Protein AF-A0A372QMM0-F1 (afdb_monomer)

Foldseek 3Di:
DDDDDDDDDDDDDDDDPDDDDDDDDPPVVVVVVVVVVVVVVVPPPPDDDDDDDDDDDDDDDDDDDDDDDDDDDDDDDDDDDDDDDDDDDDDDDDDDDDDDDDDDDDDDDDDDDDDPPDPDDPVRVVVVVVVVVVVVVVVVVVVVVVVVVLVVQDPVRNVVVVVVVVVVVVVVVVVVVVVVVVVVVVVVVVVVVVVVVVVVVPCPDDDDDPVVVVVVVVVVVVVVVVVVVVVVVVVVVVVVVVVVVVVVVVVVVVVVVVVVVVVVVVVVVVVVVVVVVVVVVVVVVVVVVVVVVVVVVVVVVVVVVVVVVVVVVVVVVVVVVVVVVVVVVVVVVVVVVVVVVVPDDDDDDDDDDDDDDDDCVVVVVVVVVVVVVVVVVVVVVVVVVVVVVVVVVVVVVVVVVVVVVVVVVVVVVVVVVVVVVVVVVVVVVVVVVVVVVVVVVVVVVVVVVVVVVVVVVVVVVVVVVVVVVVVVVVVVVVVVVVVVVVVVVVVVVVVVVVVVVVVVVVVVVVVVVVVVVVVVVVVVVVVVVVVVVVVVVVVVVVVVVVVVVVVVVVVVVVVVVVVVVVVVVVVVVVVVVVVVVVVVVVVVVVVVVVVVVVVVVVVVVVVVVVVVVVVVVVVVVVVVVVVVVVVVVVVVVVVPPVVVVVVPPDDDDDDDDDD

Secondary structure (DSSP, 8-state):
-----PPPP----------------TTSHHHHHHHHHHHHTTGGG----------------------------------------------------------------PPPPPPTT----HHHHHHHHHHHHHHHHHHHHHHHHHHHHHHHS-HHHHHHHHHHHHHHHHHHHHHHHHHHHHHHHHHHHHHHHHHHHHHHHH--S----HHHHHHHHHHHHHHHHHHHHHHHHHHHHHHHHHHHHHHHHHHHHHHHHHHHHHHHHHHHHHHHHHHHHHHHHHHHHHHHHHHHHHHHHHHHHHHHHHHHHHHHHHHHHHHHHHHHHHHHHHHHHHHHHHHHHTT--------------SSHHHHHHHHHHHHHHHHHHHHHHHHHHHHHHHHHHHHHHHHHHHHHHHHHHHHHHHHHHHHHHHHHHHHHHHHHHHHHHHHHHHHHHHHHHHHHHHHHHHHHHHHHHHHHHHHHHHHHHHHHHHHHHHHHHHHHHHHHHHHHHHHHHHHHHHHHHHHHHHHHHHHHHHHHHHHHHHHHHHHHHHHHHHHHHHHHHHHHHHHHHHHHHHHHHHHHHHHHHHHHHHHHHHHHHHHHHHHHHHHHHHHHHHHHHHHHHHHHHHHHHHHHHHHHHHHHHSSTTSTTTHHHHSSS-----------

Radius of gyration: 104.15 Å; Cα contacts (8 Å, |Δi|>4): 4; chains: 1; bounding box: 250×92×366 Å

pLDDT: mean 73.53, std 23.24, range [25.52, 97.69]

Sequence (659 aa):
MTEPSSPTANDGSFDFDDLSFGSIDANFAKGLDHLEKNVSSFMDMSKQPTSSFHNSIQENGNSTRELNPDDKVAYNVSRLLNNEDTANGRRISDASDTRSIRNRRNNNPRPNAPSRNAQMTLKEQEKVIDEIKKENLNLKMQIYFLEERINKMSPDGMERALKENVDLKMQNQELITTLKKRDKLLGEAENAIQALQQSVLQDGGISPSVDTFDSKLNSELQNYKDLLQKERDEKQIILDEANGLKRQLLDAKSKMQATNTELEKLRESAIKNFEGLQNDEIDNREMIKRIEEAAEKARQEEAEKQSILIQQLKGQISNLKTQLASHKSENEDLIAELDLIRSHPMSSASSRIMNGEFSDQYEESLGLLRDKVAELTLQHRNKSAEVDQLIIKLETANNTIQDLEDEMDRMEAELREEFIRCQDNEQLIVELNAMNHEYQEDLAFSQETIAELRLQIDNQKRELTDLTEDLDKARSDWELKTKNIEHDEKIHEELVSDLKEKLNMSDAKIVELTAVKESTDKQLDLLHKEVENYTTQIDEMKKNLRYEVEQRNASESHEKELIAERNKDRELYEKELEKALKDKKDNEKQTDQRLNELIEKLSAAQQQISDLNMTIQERDADLQYVRQQLSNQTGRNKDTTERYSKEQERLRVVPYLSN

Mean predicted aligned error: 24.88 Å

Structure (mmCIF, N/CA/C/O backbone):
data_AF-A0A372QMM0-F1
#
_entry.id   AF-A0A372QMM0-F1
#
loop_
_atom_site.group_PDB
_atom_site.id
_atom_site.type_symbol
_atom_site.label_atom_id
_atom_site.label_alt_id
_atom_site.label_comp_id
_atom_site.label_asym_id
_atom_site.label_entity_id
_atom_site.label_seq_id
_atom_site.pdbx_PDB_ins_code
_atom_site.Cartn_x
_atom_site.Cartn_y
_atom_site.Cartn_z
_atom_site.occupancy
_atom_site.B_iso_or_equiv
_atom_site.auth_seq_id
_atom_site.auth_comp_id
_atom_site.auth_asym_id
_atom_site.auth_atom_id
_atom_site.pdbx_PDB_model_num
ATOM 1 N N . MET A 1 1 ? 52.692 -27.598 -49.979 1.00 38.31 1 MET A N 1
ATOM 2 C CA . MET A 1 1 ? 52.919 -28.056 -48.594 1.00 38.31 1 MET A CA 1
ATOM 3 C C . MET A 1 1 ? 51.614 -27.860 -47.854 1.00 38.31 1 MET A C 1
ATOM 5 O O . MET A 1 1 ? 50.995 -26.824 -48.022 1.00 38.31 1 MET A O 1
ATOM 9 N N . THR A 1 2 ? 51.143 -28.914 -47.205 1.00 42.75 2 THR A N 1
ATOM 10 C CA . THR A 1 2 ? 49.828 -29.043 -46.568 1.00 42.75 2 THR A CA 1
ATOM 11 C C . THR A 1 2 ? 49.748 -28.258 -45.261 1.00 42.75 2 THR A C 1
ATOM 13 O O . THR A 1 2 ? 50.550 -28.527 -44.369 1.00 42.75 2 THR A O 1
ATOM 16 N N . GLU A 1 3 ? 48.743 -27.393 -45.123 1.00 38.53 3 GLU A N 1
ATOM 17 C CA . GLU A 1 3 ? 48.227 -26.929 -43.827 1.00 38.53 3 GLU A CA 1
ATOM 18 C C . GLU A 1 3 ? 46.739 -27.307 -43.679 1.00 38.53 3 GLU A C 1
ATOM 20 O O . GLU A 1 3 ? 46.041 -27.375 -44.697 1.00 38.53 3 GLU A O 1
ATOM 25 N N . PRO A 1 4 ? 46.252 -27.609 -42.455 1.00 50.06 4 PRO A N 1
ATOM 26 C CA . PRO A 1 4 ? 44.938 -28.200 -42.233 1.00 50.06 4 PRO A CA 1
ATOM 27 C C . PRO A 1 4 ? 43.878 -27.217 -41.692 1.00 50.06 4 PRO A C 1
ATOM 29 O O . PRO A 1 4 ? 44.111 -26.466 -40.754 1.00 50.06 4 PRO A O 1
ATOM 32 N N . SER A 1 5 ? 42.689 -27.327 -42.285 1.00 37.28 5 SER A N 1
ATOM 33 C CA . SER A 1 5 ? 41.345 -27.457 -41.691 1.00 37.28 5 SER A CA 1
ATOM 34 C C . SER A 1 5 ? 40.959 -26.709 -40.399 1.00 37.28 5 SER A C 1
ATOM 36 O O . SER A 1 5 ? 41.297 -27.126 -39.292 1.00 37.28 5 SER A O 1
ATOM 38 N N . SER A 1 6 ? 40.041 -25.750 -40.554 1.00 38.19 6 SER A N 1
ATOM 39 C CA . SER A 1 6 ? 39.049 -25.323 -39.549 1.00 38.19 6 SER A CA 1
ATOM 40 C C . SER A 1 6 ? 37.831 -26.273 -39.544 1.00 38.19 6 SER A C 1
ATOM 42 O O . SER A 1 6 ? 37.469 -26.760 -40.619 1.00 38.19 6 SER A O 1
ATOM 44 N N . PRO A 1 7 ? 37.149 -26.534 -38.407 1.00 45.81 7 PRO A N 1
ATOM 45 C CA . PRO A 1 7 ? 35.905 -27.300 -38.392 1.00 45.81 7 PRO A CA 1
ATOM 46 C C . PRO A 1 7 ? 34.678 -26.395 -38.588 1.00 45.81 7 PRO A C 1
ATOM 48 O O . PRO A 1 7 ? 34.534 -25.357 -37.944 1.00 45.81 7 PRO A O 1
ATOM 51 N N . THR A 1 8 ? 33.789 -26.826 -39.478 1.00 37.50 8 THR A N 1
ATOM 52 C CA . THR A 1 8 ? 32.471 -26.252 -39.762 1.00 37.50 8 THR A CA 1
ATOM 53 C C . THR A 1 8 ? 31.446 -26.612 -38.685 1.00 37.50 8 THR A C 1
ATOM 55 O O . THR A 1 8 ? 31.463 -27.707 -38.121 1.00 37.50 8 THR A O 1
ATOM 58 N N . ALA A 1 9 ? 30.547 -25.663 -38.419 1.00 36.34 9 ALA A N 1
ATOM 59 C CA . ALA A 1 9 ? 29.405 -25.802 -37.530 1.00 36.34 9 ALA A CA 1
ATOM 60 C C . ALA A 1 9 ? 28.374 -26.800 -38.082 1.00 36.34 9 ALA A C 1
ATOM 62 O O . ALA A 1 9 ? 28.181 -26.931 -39.289 1.00 36.34 9 ALA A O 1
ATOM 63 N N . ASN A 1 10 ? 27.747 -27.512 -37.152 1.00 35.03 10 ASN A N 1
ATOM 64 C CA . ASN A 1 10 ? 26.786 -28.581 -37.367 1.00 35.03 10 ASN A CA 1
ATOM 65 C C . ASN A 1 10 ? 25.384 -27.963 -37.511 1.00 35.03 10 ASN A C 1
ATOM 67 O O . ASN A 1 10 ? 24.870 -27.405 -36.542 1.00 35.03 10 ASN A O 1
ATOM 71 N N . ASP A 1 11 ? 24.786 -28.059 -38.698 1.00 34.78 11 ASP A N 1
ATOM 72 C CA . ASP A 1 11 ? 23.391 -27.689 -38.957 1.00 34.78 11 ASP A CA 1
ATOM 73 C C . ASP A 1 11 ? 22.485 -28.857 -38.541 1.00 34.78 11 ASP A C 1
ATOM 75 O O . ASP A 1 11 ? 22.499 -29.933 -39.143 1.00 34.78 11 ASP A O 1
ATOM 79 N N . GLY A 1 12 ? 21.735 -28.670 -37.456 1.00 32.59 12 GLY A N 1
ATOM 80 C CA . GLY A 1 12 ? 20.765 -29.633 -36.944 1.00 32.59 12 GLY A CA 1
ATOM 81 C C . GLY A 1 12 ? 19.357 -29.298 -37.421 1.00 32.59 12 GLY A C 1
ATOM 82 O O . GLY A 1 12 ? 18.621 -28.611 -36.719 1.00 32.59 12 GLY A O 1
ATOM 83 N N . SER A 1 13 ? 18.980 -29.816 -38.590 1.00 35.03 13 SER A N 1
ATOM 84 C CA . SER A 1 13 ? 17.584 -29.922 -39.031 1.00 35.03 13 SER A CA 1
ATOM 85 C C . SER A 1 13 ? 16.840 -30.901 -38.117 1.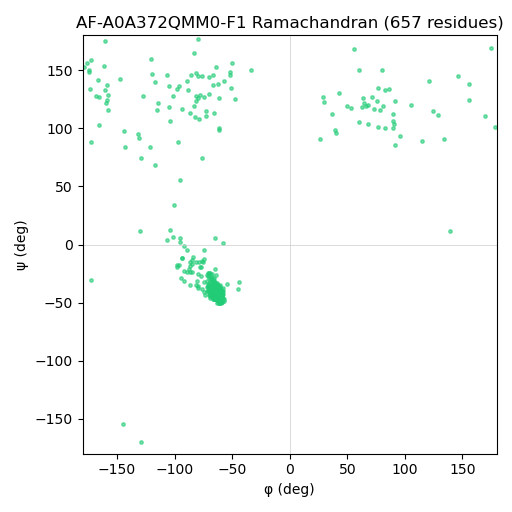00 35.03 13 SER A C 1
ATOM 87 O O . SER A 1 13 ? 17.156 -32.091 -38.107 1.00 35.03 13 SER A O 1
ATOM 89 N N . PHE A 1 14 ? 15.879 -30.408 -37.334 1.00 32.38 14 PHE A N 1
ATOM 90 C CA . PHE A 1 14 ? 14.976 -31.222 -36.516 1.00 32.38 14 PHE A CA 1
ATOM 91 C C . PHE A 1 14 ? 13.597 -31.275 -37.186 1.00 32.38 14 PHE A C 1
ATOM 93 O O . PHE A 1 14 ? 12.851 -30.297 -37.157 1.00 32.38 14 PHE A O 1
ATOM 100 N N . ASP A 1 15 ? 13.280 -32.428 -37.776 1.00 34.84 15 ASP A N 1
ATOM 101 C CA . ASP A 1 15 ? 11.948 -32.782 -38.267 1.00 34.84 15 ASP A CA 1
ATOM 102 C C . ASP A 1 15 ? 10.989 -33.004 -37.085 1.00 34.84 15 ASP A C 1
ATOM 104 O O . ASP A 1 15 ? 11.291 -33.753 -36.152 1.00 34.84 15 ASP A O 1
ATOM 108 N N . PHE A 1 16 ? 9.820 -32.362 -37.133 1.00 33.59 16 PHE A N 1
ATOM 109 C CA . PHE A 1 16 ? 8.737 -32.490 -36.154 1.00 33.59 16 PHE A CA 1
ATOM 110 C C . PHE A 1 16 ? 7.486 -33.065 -36.833 1.00 33.59 16 PHE A C 1
ATOM 112 O O . PHE A 1 16 ? 6.477 -32.388 -36.972 1.00 33.59 16 PHE A O 1
ATOM 119 N N . ASP A 1 17 ? 7.551 -34.334 -37.231 1.00 36.12 17 ASP A N 1
ATOM 120 C CA . ASP A 1 17 ? 6.387 -35.112 -37.669 1.00 36.12 17 ASP A CA 1
ATOM 121 C C . ASP A 1 17 ? 6.351 -36.444 -36.910 1.00 36.12 17 ASP A C 1
ATOM 123 O O . ASP A 1 17 ? 6.697 -37.484 -37.457 1.00 36.12 17 ASP A O 1
ATOM 127 N N . ASP A 1 18 ? 5.974 -36.410 -35.625 1.00 36.88 18 ASP A N 1
ATOM 128 C CA . ASP A 1 18 ? 5.232 -37.516 -34.996 1.00 36.88 18 ASP A CA 1
ATOM 129 C C . ASP A 1 18 ? 4.758 -37.151 -33.577 1.00 36.88 18 ASP A C 1
ATOM 131 O O . ASP A 1 18 ? 5.430 -37.418 -32.584 1.00 36.88 18 ASP A O 1
ATOM 135 N N . LEU A 1 19 ? 3.570 -36.548 -33.454 1.00 33.16 19 LEU A N 1
ATOM 136 C CA . LEU A 1 19 ? 2.779 -36.596 -32.217 1.00 33.16 19 LEU A CA 1
ATOM 137 C C . LEU A 1 19 ? 1.287 -36.693 -32.559 1.00 33.16 19 LEU A C 1
ATOM 139 O O . LEU A 1 19 ? 0.542 -35.715 -32.580 1.00 33.16 19 LEU A O 1
ATOM 143 N N . SER A 1 20 ? 0.852 -37.928 -32.805 1.00 35.28 20 SER A N 1
ATOM 144 C CA . SER A 1 20 ? -0.551 -38.342 -32.833 1.00 35.28 20 SER A CA 1
ATOM 145 C C . SER A 1 20 ? -1.211 -38.114 -31.462 1.00 35.28 20 SER A C 1
ATOM 147 O O . SER A 1 20 ? -1.092 -38.946 -30.559 1.00 35.28 20 SER A O 1
ATOM 149 N N . PHE A 1 21 ? -1.966 -37.022 -31.317 1.00 32.97 21 PHE A N 1
ATOM 150 C CA . PHE A 1 21 ? -2.932 -36.853 -30.228 1.00 32.97 21 PHE A CA 1
ATOM 151 C C . PHE A 1 21 ? -4.246 -37.570 -30.565 1.00 32.97 21 PHE A C 1
ATOM 153 O O . PHE A 1 21 ? -4.872 -37.328 -31.596 1.00 32.97 21 PHE A O 1
ATOM 160 N N . GLY A 1 22 ? -4.654 -38.479 -29.680 1.00 32.16 22 GLY A N 1
ATOM 161 C CA . GLY A 1 22 ? -5.867 -39.274 -29.818 1.00 32.16 22 GLY A CA 1
ATOM 162 C C . GLY A 1 22 ? -7.158 -38.454 -29.724 1.00 32.16 22 GLY A C 1
ATOM 163 O O . GLY A 1 22 ? -7.304 -37.599 -28.859 1.00 32.16 22 GLY A O 1
ATOM 164 N N . SER A 1 23 ? -8.094 -38.784 -30.619 1.00 41.06 23 SER A N 1
ATOM 165 C CA . SER A 1 23 ? -9.555 -38.824 -30.433 1.00 41.06 23 SER A CA 1
ATOM 166 C C . SER A 1 23 ? -10.144 -37.904 -29.347 1.00 41.06 23 SER A C 1
ATOM 168 O O . SER A 1 23 ? -10.355 -38.337 -28.214 1.00 41.06 23 SER A O 1
ATOM 170 N N . ILE A 1 24 ? -10.524 -36.681 -29.732 1.00 36.91 24 ILE A N 1
ATOM 171 C CA . ILE A 1 24 ? -11.420 -35.813 -28.951 1.00 36.91 24 ILE A CA 1
ATOM 172 C C . ILE A 1 24 ? -12.861 -35.960 -29.467 1.00 36.91 24 ILE A C 1
ATOM 174 O O . ILE A 1 24 ? -13.117 -36.004 -30.670 1.00 36.91 24 ILE A O 1
ATOM 178 N N . ASP A 1 25 ? -13.784 -36.059 -28.511 1.00 38.81 25 ASP A N 1
ATOM 179 C CA . ASP A 1 25 ? -15.197 -36.414 -28.625 1.00 38.81 25 ASP A CA 1
ATOM 180 C C . ASP A 1 25 ? -16.032 -35.640 -29.664 1.00 38.81 25 ASP A C 1
ATOM 182 O O . ASP A 1 25 ? -16.112 -34.409 -29.680 1.00 38.81 25 ASP A O 1
ATOM 186 N N . ALA A 1 26 ? -16.829 -36.398 -30.423 1.00 44.44 26 ALA A N 1
ATOM 187 C CA . ALA A 1 26 ? -17.807 -35.942 -31.419 1.00 44.44 26 ALA A CA 1
ATOM 188 C C . ALA A 1 26 ? -19.003 -35.128 -30.859 1.00 44.44 26 ALA A C 1
ATOM 190 O O . ALA A 1 26 ? -19.925 -34.783 -31.602 1.00 44.44 26 ALA A O 1
ATOM 191 N N . ASN A 1 27 ? -19.006 -34.796 -29.565 1.00 41.31 27 ASN A N 1
ATOM 192 C CA . ASN A 1 27 ? -20.051 -33.988 -28.929 1.00 41.31 27 ASN A CA 1
ATOM 193 C C . ASN A 1 27 ? -19.724 -32.487 -28.873 1.00 41.31 27 ASN A C 1
ATOM 195 O O . ASN A 1 27 ? -20.629 -31.691 -28.632 1.00 41.31 27 ASN A O 1
ATOM 199 N N . PHE A 1 28 ? -18.482 -32.077 -29.158 1.00 39.38 28 PHE A N 1
ATOM 200 C CA . PHE A 1 28 ? -18.101 -30.657 -29.182 1.00 39.38 28 PHE A CA 1
ATOM 201 C C . PHE A 1 28 ? -18.507 -29.958 -30.496 1.00 39.38 28 PHE A C 1
ATOM 203 O O . PHE A 1 28 ? -18.911 -28.798 -30.496 1.00 39.38 28 PHE A O 1
ATOM 210 N N . ALA A 1 29 ? -18.519 -30.694 -31.614 1.00 42.06 29 ALA A N 1
ATOM 211 C CA . ALA A 1 29 ? -18.854 -30.157 -32.938 1.00 42.06 29 ALA A CA 1
ATOM 212 C C . ALA A 1 29 ? -20.334 -29.742 -33.091 1.00 42.06 29 ALA A C 1
ATOM 214 O O . ALA A 1 29 ? -20.644 -28.828 -33.845 1.00 42.06 29 ALA A O 1
ATOM 215 N N . LYS A 1 30 ? -21.262 -30.346 -32.334 1.00 46.06 30 LYS A N 1
ATOM 216 C CA . LYS A 1 30 ? -22.699 -30.001 -32.404 1.00 46.06 30 LYS A CA 1
ATOM 217 C C . LYS A 1 30 ? -23.072 -28.719 -31.649 1.00 46.06 30 LYS A C 1
ATOM 219 O O . LYS A 1 30 ? -24.162 -28.195 -31.858 1.00 46.06 30 LYS A O 1
ATOM 224 N N . GLY A 1 31 ? -22.192 -28.212 -30.781 1.00 40.56 31 GLY A N 1
ATOM 225 C CA . GLY A 1 31 ? -22.407 -26.953 -30.061 1.00 40.56 31 GLY A CA 1
ATOM 226 C C . GLY A 1 31 ? -22.099 -25.704 -30.895 1.00 40.56 31 GLY A C 1
ATOM 227 O O . GLY A 1 31 ? -22.683 -24.651 -30.650 1.00 40.56 31 GLY A O 1
ATOM 228 N N . LEU A 1 32 ? -21.227 -25.826 -31.901 1.00 41.22 32 LEU A N 1
ATOM 229 C CA . LEU A 1 32 ? -20.764 -24.707 -32.732 1.00 41.22 32 LEU A CA 1
ATOM 230 C C . LEU A 1 32 ? -21.754 -24.328 -33.848 1.00 41.22 32 LEU A C 1
ATOM 232 O O . LEU A 1 32 ? -21.985 -23.140 -34.070 1.00 41.22 32 LEU A O 1
ATOM 236 N N . ASP A 1 33 ? -22.459 -25.300 -34.435 1.00 43.59 33 ASP A N 1
ATOM 237 C CA . ASP A 1 33 ? -23.482 -25.059 -35.472 1.00 43.59 33 ASP A CA 1
ATOM 238 C C . ASP A 1 33 ? -24.704 -24.260 -34.971 1.00 43.59 33 ASP A C 1
ATOM 240 O O . ASP A 1 33 ? -25.440 -23.650 -35.756 1.00 43.59 33 ASP A O 1
ATOM 244 N N . HIS A 1 34 ? -24.951 -24.246 -33.656 1.00 42.03 34 HIS A N 1
ATOM 245 C CA . HIS A 1 34 ? -26.045 -23.473 -33.061 1.00 42.03 34 HIS A CA 1
ATOM 246 C C . HIS A 1 34 ? -25.677 -22.018 -32.743 1.00 42.03 34 HIS A C 1
ATOM 248 O O . HIS A 1 34 ? -26.586 -21.202 -32.567 1.00 42.03 34 HIS A O 1
ATOM 254 N N . LEU A 1 35 ? -24.387 -21.666 -32.724 1.00 40.12 35 LEU A N 1
ATOM 255 C CA . LEU A 1 35 ? -23.939 -20.287 -32.514 1.00 40.12 35 LEU A CA 1
ATOM 256 C C . LEU A 1 35 ? -23.894 -19.492 -33.827 1.00 40.12 35 LEU A C 1
ATOM 258 O O . LEU A 1 35 ? -24.251 -18.315 -33.845 1.00 40.12 35 LEU A O 1
ATOM 262 N N . GLU A 1 36 ? -23.546 -20.142 -34.938 1.00 42.56 36 GLU A N 1
ATOM 263 C CA . GLU A 1 36 ? -23.388 -19.486 -36.243 1.00 42.56 36 GLU A CA 1
ATOM 264 C C . GLU A 1 36 ? -24.730 -18.990 -36.822 1.00 42.56 36 GLU A C 1
ATOM 266 O O . GLU A 1 36 ? -24.815 -17.913 -37.415 1.00 42.56 36 GLU A O 1
ATOM 271 N N . LYS A 1 37 ? -25.835 -19.695 -36.531 1.00 46.59 37 LYS A N 1
ATOM 272 C CA . LYS A 1 37 ? -27.190 -19.295 -36.961 1.00 46.59 37 LYS A CA 1
ATOM 273 C C . LYS A 1 37 ? -27.749 -18.066 -36.239 1.00 46.59 37 LYS A C 1
ATOM 275 O O . LYS A 1 37 ? -28.594 -17.375 -36.805 1.00 46.59 37 LYS A O 1
ATOM 280 N N . ASN A 1 38 ? -27.281 -17.761 -35.028 1.00 40.81 38 ASN A N 1
ATOM 281 C CA . ASN A 1 38 ? -27.755 -16.591 -34.278 1.00 40.81 38 ASN A CA 1
ATOM 282 C C . ASN A 1 38 ? -27.014 -15.301 -34.667 1.00 40.81 38 ASN A C 1
ATOM 284 O O . ASN A 1 38 ? -27.577 -14.216 -34.534 1.00 40.81 38 ASN A O 1
ATOM 288 N N . VAL A 1 39 ? -25.795 -15.405 -35.207 1.00 41.34 39 VAL A N 1
ATOM 289 C CA . VAL A 1 39 ? -24.997 -14.244 -35.636 1.00 41.34 39 VAL A CA 1
ATOM 290 C C . VAL A 1 39 ? -25.454 -13.722 -37.007 1.00 41.34 39 VAL A C 1
ATOM 292 O O . VAL A 1 39 ? -25.552 -12.509 -37.195 1.00 41.34 39 VAL A O 1
ATOM 295 N N . SER A 1 40 ? -25.864 -14.597 -37.936 1.00 38.31 40 SER A N 1
ATOM 296 C CA . SER A 1 40 ? -26.400 -14.163 -39.240 1.00 38.31 40 SER A CA 1
ATOM 297 C C . SER A 1 40 ? -27.749 -13.436 -39.157 1.00 38.31 40 SER A C 1
ATOM 299 O O . SER A 1 40 ? -28.032 -12.601 -40.009 1.00 38.31 40 SER A O 1
ATOM 301 N N . SER A 1 41 ? -28.564 -13.680 -38.123 1.00 39.06 41 SER A N 1
ATOM 302 C CA . SER A 1 41 ? -29.861 -13.001 -37.951 1.00 39.06 41 SER A CA 1
ATOM 303 C C . SER A 1 41 ? -29.741 -11.553 -37.453 1.00 39.06 41 SER A C 1
ATOM 305 O O . SER A 1 41 ? -30.727 -10.818 -37.507 1.00 39.06 41 SER A O 1
ATOM 307 N N . PHE A 1 42 ? -28.574 -11.133 -36.952 1.00 33.09 42 PHE A N 1
ATOM 308 C CA . PHE A 1 42 ? -28.385 -9.800 -36.364 1.00 33.09 42 PHE A CA 1
ATOM 309 C C . PHE A 1 42 ? -27.760 -8.788 -37.345 1.00 33.09 42 PHE A C 1
ATOM 311 O O . PHE A 1 42 ? -27.902 -7.582 -37.166 1.00 33.09 42 PHE A O 1
ATOM 318 N N . MET A 1 43 ? -27.116 -9.265 -38.417 1.00 36.81 43 MET A N 1
ATOM 319 C CA . MET A 1 43 ? -26.458 -8.425 -39.432 1.00 36.81 43 MET A CA 1
ATOM 320 C C . MET A 1 43 ? -27.400 -7.896 -40.532 1.00 36.81 43 MET A C 1
ATOM 322 O O . MET A 1 43 ? -27.012 -6.996 -41.273 1.00 36.81 43 MET A O 1
ATOM 326 N N . ASP A 1 44 ? -28.639 -8.392 -40.628 1.00 36.62 44 ASP A N 1
ATOM 327 C CA . ASP A 1 44 ? -29.546 -8.093 -41.754 1.00 36.62 44 ASP A CA 1
ATOM 328 C C . ASP A 1 44 ? -30.528 -6.925 -41.499 1.00 36.62 44 ASP A C 1
ATOM 330 O O . ASP A 1 44 ? -31.385 -6.621 -42.325 1.00 36.62 44 ASP A O 1
ATOM 334 N N . MET A 1 45 ? -30.408 -6.217 -40.366 1.00 33.75 45 MET A N 1
ATOM 335 C CA . MET A 1 45 ? -31.287 -5.080 -40.021 1.00 33.75 45 MET A CA 1
ATOM 336 C C . MET A 1 45 ? -30.679 -3.684 -40.260 1.00 33.75 45 MET A C 1
ATOM 338 O O . MET A 1 45 ? -31.307 -2.685 -39.918 1.00 33.75 45 MET A O 1
ATOM 342 N N . SER A 1 46 ? -29.490 -3.567 -40.865 1.00 35.09 46 SER A N 1
ATOM 343 C CA . SER A 1 46 ? -28.779 -2.277 -41.000 1.00 35.09 46 SER A CA 1
ATOM 344 C C . SER A 1 46 ? -28.817 -1.628 -42.394 1.00 35.09 46 SER A C 1
ATOM 346 O O . SER A 1 46 ? -28.098 -0.660 -42.636 1.00 35.09 46 SER A O 1
ATOM 348 N N . LYS A 1 47 ? -29.666 -2.094 -43.323 1.00 38.72 47 LYS A N 1
ATOM 349 C CA . LYS A 1 47 ? -29.739 -1.535 -44.689 1.00 38.72 47 LYS A CA 1
ATOM 350 C C . LYS A 1 47 ? -31.124 -1.003 -45.069 1.00 38.72 47 LYS A C 1
ATOM 352 O O . LYS A 1 47 ? -31.863 -1.668 -45.787 1.00 38.72 47 LYS A O 1
ATOM 357 N N . GLN A 1 48 ? -31.425 0.241 -44.687 1.00 32.91 48 GLN A N 1
ATOM 358 C CA . GLN A 1 48 ? -32.280 1.155 -45.467 1.00 32.91 48 GLN A CA 1
ATOM 359 C C . GLN A 1 48 ? -31.824 2.624 -45.265 1.00 32.91 48 GLN A C 1
ATOM 361 O O . GLN A 1 48 ? -31.440 2.971 -44.148 1.00 32.91 48 GLN A O 1
ATOM 366 N N . PRO A 1 49 ? -31.850 3.488 -46.306 1.00 42.97 49 PRO A N 1
ATOM 367 C CA . PRO A 1 49 ? -31.241 4.823 -46.288 1.00 42.97 49 PRO A CA 1
ATOM 368 C C . PRO A 1 49 ? -32.266 5.976 -46.205 1.00 42.97 49 PRO A C 1
ATOM 370 O O . PRO A 1 49 ? -33.313 5.927 -46.843 1.00 42.97 49 PRO A O 1
ATOM 373 N N . THR A 1 50 ? -31.923 7.073 -45.522 1.00 32.75 50 THR A N 1
ATOM 374 C CA . THR A 1 50 ? -32.602 8.388 -45.638 1.00 32.75 50 THR A CA 1
ATOM 375 C C . THR A 1 50 ? -31.541 9.489 -45.511 1.00 32.75 50 THR A C 1
ATOM 377 O O . THR A 1 50 ? -30.935 9.638 -44.457 1.00 32.75 50 THR A O 1
ATOM 380 N N . SER A 1 51 ? -31.044 10.041 -46.619 1.00 29.39 51 SER A N 1
ATOM 381 C CA . SER A 1 51 ? -31.550 11.212 -47.365 1.00 29.39 51 SER A CA 1
ATOM 382 C C . SER A 1 51 ? -31.147 12.570 -46.768 1.00 29.39 51 SER A C 1
ATOM 384 O O . SER A 1 51 ? -31.516 12.922 -45.653 1.00 29.39 51 SER A O 1
ATOM 386 N N . SER A 1 52 ? -30.416 13.314 -47.598 1.00 31.48 52 SER A N 1
ATOM 387 C CA . SER A 1 52 ? -29.922 14.693 -47.503 1.00 31.48 52 SER A CA 1
ATOM 388 C C . SER A 1 52 ? -30.949 15.765 -47.127 1.00 31.48 52 SER A C 1
ATOM 390 O O . SER A 1 52 ? -32.101 15.604 -47.496 1.00 31.48 52 SER A O 1
ATOM 392 N N . PHE A 1 53 ? -30.489 16.896 -46.569 1.00 27.03 53 PHE A N 1
ATOM 393 C CA . PHE A 1 53 ? -30.777 18.305 -46.958 1.00 27.03 53 PHE A CA 1
ATOM 394 C C . PHE A 1 53 ? -30.022 19.212 -45.955 1.00 27.03 53 PHE A C 1
ATOM 396 O O . PHE A 1 53 ? -30.270 19.140 -44.761 1.00 27.03 53 PHE A O 1
ATOM 403 N N . HIS A 1 54 ? -28.867 19.793 -46.286 1.00 28.11 54 HIS A N 1
ATOM 404 C CA . HIS A 1 54 ? -28.594 21.061 -46.984 1.00 28.11 54 HIS A CA 1
ATOM 405 C C . HIS A 1 54 ? -29.044 22.361 -46.275 1.00 28.11 54 HIS A C 1
ATOM 407 O O . HIS A 1 54 ? -30.213 22.567 -45.975 1.00 28.11 54 HIS A O 1
ATOM 413 N N . ASN A 1 55 ? -28.025 23.205 -46.063 1.00 31.28 55 ASN A N 1
ATOM 414 C CA . ASN A 1 55 ? -27.919 24.564 -45.521 1.00 31.28 55 ASN A CA 1
ATOM 415 C C . ASN A 1 55 ? -29.062 25.555 -45.773 1.00 31.28 55 ASN A C 1
ATOM 417 O O . ASN A 1 55 ? -29.590 25.610 -46.882 1.00 31.28 55 ASN A O 1
ATOM 421 N N . SER A 1 56 ? -29.218 26.478 -44.806 1.00 27.38 56 SER A N 1
ATOM 422 C CA . SER A 1 56 ? -29.387 27.953 -44.932 1.00 27.38 56 SER A CA 1
ATOM 423 C C . SER A 1 56 ? -30.312 28.470 -43.811 1.00 27.38 56 SER A C 1
ATOM 425 O O . SER A 1 56 ? -31.252 27.771 -43.471 1.00 27.38 56 SER A O 1
ATOM 427 N N . ILE A 1 57 ? -30.211 29.646 -43.181 1.00 27.23 57 ILE A N 1
ATOM 428 C CA . ILE A 1 57 ? -29.411 30.876 -43.302 1.00 27.23 57 ILE A CA 1
ATOM 429 C C . ILE A 1 57 ? -29.884 31.803 -42.136 1.00 27.23 57 ILE A C 1
ATOM 431 O O . ILE A 1 57 ? -31.049 31.716 -41.763 1.00 27.23 57 ILE A O 1
ATOM 435 N N . GLN A 1 58 ? -29.002 32.697 -41.649 1.00 30.17 58 GLN A N 1
ATOM 436 C CA . GLN A 1 58 ? -29.247 34.007 -40.972 1.00 30.17 58 GLN A CA 1
ATOM 437 C C . GLN A 1 58 ? -30.006 34.057 -39.628 1.00 30.17 58 GLN A C 1
ATOM 439 O O . GLN A 1 58 ? -31.107 33.550 -39.479 1.00 30.17 58 GLN A O 1
ATOM 444 N N . GLU A 1 59 ? -29.375 34.534 -38.549 1.00 28.05 59 GLU A N 1
ATOM 445 C CA . GLU A 1 59 ? -29.075 35.935 -38.148 1.00 28.05 59 GLU A CA 1
ATOM 446 C C . GLU A 1 59 ? -30.232 36.658 -37.435 1.00 28.05 59 GLU A C 1
ATOM 448 O O . GLU A 1 59 ? -31.347 36.735 -37.936 1.00 28.05 59 GLU A O 1
ATOM 453 N N . ASN A 1 60 ? -29.852 37.301 -36.320 1.00 31.02 60 ASN A N 1
ATOM 454 C CA . ASN A 1 60 ? -30.550 38.341 -35.551 1.00 31.02 60 ASN A CA 1
ATOM 455 C C . ASN A 1 60 ? -31.782 37.860 -34.756 1.00 31.02 60 ASN A C 1
ATOM 457 O O . ASN A 1 60 ? -32.685 37.227 -35.272 1.00 31.02 60 ASN A O 1
ATOM 461 N N . GLY A 1 61 ? -31.916 38.099 -33.453 1.00 28.08 61 GLY A N 1
ATOM 462 C CA . GLY A 1 61 ? -31.388 39.182 -32.633 1.00 28.08 61 GLY A CA 1
ATOM 463 C C . GLY A 1 61 ? -32.574 39.856 -31.934 1.00 28.08 61 GLY A C 1
ATOM 464 O O . GLY A 1 61 ? -33.429 40.407 -32.609 1.00 28.08 61 GLY A O 1
ATOM 465 N N . ASN A 1 62 ? -32.613 39.749 -30.600 1.00 29.16 62 ASN A N 1
ATOM 466 C CA . ASN A 1 62 ? -33.295 40.595 -29.605 1.00 29.16 62 ASN A CA 1
ATOM 467 C C . ASN A 1 62 ? -34.584 41.357 -29.997 1.00 29.16 62 ASN A C 1
ATOM 469 O O . ASN A 1 62 ? -34.551 42.280 -30.799 1.00 29.16 62 ASN A O 1
ATOM 473 N N . SER A 1 63 ? -35.659 41.194 -29.214 1.00 29.25 63 SER A N 1
ATOM 474 C CA . SER A 1 63 ? -35.910 42.024 -28.013 1.00 29.25 63 SER A CA 1
ATOM 475 C C . SER A 1 63 ? -37.406 42.082 -27.633 1.00 29.25 63 SER A C 1
ATOM 477 O O . SER A 1 63 ? -38.240 42.508 -28.418 1.00 29.25 63 SER A O 1
ATOM 479 N N . THR A 1 64 ? -37.693 41.711 -26.379 1.00 30.61 64 THR A N 1
ATOM 480 C CA . THR A 1 64 ? -38.556 42.390 -25.376 1.00 30.61 64 THR A CA 1
ATOM 481 C C . THR A 1 64 ? -39.925 43.007 -25.732 1.00 30.61 64 THR A C 1
ATOM 483 O O . THR A 1 64 ? -39.975 43.945 -26.519 1.00 30.61 64 THR A O 1
ATOM 486 N N . ARG A 1 65 ? -40.933 42.638 -24.907 1.00 29.52 65 ARG A N 1
ATOM 487 C CA . ARG A 1 65 ? -42.069 43.404 -24.295 1.00 29.52 65 ARG A CA 1
ATOM 488 C C . ARG A 1 65 ? -43.425 42.732 -24.541 1.00 29.52 65 ARG A C 1
ATOM 490 O O . ARG A 1 65 ? -43.804 42.543 -25.682 1.00 29.52 65 ARG A O 1
ATOM 497 N N . GLU A 1 66 ? -44.107 42.178 -23.537 1.00 29.50 66 GLU A N 1
ATOM 498 C CA . GLU A 1 66 ? -44.814 42.755 -22.364 1.00 29.50 66 GLU A CA 1
ATOM 499 C C . GLU A 1 66 ? -46.351 42.703 -22.547 1.00 29.50 66 GLU A C 1
ATOM 501 O O . GLU A 1 66 ? -46.895 43.349 -23.433 1.00 29.50 66 GLU A O 1
ATOM 506 N N . LEU A 1 67 ? -46.993 41.996 -21.598 1.00 29.70 67 LEU A N 1
ATOM 507 C CA . LEU A 1 67 ? -48.303 42.241 -20.956 1.00 29.70 67 LEU A CA 1
ATOM 508 C C . LEU A 1 67 ? -49.634 41.800 -21.630 1.00 29.70 67 LEU A C 1
ATOM 510 O O . LEU A 1 67 ? -50.198 42.539 -22.420 1.00 29.70 67 LEU A O 1
ATOM 514 N N . ASN A 1 68 ? -50.151 40.645 -21.147 1.00 30.09 68 ASN A N 1
ATOM 515 C CA . ASN A 1 68 ? -51.425 40.401 -20.400 1.00 30.09 68 ASN A CA 1
ATOM 516 C C . ASN A 1 68 ? -52.803 40.840 -20.979 1.00 30.09 68 ASN A C 1
ATOM 518 O O . ASN A 1 68 ? -52.844 41.763 -21.782 1.00 30.09 68 ASN A O 1
ATOM 522 N N . PRO A 1 69 ? -53.962 40.410 -20.410 1.00 45.47 69 PRO A N 1
ATOM 523 C CA . PRO A 1 69 ? -54.378 39.165 -19.722 1.00 45.47 69 PRO A CA 1
ATOM 524 C C . PRO A 1 69 ? -55.703 38.579 -20.309 1.00 45.47 69 PRO A C 1
ATOM 526 O O . PRO A 1 69 ? -56.226 39.083 -21.292 1.00 45.47 69 PRO A O 1
ATOM 529 N N . ASP A 1 70 ? -56.264 37.579 -19.613 1.00 29.05 70 ASP A N 1
ATOM 530 C CA . ASP A 1 70 ? -57.649 37.060 -19.663 1.00 29.05 70 ASP A CA 1
ATOM 531 C C . ASP A 1 70 ? -57.961 35.933 -20.665 1.00 29.05 70 ASP A C 1
ATOM 533 O O . ASP A 1 70 ? -58.256 36.154 -21.830 1.00 29.05 70 ASP A O 1
ATOM 537 N N . ASP A 1 71 ? -58.007 34.696 -20.152 1.00 31.78 71 ASP A N 1
ATOM 538 C CA . ASP A 1 71 ? -59.314 34.052 -19.978 1.00 31.78 71 ASP A CA 1
ATOM 539 C C . ASP A 1 71 ? -59.273 32.931 -18.924 1.00 31.78 71 ASP A C 1
ATOM 541 O O . ASP A 1 71 ? -58.422 32.038 -18.916 1.00 31.78 71 ASP A O 1
ATOM 545 N N . LYS A 1 72 ? -60.212 33.029 -17.980 1.00 33.19 72 LYS A N 1
ATOM 546 C CA . LYS A 1 72 ? -60.553 32.008 -16.983 1.00 33.19 72 LYS A CA 1
ATOM 547 C C . LYS A 1 72 ? -61.517 30.993 -17.604 1.00 33.19 72 LYS A C 1
ATOM 549 O O . LYS A 1 72 ? -62.194 31.316 -18.568 1.00 33.19 72 LYS A O 1
ATOM 554 N N . VAL A 1 73 ? -61.659 29.852 -16.915 1.00 31.20 73 VAL A N 1
ATOM 555 C CA . VAL A 1 73 ? -62.809 28.909 -16.818 1.00 31.20 73 VAL A CA 1
ATOM 556 C C . VAL A 1 73 ? -62.249 27.485 -16.973 1.00 31.20 73 VAL A C 1
ATOM 558 O O . VAL A 1 73 ? -61.866 27.063 -18.051 1.00 31.20 73 VAL A O 1
ATOM 561 N N . ALA A 1 74 ? -61.881 26.813 -15.881 1.00 28.64 74 ALA A N 1
ATOM 562 C CA . ALA A 1 74 ? -62.744 26.095 -14.936 1.00 28.64 74 ALA A CA 1
ATOM 563 C C . ALA A 1 74 ? -63.263 24.743 -15.466 1.00 28.64 74 ALA A C 1
ATOM 565 O O . ALA A 1 74 ? -63.965 24.680 -16.463 1.00 28.64 74 ALA A O 1
ATOM 566 N N . TYR A 1 75 ? -62.949 23.709 -14.674 1.00 28.58 75 TYR A N 1
ATOM 567 C CA . TYR A 1 75 ? -63.701 22.474 -14.434 1.00 28.58 75 TYR A CA 1
ATOM 568 C C . TYR A 1 75 ? -64.147 21.633 -15.642 1.00 28.58 75 TYR A C 1
ATOM 570 O O . TYR A 1 75 ? -65.088 21.974 -16.344 1.00 28.58 75 TYR A O 1
ATOM 578 N N . ASN A 1 76 ? -63.636 20.399 -15.717 1.00 28.58 76 ASN A N 1
ATOM 579 C CA . ASN A 1 76 ? -64.507 19.252 -15.456 1.00 28.58 76 ASN A CA 1
ATOM 580 C C . ASN A 1 76 ? -63.723 17.992 -15.078 1.00 28.58 76 ASN A C 1
ATOM 582 O O . ASN A 1 76 ? -62.834 17.518 -15.778 1.00 28.58 76 ASN A O 1
ATOM 586 N N . VAL A 1 77 ? -64.112 17.481 -13.917 1.00 25.52 77 VAL A N 1
ATOM 587 C CA . VAL A 1 77 ? -63.743 16.211 -13.309 1.00 25.52 77 VAL A CA 1
ATOM 588 C C . VAL A 1 77 ? -64.740 15.166 -13.806 1.00 25.52 77 VAL A C 1
ATOM 590 O O . VAL A 1 77 ? -65.940 15.430 -13.793 1.00 25.52 77 VAL A O 1
ATOM 593 N N . SER A 1 78 ? -64.244 13.963 -14.098 1.00 26.66 78 SER A N 1
ATOM 594 C CA . SER A 1 78 ? -64.877 12.661 -13.814 1.00 26.66 78 SER A CA 1
ATOM 595 C C . SER A 1 78 ? -65.162 11.755 -15.005 1.00 26.66 78 SER A C 1
ATOM 597 O O . SER A 1 78 ? -65.772 12.150 -15.991 1.00 26.66 78 SER A O 1
ATOM 599 N N . ARG A 1 79 ? -64.910 10.475 -14.698 1.00 27.45 79 ARG A N 1
ATOM 600 C CA . ARG A 1 79 ? -65.463 9.240 -15.264 1.00 27.45 79 ARG A CA 1
ATOM 601 C C . ARG A 1 79 ? -64.880 8.819 -16.605 1.00 27.45 79 ARG A C 1
ATOM 603 O O . ARG A 1 79 ? -65.165 9.412 -17.631 1.00 27.45 79 ARG A O 1
ATOM 610 N N . LEU A 1 80 ? -64.214 7.667 -16.584 1.00 28.38 80 LEU A N 1
ATOM 611 C CA . LEU A 1 80 ? -64.862 6.411 -16.965 1.00 28.38 80 LEU A CA 1
ATOM 612 C C . LEU A 1 80 ? -64.078 5.214 -16.377 1.00 28.38 80 LEU A C 1
ATOM 614 O O . LEU A 1 80 ? -62.903 5.050 -16.671 1.00 28.38 80 LEU A O 1
ATOM 618 N N . LEU A 1 81 ? -64.805 4.416 -15.573 1.00 29.91 81 LEU A N 1
ATOM 619 C CA . LEU A 1 81 ? -64.743 2.944 -15.439 1.00 29.91 81 LEU A CA 1
ATOM 620 C C . LEU A 1 81 ? -63.450 2.363 -14.824 1.00 29.91 81 LEU A C 1
ATOM 622 O O . LEU A 1 81 ? -62.419 2.325 -15.477 1.00 29.91 81 LEU A O 1
ATOM 626 N N . ASN A 1 82 ? -63.392 1.910 -13.563 1.00 27.41 82 ASN A N 1
ATOM 627 C CA . ASN A 1 82 ? -64.266 0.970 -12.837 1.00 27.41 82 ASN A CA 1
ATOM 628 C C . ASN A 1 82 ? -64.719 -0.232 -13.677 1.00 27.41 82 ASN A C 1
ATOM 630 O O . ASN A 1 82 ? -65.729 -0.154 -14.367 1.00 27.41 82 ASN A O 1
ATOM 634 N N . ASN A 1 83 ? -63.991 -1.341 -13.527 1.00 30.23 83 ASN A N 1
ATOM 635 C CA . ASN A 1 83 ? -64.569 -2.643 -13.203 1.00 30.23 83 ASN A CA 1
ATOM 636 C C . ASN A 1 83 ? -63.744 -3.211 -12.042 1.00 30.23 83 ASN A C 1
ATOM 638 O O . ASN A 1 83 ? -62.652 -3.745 -12.230 1.00 30.23 83 ASN A O 1
ATOM 642 N N . GLU A 1 84 ? -64.258 -2.979 -10.837 1.00 30.86 84 GLU A N 1
ATOM 643 C CA . GLU A 1 84 ? -63.978 -3.798 -9.665 1.00 30.86 84 GLU A CA 1
ATOM 644 C C . GLU A 1 84 ? -64.833 -5.070 -9.718 1.00 30.86 84 GLU A C 1
ATOM 646 O O . GLU A 1 84 ? -65.701 -5.227 -10.577 1.00 30.86 84 GLU A O 1
ATOM 651 N N . ASP A 1 85 ? -64.581 -5.895 -8.709 1.00 31.27 85 ASP A N 1
ATOM 652 C CA . ASP A 1 85 ? -65.339 -7.041 -8.237 1.00 31.27 85 ASP A CA 1
ATOM 653 C C . ASP A 1 85 ? -64.919 -8.369 -8.861 1.00 31.27 85 ASP A C 1
ATOM 655 O O . ASP A 1 85 ? -64.974 -8.570 -10.065 1.00 31.27 85 ASP A O 1
ATOM 659 N N . THR A 1 86 ? -64.534 -9.396 -8.112 1.00 34.00 86 THR A N 1
ATOM 660 C CA . THR A 1 86 ? -64.471 -9.712 -6.666 1.00 34.00 86 THR A CA 1
ATOM 661 C C . THR A 1 86 ? -64.010 -11.194 -6.646 1.00 34.00 86 THR A C 1
ATOM 663 O O . THR A 1 86 ? -64.009 -11.847 -7.681 1.00 34.00 86 THR A O 1
ATOM 666 N N . ALA A 1 87 ? -63.614 -11.902 -5.595 1.00 31.06 87 ALA A N 1
ATOM 667 C CA . ALA A 1 87 ? -63.383 -11.675 -4.181 1.00 31.06 87 ALA A CA 1
ATOM 668 C C . ALA A 1 87 ? -62.470 -12.818 -3.668 1.00 31.06 87 ALA A C 1
ATOM 670 O O . ALA A 1 87 ? -62.231 -13.803 -4.366 1.00 31.06 87 ALA A O 1
ATOM 671 N N . ASN A 1 88 ? -62.082 -12.679 -2.395 1.00 33.03 88 ASN A N 1
ATOM 672 C CA . ASN A 1 88 ? -61.396 -13.605 -1.475 1.00 33.03 88 ASN A CA 1
ATOM 673 C C . ASN A 1 88 ? -59.869 -13.416 -1.406 1.00 33.03 88 ASN A C 1
ATOM 675 O O . ASN A 1 88 ? -59.126 -13.996 -2.179 1.00 33.03 88 ASN A O 1
ATOM 679 N N . GLY A 1 89 ? -59.291 -12.633 -0.491 1.00 27.11 89 GLY A N 1
ATOM 680 C CA . GLY A 1 89 ? -59.839 -12.008 0.713 1.00 27.11 89 GLY A CA 1
ATOM 681 C C . GLY A 1 89 ? -59.674 -12.879 1.962 1.00 27.11 89 GLY A C 1
ATOM 682 O O . GLY A 1 89 ? -60.613 -13.570 2.336 1.00 27.11 89 GLY A O 1
ATOM 683 N N . ARG A 1 90 ? -58.512 -12.783 2.628 1.00 28.00 90 ARG A N 1
ATOM 684 C CA . ARG A 1 90 ? -58.306 -12.491 4.073 1.00 28.00 90 ARG A CA 1
ATOM 685 C C . ARG A 1 90 ? -56.825 -12.732 4.425 1.00 28.00 90 ARG A C 1
ATOM 687 O O . ARG A 1 90 ? -56.337 -13.825 4.201 1.00 28.00 90 ARG A O 1
ATOM 694 N N . ARG A 1 91 ? -56.042 -11.679 4.722 1.00 28.89 91 ARG A N 1
ATOM 695 C CA . ARG A 1 91 ? -55.927 -10.918 6.002 1.00 28.89 91 ARG A CA 1
ATOM 696 C C . ARG A 1 91 ? -55.106 -11.723 7.038 1.00 28.89 91 ARG A C 1
ATOM 698 O O . ARG A 1 91 ? -55.424 -12.884 7.216 1.00 28.89 91 ARG A O 1
ATOM 705 N N . ILE A 1 92 ? -54.131 -11.208 7.799 1.00 27.36 92 ILE A N 1
ATOM 706 C CA . ILE A 1 92 ? -53.676 -9.842 8.145 1.00 27.36 92 ILE A CA 1
ATOM 707 C C . ILE A 1 92 ? -52.388 -9.970 9.015 1.00 27.36 92 ILE A C 1
ATOM 709 O O . ILE A 1 92 ? -52.270 -10.982 9.699 1.00 27.36 92 ILE A O 1
ATOM 713 N N . SER A 1 93 ? -51.539 -8.916 9.031 1.00 28.17 93 SER A N 1
ATOM 714 C CA . SER A 1 93 ? -50.528 -8.494 10.058 1.00 28.17 93 SER A CA 1
ATOM 715 C C . SER A 1 93 ? -49.373 -9.445 10.430 1.00 28.17 93 SER A C 1
ATOM 717 O O . SER A 1 93 ? -49.556 -10.649 10.430 1.00 28.17 93 SER A O 1
ATOM 719 N N . ASP A 1 94 ? -48.172 -9.029 10.839 1.00 25.72 94 ASP A N 1
ATOM 720 C CA . ASP A 1 94 ? -47.582 -7.731 11.218 1.00 25.72 94 ASP A CA 1
ATOM 721 C C . ASP A 1 94 ? -46.043 -7.892 11.111 1.00 25.72 94 ASP A C 1
ATOM 723 O O . ASP A 1 94 ? -45.509 -8.955 11.413 1.00 25.72 94 ASP A O 1
ATOM 727 N N . ALA A 1 95 ? -45.328 -6.956 10.488 1.00 33.00 95 ALA A N 1
ATOM 728 C CA . ALA A 1 95 ? -44.464 -5.967 11.147 1.00 33.00 95 ALA A CA 1
ATOM 729 C C . ALA A 1 95 ? -43.298 -6.522 12.002 1.00 33.00 95 ALA A C 1
ATOM 731 O O . ALA A 1 95 ? -43.469 -6.903 13.156 1.00 33.00 95 ALA A O 1
ATOM 732 N N . SER A 1 96 ? -42.070 -6.417 11.483 1.00 33.66 96 SER A N 1
ATOM 733 C CA . SER A 1 96 ? -40.970 -5.729 12.188 1.00 33.66 96 SER A CA 1
ATOM 734 C C . SER A 1 96 ? -39.765 -5.487 11.275 1.00 33.66 96 SER A C 1
ATOM 736 O O . SER A 1 96 ? -39.243 -6.378 10.612 1.00 33.66 96 SER A O 1
ATOM 738 N N . ASP A 1 97 ? -39.348 -4.226 11.273 1.00 34.41 97 ASP A N 1
ATOM 739 C CA . ASP A 1 97 ? -38.099 -3.692 10.755 1.00 34.41 97 ASP A CA 1
ATOM 740 C C . ASP A 1 97 ? -36.854 -4.419 11.285 1.00 34.41 97 ASP A C 1
ATOM 742 O O . ASP A 1 97 ? -36.791 -4.758 12.460 1.00 34.41 97 ASP A O 1
ATOM 746 N N . THR A 1 98 ? -35.791 -4.493 10.477 1.00 37.72 98 THR A N 1
ATOM 747 C CA . THR A 1 98 ? -34.458 -3.987 10.869 1.00 37.72 98 THR A CA 1
ATOM 748 C C . THR A 1 98 ? -33.515 -3.861 9.663 1.00 37.72 98 THR A C 1
ATOM 750 O O . THR A 1 98 ? -32.959 -4.811 9.135 1.00 37.72 98 THR A O 1
ATOM 753 N N . ARG A 1 99 ? -33.354 -2.607 9.235 1.00 32.97 99 ARG A N 1
ATOM 754 C CA . ARG A 1 99 ? -32.082 -1.905 8.989 1.00 32.97 99 ARG A CA 1
ATOM 755 C C . ARG A 1 99 ? -30.838 -2.710 8.549 1.00 32.97 99 ARG A C 1
ATOM 757 O O . ARG A 1 99 ? -30.209 -3.376 9.352 1.00 32.97 99 ARG A O 1
ATOM 764 N N . SER A 1 100 ? -30.341 -2.283 7.380 1.00 33.47 100 SER A N 1
ATOM 765 C CA . SER A 1 100 ? -28.990 -1.721 7.167 1.00 33.47 100 SER A CA 1
ATOM 766 C C . SER A 1 100 ? -27.770 -2.640 7.328 1.00 33.47 100 SER A C 1
ATOM 768 O O . SER A 1 100 ? -27.423 -3.004 8.439 1.00 33.47 100 SER A O 1
ATOM 770 N N . ILE A 1 101 ? -26.985 -2.778 6.250 1.00 36.59 101 ILE A N 1
ATOM 771 C CA . ILE A 1 101 ? -25.621 -2.215 6.155 1.00 36.59 101 ILE A CA 1
ATOM 772 C C . ILE A 1 101 ? -25.225 -2.071 4.672 1.00 36.59 101 ILE A C 1
ATOM 774 O O . ILE A 1 101 ? -25.097 -3.032 3.921 1.00 36.59 101 ILE A O 1
ATOM 778 N N . ARG A 1 102 ? -25.023 -0.814 4.268 1.00 37.09 102 ARG A N 1
ATOM 779 C CA . ARG A 1 102 ? -24.136 -0.395 3.175 1.00 37.09 102 ARG A CA 1
ATOM 780 C C . ARG A 1 102 ? -22.726 -0.231 3.741 1.00 37.09 102 ARG A C 1
ATOM 782 O O . ARG A 1 102 ? -22.602 0.296 4.844 1.00 37.09 102 ARG A O 1
ATOM 789 N N . ASN A 1 103 ? -21.709 -0.537 2.931 1.00 37.62 103 ASN A N 1
ATOM 790 C CA . ASN A 1 103 ? -20.531 0.301 2.600 1.00 37.62 103 ASN A CA 1
ATOM 791 C C . ASN A 1 103 ? -19.363 -0.618 2.170 1.00 37.62 103 ASN A C 1
ATOM 793 O O . ASN A 1 103 ? -19.126 -1.635 2.803 1.00 37.62 103 ASN A O 1
ATOM 797 N N . ARG A 1 104 ? -18.574 -0.321 1.129 1.00 37.25 104 ARG A N 1
ATOM 798 C CA . ARG A 1 104 ? -17.805 0.921 0.949 1.00 37.25 104 ARG A CA 1
ATOM 799 C C . ARG A 1 104 ? -17.362 1.172 -0.506 1.00 37.25 104 ARG A C 1
ATOM 801 O O . ARG A 1 104 ? -17.018 0.232 -1.209 1.00 37.25 104 ARG A O 1
ATOM 808 N N . ARG A 1 105 ? -17.194 2.478 -0.783 1.00 35.09 105 ARG A N 1
ATOM 809 C CA . ARG A 1 105 ? -16.272 3.189 -1.707 1.00 35.09 105 ARG A CA 1
ATOM 810 C C . ARG A 1 105 ? -16.946 3.938 -2.864 1.00 35.09 105 ARG A C 1
ATOM 812 O O . ARG A 1 105 ? -17.117 3.412 -3.951 1.00 35.09 105 ARG A O 1
ATOM 819 N N . ASN A 1 106 ? -17.291 5.205 -2.625 1.00 34.19 106 ASN A N 1
ATOM 820 C CA . ASN A 1 106 ? -16.459 6.332 -3.070 1.00 34.19 106 ASN A CA 1
ATOM 821 C C . ASN A 1 106 ? -17.006 7.660 -2.524 1.00 34.19 106 ASN A C 1
ATOM 823 O O . ASN A 1 106 ? -18.210 7.910 -2.526 1.00 34.19 106 ASN A O 1
ATOM 827 N N . ASN A 1 107 ? -16.090 8.475 -2.000 1.00 45.78 107 ASN A N 1
ATOM 828 C CA . ASN A 1 107 ? -16.347 9.767 -1.380 1.00 45.78 107 ASN A CA 1
ATOM 829 C C . ASN A 1 107 ? -16.705 10.818 -2.439 1.00 45.78 107 ASN A C 1
ATOM 831 O O . ASN A 1 107 ? -15.860 11.200 -3.239 1.00 45.78 107 ASN A O 1
ATOM 835 N N . ASN A 1 108 ? -17.940 11.317 -2.389 1.00 36.59 108 ASN A N 1
ATOM 836 C CA . ASN A 1 108 ? -18.270 12.718 -2.655 1.00 36.59 108 ASN A CA 1
ATOM 837 C C . ASN A 1 108 ? -19.637 13.035 -2.011 1.00 36.59 108 ASN A C 1
ATOM 839 O O . ASN A 1 108 ? -20.545 12.200 -2.081 1.00 36.59 108 ASN A O 1
ATOM 843 N N . PRO A 1 109 ? -19.812 14.194 -1.350 1.00 41.97 109 PRO A N 1
ATOM 844 C CA . PRO A 1 109 ? -21.028 14.497 -0.602 1.00 41.97 109 PRO A CA 1
ATOM 845 C C . PRO A 1 109 ? -22.190 14.787 -1.563 1.00 41.97 109 PRO A C 1
ATOM 847 O O . PRO A 1 109 ? -22.211 15.808 -2.246 1.00 41.97 109 PRO A O 1
ATOM 850 N N . ARG A 1 110 ? -23.176 13.884 -1.614 1.00 40.91 110 ARG A N 1
ATOM 851 C CA . ARG A 1 110 ? -24.461 14.118 -2.291 1.00 40.91 110 ARG A CA 1
ATOM 852 C C . ARG A 1 110 ? -25.377 14.963 -1.391 1.00 40.91 110 ARG A C 1
ATOM 854 O O . ARG A 1 110 ? -25.619 14.544 -0.258 1.00 40.91 110 ARG A O 1
ATOM 861 N N . PRO A 1 111 ? -25.928 16.096 -1.864 1.00 46.56 111 PRO A N 1
ATOM 862 C CA . PRO A 1 111 ? -26.997 16.790 -1.159 1.00 46.56 111 PRO A CA 1
ATOM 863 C C . PRO A 1 111 ? -28.301 15.976 -1.235 1.00 46.56 111 PRO A C 1
ATOM 865 O O . PRO A 1 111 ? -28.574 15.280 -2.213 1.00 46.56 111 PRO A O 1
ATOM 868 N N . ASN A 1 112 ? -29.070 16.028 -0.148 1.00 46.19 112 ASN A N 1
ATOM 869 C CA . ASN A 1 112 ? -30.301 15.275 0.097 1.00 46.19 112 ASN A CA 1
ATOM 870 C C . ASN A 1 112 ? -31.302 15.310 -1.072 1.00 46.19 112 ASN A C 1
ATOM 872 O O . ASN A 1 112 ? -31.781 16.375 -1.452 1.00 46.19 112 ASN A O 1
ATOM 876 N N . ALA A 1 113 ? -31.709 14.132 -1.549 1.00 40.03 113 ALA A N 1
ATOM 877 C CA . ALA A 1 113 ? -32.871 13.976 -2.420 1.00 40.03 113 ALA A CA 1
ATOM 878 C C . ALA A 1 113 ? -34.167 13.965 -1.576 1.00 40.03 113 ALA A C 1
ATOM 880 O O . ALA A 1 113 ? -34.250 13.181 -0.623 1.00 40.03 113 ALA A O 1
ATOM 881 N N . PRO A 1 114 ? -35.181 14.794 -1.889 1.00 45.66 114 PRO A N 1
ATOM 882 C CA . PRO A 1 114 ? -36.422 14.839 -1.128 1.00 45.66 114 PRO A CA 1
ATOM 883 C C . PRO A 1 114 ? -37.383 13.698 -1.495 1.00 45.66 114 PRO A C 1
ATOM 885 O O . PRO A 1 114 ? -37.489 13.250 -2.637 1.00 45.66 114 PRO A O 1
ATOM 888 N N . SER A 1 115 ? -38.085 13.239 -0.460 1.00 42.12 115 SER A N 1
ATOM 889 C CA . SER A 1 115 ? -39.126 12.212 -0.463 1.00 42.12 115 SER A CA 1
ATOM 890 C C . SER A 1 115 ? -40.284 12.552 -1.412 1.00 42.12 115 SER A C 1
ATOM 892 O O . SER A 1 115 ? -40.734 13.695 -1.474 1.00 42.12 115 SER A O 1
ATOM 894 N N . ARG A 1 116 ? -40.804 11.530 -2.106 1.00 47.88 116 ARG A N 1
ATOM 895 C CA . ARG A 1 116 ? -41.784 11.594 -3.211 1.00 47.88 116 ARG A CA 1
ATOM 896 C C . ARG A 1 116 ? -43.136 12.271 -2.923 1.00 47.88 116 ARG A C 1
ATOM 898 O O . ARG A 1 116 ? -43.939 12.340 -3.841 1.00 47.88 116 ARG A O 1
ATOM 905 N N . ASN A 1 117 ? -43.392 12.801 -1.726 1.00 48.41 117 ASN A N 1
ATOM 906 C CA . ASN A 1 117 ? -44.695 13.379 -1.363 1.00 48.41 117 ASN A CA 1
ATOM 907 C C . ASN A 1 117 ? -44.633 14.791 -0.745 1.00 48.41 117 ASN A C 1
ATOM 909 O O . ASN A 1 117 ? -45.641 15.266 -0.226 1.00 48.41 117 ASN A O 1
ATOM 913 N N . ALA A 1 118 ? -43.494 15.485 -0.796 1.00 47.84 118 ALA A N 1
ATOM 914 C CA . ALA A 1 118 ? -43.432 16.894 -0.407 1.00 47.84 118 ALA A CA 1
ATOM 915 C C . ALA A 1 118 ? -43.627 17.778 -1.648 1.00 47.84 118 ALA A C 1
ATOM 917 O O . ALA A 1 118 ? -42.813 17.739 -2.569 1.00 47.84 118 ALA A O 1
ATOM 918 N N . GLN A 1 119 ? -44.702 18.572 -1.692 1.00 55.84 119 GLN A N 1
ATOM 919 C CA . GLN A 1 119 ? -44.842 19.639 -2.685 1.00 55.84 119 GLN A CA 1
ATOM 920 C C . GLN A 1 119 ? -43.692 20.635 -2.485 1.00 55.84 119 GLN A C 1
ATOM 922 O O . GLN A 1 119 ? -43.738 21.470 -1.586 1.00 55.84 119 GLN A O 1
ATOM 927 N N . MET A 1 120 ? -42.639 20.508 -3.298 1.00 58.41 120 MET A N 1
ATOM 928 C CA . MET A 1 120 ? -41.519 21.446 -3.299 1.00 58.41 120 MET A CA 1
ATOM 929 C C . MET A 1 120 ? -42.019 22.831 -3.696 1.00 58.41 120 MET A C 1
ATOM 931 O O . MET A 1 120 ? -42.814 22.964 -4.633 1.00 58.41 120 MET A O 1
ATOM 935 N N . THR A 1 121 ? -41.536 23.861 -3.012 1.00 76.56 121 THR A N 1
ATOM 936 C CA . THR A 1 121 ? -41.849 25.249 -3.364 1.00 76.56 121 THR A CA 1
ATOM 937 C C . THR A 1 121 ? -41.288 25.585 -4.753 1.00 76.56 121 THR A C 1
ATOM 939 O O . THR A 1 121 ? -40.294 25.000 -5.178 1.00 76.56 121 THR A O 1
ATOM 942 N N . LEU A 1 122 ? -41.888 26.533 -5.487 1.00 73.06 122 LEU A N 1
ATOM 943 C CA . LEU A 1 122 ? -41.420 26.899 -6.840 1.00 73.06 122 LEU A CA 1
ATOM 944 C C . LEU A 1 122 ? -39.929 27.281 -6.870 1.00 73.06 122 LEU A C 1
ATOM 946 O O . LEU A 1 122 ? -39.232 26.936 -7.816 1.00 73.06 122 LEU A O 1
ATOM 950 N N . LYS A 1 123 ? -39.419 27.902 -5.798 1.00 75.12 123 LYS A N 1
ATOM 951 C CA . LYS A 1 123 ? -37.989 28.216 -5.648 1.00 75.12 123 LYS A CA 1
ATOM 952 C C . LYS A 1 123 ? -37.113 26.972 -5.480 1.00 75.12 123 LYS A C 1
ATOM 954 O O . LYS A 1 123 ? -35.996 26.942 -5.982 1.00 75.12 123 LYS A O 1
ATOM 959 N N . GLU A 1 124 ? -37.596 25.948 -4.782 1.00 73.19 124 GLU A N 1
ATOM 960 C CA . GLU A 1 124 ? -36.887 24.668 -4.664 1.00 73.19 124 GLU A CA 1
ATOM 961 C C . GLU A 1 124 ? -36.936 23.885 -5.978 1.00 73.19 124 GLU A C 1
ATOM 963 O O . GLU A 1 124 ? -35.938 23.282 -6.357 1.00 73.19 124 GLU A O 1
ATOM 968 N N . GLN A 1 125 ? -38.048 23.947 -6.717 1.00 78.75 125 GLN A N 1
ATOM 969 C CA . GLN A 1 125 ? -38.142 23.366 -8.059 1.00 78.75 125 GLN A CA 1
ATOM 970 C C . GLN A 1 125 ? -37.186 24.052 -9.039 1.00 78.75 125 GLN A C 1
ATOM 972 O O . GLN A 1 125 ? -36.480 23.368 -9.772 1.00 78.75 125 GLN A O 1
ATOM 977 N N . GLU A 1 126 ? -37.105 25.382 -9.020 1.00 83.19 126 GLU A N 1
ATOM 978 C CA . GLU A 1 126 ? -36.191 26.157 -9.866 1.00 83.19 126 GLU A CA 1
ATOM 979 C C . GLU A 1 126 ? -34.722 25.856 -9.538 1.00 83.19 126 GLU A C 1
ATOM 981 O O . GLU A 1 126 ? -33.928 25.586 -10.437 1.00 83.19 126 GLU A O 1
ATOM 986 N N . LYS A 1 127 ? -34.382 25.754 -8.247 1.00 87.06 127 LYS A N 1
ATOM 987 C CA . LYS A 1 127 ? -33.045 25.342 -7.805 1.00 87.06 127 LYS A CA 1
ATOM 988 C C . LYS A 1 127 ? -32.689 23.924 -8.263 1.00 87.06 127 LYS A C 1
ATOM 990 O O . LYS A 1 127 ? -31.583 23.701 -8.747 1.00 87.06 127 LYS A O 1
ATOM 995 N N . VAL A 1 128 ? -33.619 22.974 -8.150 1.00 79.94 128 VAL A N 1
ATOM 996 C CA . VAL A 1 128 ? -33.420 21.600 -8.639 1.00 79.94 128 VAL A CA 1
ATOM 997 C C . VAL A 1 128 ? -33.283 21.577 -10.163 1.00 79.94 128 VAL A C 1
ATOM 999 O O . VAL A 1 128 ? -32.456 20.840 -10.689 1.00 79.94 128 VAL A O 1
ATOM 1002 N N . ILE A 1 129 ? -34.027 22.414 -10.889 1.00 85.06 129 ILE A N 1
ATOM 1003 C CA . ILE A 1 129 ? -33.888 22.556 -12.343 1.00 85.06 129 ILE A CA 1
ATOM 1004 C C . ILE A 1 129 ? -32.505 23.104 -12.711 1.00 85.06 129 ILE A C 1
ATOM 1006 O O . ILE A 1 129 ? -31.898 22.602 -13.655 1.00 85.06 129 ILE A O 1
ATOM 1010 N N . ASP A 1 130 ? -31.980 24.090 -11.988 1.00 86.81 130 ASP A N 1
ATOM 1011 C CA . ASP A 1 130 ? -30.645 24.636 -12.249 1.00 86.81 130 ASP A CA 1
ATOM 1012 C C . ASP A 1 130 ? -29.530 23.642 -11.901 1.00 86.81 130 ASP A C 1
ATOM 1014 O O . ASP A 1 130 ? -28.555 23.520 -12.648 1.00 86.81 130 ASP A O 1
ATOM 1018 N N . GLU A 1 131 ? -29.701 22.861 -10.833 1.00 84.94 131 GLU A N 1
ATOM 1019 C CA . GLU A 1 131 ? -28.815 21.740 -10.510 1.00 84.94 131 GLU A CA 1
ATOM 1020 C C . GLU A 1 131 ? -28.847 20.672 -11.616 1.00 84.94 131 GLU A C 1
ATOM 1022 O O . GLU A 1 131 ? -27.789 20.273 -12.104 1.00 84.94 131 GLU A O 1
ATOM 1027 N N . ILE A 1 132 ? -30.032 20.301 -12.114 1.00 85.06 132 ILE A N 1
ATOM 1028 C CA . ILE A 1 132 ? -30.199 19.357 -13.232 1.00 85.06 132 ILE A CA 1
ATOM 1029 C C . ILE A 1 132 ? -29.633 19.919 -14.543 1.00 85.06 132 ILE A C 1
ATOM 1031 O O . ILE A 1 132 ? -29.075 19.170 -15.345 1.00 85.06 132 ILE A O 1
ATOM 1035 N N . LYS A 1 133 ? -29.751 21.224 -14.807 1.00 87.69 133 LYS A N 1
ATOM 1036 C CA . LYS A 1 133 ? -29.150 21.862 -15.993 1.00 87.69 133 LYS A CA 1
ATOM 1037 C C . LYS A 1 133 ? -27.631 21.845 -15.914 1.00 87.69 133 LYS A C 1
ATOM 1039 O O . LYS A 1 133 ? -26.977 21.569 -16.918 1.00 87.69 133 LYS A O 1
ATOM 1044 N N . LYS A 1 134 ? -27.071 22.109 -14.733 1.00 90.81 134 LYS A N 1
ATOM 1045 C CA . LYS A 1 134 ? -25.627 22.048 -14.496 1.00 90.81 134 LYS A CA 1
ATOM 1046 C C . LYS A 1 134 ? -25.108 20.617 -14.618 1.00 90.81 134 LYS A C 1
ATOM 1048 O O . LYS A 1 134 ? -24.073 20.405 -15.245 1.00 90.81 134 LYS A O 1
ATOM 1053 N N . GLU A 1 135 ? -25.845 19.640 -14.093 1.00 88.19 135 GLU A N 1
ATOM 1054 C CA . GLU A 1 135 ? -25.540 18.218 -14.260 1.00 88.19 135 GLU A CA 1
ATOM 1055 C C . GLU A 1 135 ? -25.626 17.801 -15.734 1.00 88.19 135 GLU A C 1
ATOM 1057 O O . GLU A 1 135 ? -24.699 17.180 -16.240 1.00 88.19 135 GLU A O 1
ATOM 1062 N N . ASN A 1 136 ? -26.654 18.233 -16.469 1.00 88.81 136 ASN A N 1
ATOM 1063 C CA . ASN A 1 136 ? -26.774 17.976 -17.907 1.00 88.81 136 ASN A CA 1
ATOM 1064 C C . ASN A 1 136 ? -25.648 18.610 -18.725 1.00 88.81 136 ASN A C 1
ATOM 1066 O O . ASN A 1 136 ? -25.163 17.995 -19.671 1.00 88.81 136 ASN A O 1
ATOM 1070 N N . LEU A 1 137 ? -25.226 19.831 -18.391 1.00 89.69 137 LEU A N 1
ATOM 1071 C CA . LEU A 1 137 ? -24.087 20.467 -19.049 1.00 89.69 137 LEU A CA 1
ATOM 1072 C C . LEU A 1 137 ? -22.799 19.680 -18.780 1.00 89.69 137 LEU A C 1
ATOM 1074 O O . LEU A 1 137 ? -22.036 19.421 -19.706 1.00 89.69 137 LEU A O 1
ATOM 1078 N N . ASN A 1 138 ? -22.589 19.254 -17.534 1.00 87.81 138 ASN A N 1
ATOM 1079 C CA . ASN A 1 138 ? -21.426 18.460 -17.152 1.00 87.81 138 ASN A CA 1
ATOM 1080 C C . ASN A 1 138 ? -21.416 17.088 -17.848 1.00 87.81 138 ASN A C 1
ATOM 1082 O O . ASN A 1 138 ? -20.394 16.682 -18.393 1.00 87.81 138 ASN A O 1
ATOM 1086 N N . LEU A 1 139 ? -22.568 16.412 -17.907 1.00 88.62 139 LEU A N 1
ATOM 1087 C CA . LEU A 1 139 ? -22.732 15.150 -18.630 1.00 88.62 139 LEU A CA 1
ATOM 1088 C C . LEU A 1 139 ? -22.485 15.324 -20.129 1.00 88.62 139 LEU A C 1
ATOM 1090 O O . LEU A 1 139 ? -21.775 14.519 -20.716 1.00 88.62 139 LEU A O 1
ATOM 1094 N N . LYS A 1 140 ? -23.001 16.392 -20.749 1.00 91.19 140 LYS A N 1
ATOM 1095 C CA . LYS A 1 140 ? -22.725 16.691 -22.163 1.00 91.19 140 LYS A CA 1
ATOM 1096 C C . LYS A 1 140 ? -21.240 16.913 -22.427 1.00 91.19 140 LYS A C 1
ATOM 1098 O O . LYS A 1 140 ? -20.737 16.402 -23.418 1.00 91.19 140 LYS A O 1
ATOM 1103 N N . MET A 1 141 ? -20.535 17.631 -21.550 1.00 87.50 141 MET A N 1
ATOM 1104 C CA . MET A 1 141 ? -19.086 17.798 -21.697 1.00 87.50 141 MET A CA 1
ATOM 1105 C C . MET A 1 141 ? -18.335 16.479 -21.505 1.00 87.50 141 MET A C 1
ATOM 1107 O O . MET A 1 141 ? -17.421 16.192 -22.267 1.00 87.50 141 MET A O 1
ATOM 1111 N N . GLN A 1 142 ? -18.728 15.652 -20.532 1.00 88.25 142 GLN A N 1
ATOM 1112 C CA . GLN A 1 142 ? -18.134 14.325 -20.356 1.00 88.25 142 GLN A CA 1
ATOM 1113 C C . GLN A 1 142 ? -18.357 13.433 -21.575 1.00 88.25 142 GLN A C 1
ATOM 1115 O O . GLN A 1 142 ? -17.412 12.799 -22.027 1.00 88.25 142 GLN A O 1
ATOM 1120 N N . ILE A 1 143 ? -19.573 13.415 -22.127 1.00 84.56 143 ILE A N 1
ATOM 1121 C CA . ILE A 1 143 ? -19.885 12.686 -23.360 1.00 84.56 143 ILE A CA 1
ATOM 1122 C C . ILE A 1 143 ? -19.009 13.203 -24.501 1.00 84.56 143 ILE A C 1
ATOM 1124 O O . ILE A 1 143 ? -18.331 12.400 -25.123 1.00 84.56 143 ILE A O 1
ATOM 1128 N N . TYR A 1 144 ? -18.926 14.520 -24.702 1.00 87.62 144 TYR A N 1
ATOM 1129 C CA . TYR A 1 144 ? -18.085 15.116 -25.741 1.00 87.62 144 TYR A CA 1
ATOM 1130 C C . TYR A 1 144 ? -16.607 14.717 -25.606 1.00 87.62 144 TYR A C 1
ATOM 1132 O O . TYR A 1 144 ? -15.993 14.293 -26.580 1.00 87.62 144 TYR A O 1
ATOM 1140 N N . PHE A 1 145 ? -16.028 14.787 -24.403 1.00 80.62 145 PHE A N 1
ATOM 1141 C CA . PHE A 1 145 ? -14.631 14.392 -24.192 1.00 80.62 145 PHE A CA 1
ATOM 1142 C C . PHE A 1 145 ? -14.411 12.885 -24.329 1.00 80.62 145 PHE A C 1
ATOM 1144 O O . PHE A 1 145 ? -13.347 12.461 -24.774 1.00 80.62 145 PHE A O 1
ATOM 1151 N N . LEU A 1 146 ? -15.396 12.064 -23.959 1.00 82.44 146 LEU A N 1
ATOM 1152 C CA . LEU A 1 146 ? -15.341 10.620 -24.169 1.00 82.44 146 LEU A CA 1
ATOM 1153 C C . LEU A 1 146 ? -15.448 10.277 -25.655 1.00 82.44 146 LEU A C 1
ATOM 1155 O O . LEU A 1 146 ? -14.672 9.455 -26.124 1.00 82.44 146 LEU A O 1
ATOM 1159 N N . GLU A 1 147 ? -16.335 10.933 -26.398 1.00 81.25 147 GLU A N 1
ATOM 1160 C CA . GLU A 1 147 ? -16.459 10.806 -27.853 1.00 81.25 147 GLU A CA 1
ATOM 1161 C C . GLU A 1 147 ? -15.184 11.276 -28.562 1.00 81.25 147 GLU A C 1
ATOM 1163 O O . GLU A 1 147 ? -14.671 10.580 -29.432 1.00 81.25 147 GLU A O 1
ATOM 1168 N N . GLU A 1 148 ? -14.601 12.403 -28.149 1.00 80.19 148 GLU A N 1
ATOM 1169 C CA . GLU A 1 148 ? -13.326 12.896 -28.674 1.00 80.19 148 GLU A CA 1
ATOM 1170 C C . GLU A 1 148 ? -12.172 11.930 -28.360 1.00 80.19 148 GLU A C 1
ATOM 1172 O O . GLU A 1 148 ? -11.320 11.685 -29.213 1.00 80.19 148 GLU A O 1
ATOM 1177 N N . ARG A 1 149 ? -12.152 11.329 -27.163 1.00 78.06 149 ARG A N 1
ATOM 1178 C CA . ARG A 1 149 ? -11.152 10.320 -26.783 1.00 78.06 149 ARG A CA 1
ATOM 1179 C C . ARG A 1 149 ? -11.330 9.014 -27.553 1.00 78.06 149 ARG A C 1
ATOM 1181 O O . ARG A 1 149 ? -10.335 8.408 -27.927 1.00 78.06 149 ARG A O 1
ATOM 1188 N N . ILE A 1 150 ? -12.572 8.601 -27.794 1.00 69.56 150 ILE A N 1
ATOM 1189 C CA . ILE A 1 150 ? -12.910 7.435 -28.614 1.00 69.56 150 ILE A CA 1
ATOM 1190 C C . ILE A 1 150 ? -12.468 7.670 -30.062 1.00 69.56 150 ILE A C 1
ATOM 1192 O O . ILE A 1 150 ? -11.791 6.821 -30.626 1.00 69.56 150 ILE A O 1
ATOM 1196 N N . ASN A 1 151 ? -12.748 8.845 -30.628 1.00 70.69 151 ASN A N 1
ATOM 1197 C CA . ASN A 1 151 ? -12.358 9.199 -31.997 1.00 70.69 151 ASN A CA 1
ATOM 1198 C C . ASN A 1 151 ? -10.839 9.384 -32.174 1.00 70.69 151 ASN A C 1
ATOM 1200 O O . ASN A 1 151 ? -10.334 9.243 -33.284 1.00 70.69 151 ASN A O 1
ATOM 1204 N N . LYS A 1 152 ? -10.106 9.709 -31.099 1.00 72.38 152 LYS A N 1
ATOM 1205 C CA . LYS A 1 152 ? -8.631 9.770 -31.077 1.00 72.38 152 LYS A CA 1
ATOM 1206 C C . LYS A 1 152 ? -7.970 8.414 -30.813 1.00 72.38 152 LYS A C 1
ATOM 1208 O O . LYS A 1 152 ? -6.759 8.294 -30.977 1.00 72.38 152 LYS A O 1
ATOM 1213 N N . MET A 1 153 ? -8.726 7.408 -30.378 1.00 71.25 153 MET A N 1
ATOM 1214 C CA . MET A 1 153 ? -8.212 6.055 -30.200 1.00 71.25 153 MET A CA 1
ATOM 1215 C C . MET A 1 153 ? -8.126 5.391 -31.580 1.00 71.25 153 MET A C 1
ATOM 1217 O O . MET A 1 153 ? -9.098 5.408 -32.331 1.00 71.25 153 MET A O 1
ATOM 1221 N N . SER A 1 154 ? -6.966 4.821 -31.928 1.00 65.62 154 SER A N 1
ATOM 1222 C CA . SER A 1 154 ? -6.820 4.019 -33.156 1.00 65.62 154 SER A CA 1
ATOM 1223 C C . SER A 1 154 ? -7.923 2.944 -33.211 1.00 65.62 154 SER A C 1
ATOM 1225 O O . SER A 1 154 ? -8.286 2.427 -32.145 1.00 65.62 154 SER A O 1
ATOM 1227 N N . PRO A 1 155 ? -8.451 2.578 -34.397 1.00 66.25 155 PRO A N 1
ATOM 1228 C CA . PRO A 1 155 ? -9.446 1.511 -34.544 1.00 66.25 155 PRO A CA 1
ATOM 1229 C C . PRO A 1 155 ? -9.113 0.241 -33.736 1.00 66.25 155 PRO A C 1
ATOM 1231 O O . PRO A 1 155 ? -9.985 -0.298 -33.054 1.00 66.25 155 PRO A O 1
ATOM 1234 N N . ASP A 1 156 ? -7.832 -0.139 -33.670 1.00 65.88 156 ASP A N 1
ATOM 1235 C CA . ASP A 1 156 ? -7.330 -1.297 -32.907 1.00 65.88 156 ASP A CA 1
ATOM 1236 C C . ASP A 1 156 ? -7.420 -1.130 -31.380 1.00 65.88 156 ASP A C 1
ATOM 1238 O O . ASP A 1 156 ? -7.498 -2.098 -30.617 1.00 65.88 156 ASP A O 1
ATOM 1242 N N . GLY A 1 157 ? -7.349 0.112 -30.901 1.00 71.06 157 GLY A N 1
ATOM 1243 C CA . GLY A 1 157 ? -7.540 0.449 -29.496 1.00 71.06 157 GLY A CA 1
ATOM 1244 C C . GLY A 1 157 ? -9.017 0.411 -29.106 1.00 71.06 157 GLY A C 1
ATOM 1245 O O . GLY A 1 157 ? -9.357 -0.080 -28.028 1.00 71.06 157 GLY A O 1
ATOM 1246 N N . MET A 1 158 ? -9.899 0.857 -30.004 1.00 71.12 158 MET A N 1
ATOM 1247 C CA . MET A 1 158 ? -11.341 0.770 -29.791 1.00 71.12 158 MET A CA 1
ATOM 1248 C C . MET A 1 158 ? -11.834 -0.680 -29.810 1.00 71.12 158 MET A C 1
ATOM 1250 O O . MET A 1 158 ? -12.628 -1.065 -28.950 1.00 71.12 158 MET A O 1
ATOM 1254 N N . GLU A 1 159 ? -11.323 -1.504 -30.725 1.00 75.94 159 GLU A N 1
ATOM 1255 C CA . GLU A 1 159 ? -11.633 -2.934 -30.773 1.00 75.94 159 GLU A CA 1
ATOM 1256 C C . GLU A 1 159 ? -11.170 -3.659 -29.498 1.00 75.94 159 GLU A C 1
ATOM 1258 O O . GLU A 1 159 ? -11.931 -4.436 -28.916 1.00 75.94 159 GLU A O 1
ATOM 1263 N N . ARG A 1 160 ? -9.977 -3.330 -28.978 1.00 78.62 160 ARG A N 1
ATOM 1264 C CA . ARG A 1 160 ? -9.500 -3.845 -27.683 1.00 78.62 160 ARG A CA 1
ATOM 1265 C C . ARG A 1 160 ? -10.395 -3.443 -26.512 1.00 78.62 160 ARG A C 1
ATOM 1267 O O . ARG A 1 160 ? -10.761 -4.305 -25.718 1.00 78.62 160 ARG A O 1
ATOM 1274 N N . ALA A 1 161 ? -10.789 -2.174 -26.419 1.00 77.44 161 ALA A N 1
ATOM 1275 C CA . ALA A 1 161 ? -11.656 -1.691 -25.341 1.00 77.44 161 ALA A CA 1
ATOM 1276 C C . ALA A 1 161 ? -13.080 -2.281 -25.408 1.00 77.44 161 ALA A C 1
ATOM 1278 O O . ALA A 1 161 ? -13.727 -2.495 -24.377 1.00 77.44 161 ALA A O 1
ATOM 1279 N N . LEU A 1 162 ? -13.583 -2.557 -26.616 1.00 80.38 162 LEU A N 1
ATOM 1280 C CA . LEU A 1 162 ? -14.850 -3.260 -26.821 1.00 80.38 162 LEU A CA 1
ATOM 1281 C C . LEU A 1 162 ? -14.746 -4.729 -26.412 1.00 80.38 162 LEU A C 1
ATOM 1283 O O . LEU A 1 162 ? -15.632 -5.218 -25.710 1.00 80.38 162 LEU A O 1
ATOM 1287 N N . LYS A 1 163 ? -13.662 -5.411 -26.789 1.00 86.31 163 LYS A N 1
ATOM 1288 C CA . LYS A 1 163 ? -13.403 -6.801 -26.401 1.00 86.31 163 LYS A CA 1
ATOM 1289 C C . LYS A 1 163 ? -13.292 -6.948 -24.883 1.00 86.31 163 LYS A C 1
ATOM 1291 O O . LYS A 1 163 ? -13.984 -7.780 -24.306 1.00 86.31 163 LYS A O 1
ATOM 1296 N N . GLU A 1 164 ? -12.547 -6.060 -24.229 1.00 87.44 164 GLU A N 1
ATOM 1297 C CA . GLU A 1 164 ? -12.451 -6.015 -22.766 1.00 87.44 164 GLU A CA 1
ATOM 1298 C C . GLU A 1 164 ? -13.822 -5.777 -22.109 1.00 87.44 164 GLU A C 1
ATOM 1300 O O . GLU A 1 164 ? -14.172 -6.435 -21.132 1.00 87.44 164 GLU A O 1
ATOM 1305 N N . ASN A 1 165 ? -14.661 -4.898 -22.670 1.00 83.25 165 ASN A N 1
ATOM 1306 C CA . ASN A 1 165 ? -16.024 -4.690 -22.171 1.00 83.25 165 ASN A CA 1
ATOM 1307 C C . ASN A 1 165 ? -16.920 -5.926 -22.313 1.00 83.25 165 ASN A C 1
ATOM 1309 O O . ASN A 1 165 ? -17.779 -6.167 -21.461 1.00 83.25 165 ASN A O 1
ATOM 1313 N N . VAL A 1 166 ? -16.766 -6.684 -23.397 1.00 88.56 166 VAL A N 1
ATOM 1314 C CA . VAL A 1 166 ? -17.497 -7.939 -23.605 1.00 88.56 166 VAL A CA 1
ATOM 1315 C C . VAL A 1 166 ? -17.037 -8.987 -22.592 1.00 88.56 166 VAL A C 1
ATOM 1317 O O . VAL A 1 166 ? -17.886 -9.595 -21.938 1.00 88.56 166 VAL A O 1
ATOM 1320 N N . ASP A 1 167 ? -15.729 -9.120 -22.377 1.00 86.62 167 ASP A N 1
ATOM 1321 C CA . ASP A 1 167 ? -15.160 -10.047 -21.395 1.00 86.62 167 ASP A CA 1
ATOM 1322 C C . ASP A 1 167 ? -15.592 -9.691 -19.965 1.00 86.62 167 ASP A C 1
ATOM 1324 O O . ASP A 1 167 ? -16.053 -10.555 -19.215 1.00 86.62 167 ASP A O 1
ATOM 1328 N N . LEU A 1 168 ? -15.559 -8.407 -19.597 1.00 90.31 168 LEU A N 1
ATOM 1329 C CA . LEU A 1 168 ? -16.040 -7.929 -18.297 1.00 90.31 168 LEU A CA 1
ATOM 1330 C C . LEU A 1 168 ? -17.542 -8.169 -18.112 1.00 90.31 168 LEU A C 1
ATOM 1332 O O . LEU A 1 168 ? -17.977 -8.549 -17.022 1.00 90.31 168 LEU A O 1
ATOM 1336 N N . LYS A 1 169 ? -18.358 -7.983 -19.158 1.00 90.44 169 LYS A N 1
ATOM 1337 C CA . LYS A 1 169 ? -19.792 -8.312 -19.103 1.00 90.44 169 LYS A CA 1
ATOM 1338 C C . LYS A 1 169 ? -20.019 -9.805 -18.899 1.00 90.44 169 LYS A C 1
ATOM 1340 O O . LYS A 1 169 ? -20.882 -10.167 -18.101 1.00 90.44 169 LYS A O 1
ATOM 1345 N N . MET A 1 170 ? -19.244 -10.650 -19.573 1.00 90.00 170 MET A N 1
ATOM 1346 C CA . MET A 1 170 ? -19.318 -12.100 -19.420 1.00 90.00 170 MET A CA 1
ATOM 1347 C C . MET A 1 170 ? -18.944 -12.529 -17.994 1.00 90.00 170 MET A C 1
ATOM 1349 O O . MET A 1 170 ? -19.717 -13.243 -17.359 1.00 90.00 170 MET A O 1
ATOM 1353 N N . GLN A 1 171 ? -17.840 -12.011 -17.446 1.00 88.50 171 GLN A N 1
ATOM 1354 C CA . GLN A 1 171 ? -17.426 -12.272 -16.060 1.00 88.50 171 GLN A CA 1
ATOM 1355 C C . GLN A 1 171 ? -18.463 -11.783 -15.041 1.00 88.50 171 GLN A C 1
ATOM 1357 O O . GLN A 1 171 ? -18.772 -12.472 -14.071 1.00 88.50 171 GLN A O 1
ATOM 1362 N N . ASN A 1 172 ? -19.048 -10.604 -15.259 1.00 89.44 172 ASN A N 1
ATOM 1363 C CA . ASN A 1 172 ? -20.089 -10.078 -14.380 1.00 89.44 172 ASN A CA 1
ATOM 1364 C C . ASN A 1 172 ? -21.354 -10.950 -14.435 1.00 89.44 172 ASN A C 1
ATOM 1366 O O . ASN A 1 172 ? -21.944 -11.270 -13.406 1.00 89.44 172 ASN A O 1
ATOM 1370 N N . GLN A 1 173 ? -21.739 -11.418 -15.623 1.00 87.75 173 GLN A N 1
ATOM 1371 C CA . GLN A 1 173 ? -22.850 -12.351 -15.776 1.00 87.75 173 GLN A CA 1
ATOM 1372 C C . GLN A 1 173 ? -22.565 -13.694 -15.088 1.00 87.75 173 GLN A C 1
ATOM 1374 O O . GLN A 1 173 ? -23.444 -14.226 -14.406 1.00 87.75 173 GLN A O 1
ATOM 1379 N N . GLU A 1 174 ? -21.341 -14.211 -15.183 1.00 89.69 174 GLU A N 1
ATOM 1380 C CA . GLU A 1 174 ? -20.906 -15.406 -14.459 1.00 89.69 174 GLU A CA 1
ATOM 1381 C C . GLU A 1 174 ? -20.996 -15.205 -12.937 1.00 89.69 174 GLU A C 1
ATOM 1383 O O . GLU A 1 174 ? -21.631 -16.003 -12.240 1.00 89.69 174 GLU A O 1
ATOM 1388 N N . LEU A 1 175 ? -20.489 -14.085 -12.417 1.00 88.31 175 LEU A N 1
ATOM 1389 C CA . LEU A 1 175 ? -20.605 -13.713 -11.004 1.00 88.31 175 LEU A CA 1
ATOM 1390 C C . LEU A 1 175 ? -22.066 -13.586 -10.549 1.00 88.31 175 LEU A C 1
ATOM 1392 O O . LEU A 1 175 ? -22.435 -14.102 -9.497 1.00 88.31 175 LEU A O 1
ATOM 1396 N N . ILE A 1 176 ? -22.939 -12.983 -11.357 1.00 90.00 176 ILE A N 1
ATOM 1397 C CA . ILE A 1 176 ? -24.376 -12.900 -11.057 1.00 90.00 176 ILE A CA 1
ATOM 1398 C C . ILE A 1 176 ? -25.000 -14.300 -11.000 1.00 90.00 176 ILE A C 1
ATOM 1400 O O . ILE A 1 176 ? -25.824 -14.576 -10.126 1.00 90.00 176 ILE A O 1
ATOM 1404 N N . THR A 1 177 ? -24.636 -15.204 -11.913 1.00 87.56 177 THR A N 1
ATOM 1405 C CA . THR A 1 177 ? -25.176 -16.573 -11.894 1.00 87.56 177 THR A CA 1
ATOM 1406 C C . THR A 1 177 ? -24.669 -17.388 -10.708 1.00 87.56 177 THR A C 1
ATOM 1408 O O . THR A 1 177 ? -25.447 -18.143 -10.123 1.00 87.56 177 THR A O 1
ATOM 1411 N N . THR A 1 178 ? -23.405 -17.229 -10.313 1.00 88.00 178 THR A N 1
ATOM 1412 C CA . THR A 1 178 ? -22.853 -17.905 -9.131 1.00 88.00 178 THR A CA 1
ATOM 1413 C C . THR A 1 178 ? -23.451 -17.354 -7.839 1.00 88.00 178 THR A C 1
ATOM 1415 O O . THR A 1 178 ? -23.817 -18.151 -6.975 1.00 88.00 178 THR A O 1
ATOM 1418 N N . LEU A 1 179 ? -23.664 -16.037 -7.735 1.00 87.38 179 LEU A N 1
ATOM 1419 C CA . LEU A 1 179 ? -24.395 -15.423 -6.622 1.00 87.38 179 LEU A CA 1
ATOM 1420 C C . LEU A 1 179 ? -25.820 -15.964 -6.517 1.00 87.38 179 LEU A C 1
ATOM 1422 O O . LEU A 1 179 ? -26.188 -16.480 -5.470 1.00 87.38 179 LEU A O 1
ATOM 1426 N N . LYS A 1 180 ? -26.582 -15.996 -7.619 1.00 89.38 180 LYS A N 1
ATOM 1427 C CA . LYS A 1 180 ? -27.937 -16.580 -7.627 1.00 89.38 180 LYS A CA 1
ATOM 1428 C C . LYS A 1 180 ? -27.961 -18.045 -7.185 1.00 89.38 180 LYS A C 1
ATOM 1430 O O . LYS A 1 180 ? -28.897 -18.468 -6.513 1.00 89.38 180 LYS A O 1
ATOM 1435 N N . LYS A 1 181 ? -26.952 -18.838 -7.568 1.00 88.75 181 LYS A N 1
ATOM 1436 C CA . LYS A 1 181 ? -26.818 -20.230 -7.108 1.00 88.75 181 LYS A CA 1
ATOM 1437 C C . LYS A 1 181 ? -26.555 -20.295 -5.601 1.00 88.75 181 LYS A C 1
ATOM 1439 O O . LYS A 1 181 ? -27.143 -21.141 -4.936 1.00 88.75 181 LYS A O 1
ATOM 1444 N N . ARG A 1 182 ? -25.708 -19.411 -5.064 1.00 85.94 182 ARG A N 1
ATOM 1445 C CA . ARG A 1 182 ? -25.435 -19.339 -3.621 1.00 85.94 182 ARG A CA 1
ATOM 1446 C C . ARG A 1 182 ? -26.635 -18.854 -2.818 1.00 85.94 182 ARG A C 1
ATOM 1448 O O . ARG A 1 182 ? -26.945 -19.482 -1.817 1.00 85.94 182 ARG A O 1
ATOM 1455 N N . ASP A 1 183 ? -27.348 -17.838 -3.291 1.00 86.00 183 ASP A N 1
ATOM 1456 C CA . ASP A 1 183 ? -28.582 -17.356 -2.662 1.00 86.00 183 ASP A CA 1
ATOM 1457 C C . ASP A 1 183 ? -29.649 -18.455 -2.617 1.00 86.00 183 ASP A C 1
ATOM 1459 O O . ASP A 1 183 ? -30.342 -18.618 -1.617 1.00 86.00 183 ASP A O 1
ATOM 1463 N N . LYS A 1 184 ? -29.746 -19.270 -3.676 1.00 89.31 184 LYS A N 1
ATOM 1464 C CA . LYS A 1 184 ? -30.645 -20.428 -3.698 1.00 89.31 184 LYS A CA 1
ATOM 1465 C C . LYS A 1 184 ? -30.259 -21.478 -2.649 1.00 89.31 184 LYS A C 1
ATOM 1467 O O . LYS A 1 184 ? -31.132 -21.942 -1.926 1.00 89.31 184 LYS A O 1
ATOM 1472 N N . LEU A 1 185 ? -28.974 -21.826 -2.547 1.00 87.44 185 LEU A N 1
ATOM 1473 C CA . LEU A 1 185 ? -28.483 -22.772 -1.534 1.00 87.44 185 LEU A CA 1
ATOM 1474 C C . LEU A 1 185 ? -28.669 -22.239 -0.107 1.00 87.44 185 LEU A C 1
ATOM 1476 O O . LEU A 1 185 ? -29.015 -23.004 0.788 1.00 87.44 185 LEU A O 1
ATOM 1480 N N . LEU A 1 186 ? -28.474 -20.934 0.103 1.00 84.19 186 LEU A N 1
ATOM 1481 C CA . LEU A 1 186 ? -28.744 -20.281 1.384 1.00 84.19 186 LEU A CA 1
ATOM 1482 C C . LEU A 1 186 ? -30.231 -20.346 1.732 1.00 84.19 186 LEU A C 1
ATOM 1484 O O . LEU A 1 186 ? -30.561 -20.770 2.832 1.00 84.19 186 LEU A O 1
ATOM 1488 N N . GLY A 1 187 ? -31.123 -20.041 0.787 1.00 84.38 187 GLY A N 1
ATOM 1489 C CA . GLY A 1 187 ? -32.564 -20.178 1.001 1.00 84.38 187 GLY A CA 1
ATOM 1490 C C . GLY A 1 187 ? -32.995 -21.624 1.280 1.00 84.38 187 GLY A C 1
ATOM 1491 O O . GLY A 1 187 ? -33.864 -21.864 2.113 1.00 84.38 187 GLY A O 1
ATOM 1492 N N . GLU A 1 188 ? -32.379 -22.614 0.630 1.00 85.12 188 GLU A N 1
ATOM 1493 C CA . GLU A 1 188 ? -32.615 -24.036 0.920 1.00 85.12 188 GLU A CA 1
ATOM 1494 C C . GLU A 1 188 ? -32.138 -24.422 2.332 1.00 85.12 188 GLU A C 1
ATOM 1496 O O . GLU A 1 188 ? -32.854 -25.127 3.046 1.00 85.12 188 GLU A O 1
ATOM 1501 N N . ALA A 1 189 ? -30.980 -23.918 2.769 1.00 78.81 189 ALA A N 1
ATOM 1502 C CA . ALA A 1 189 ? -30.466 -24.130 4.120 1.00 78.81 189 ALA A CA 1
ATOM 1503 C C . ALA A 1 189 ? -31.321 -23.430 5.191 1.00 78.81 189 ALA A C 1
ATOM 1505 O O . ALA A 1 189 ? -31.633 -24.032 6.217 1.00 78.81 189 ALA A O 1
ATOM 1506 N N . GLU A 1 190 ? -31.753 -22.192 4.947 1.00 84.12 190 GLU A N 1
ATOM 1507 C CA . GLU A 1 190 ? -32.660 -21.446 5.826 1.00 84.12 190 GLU A CA 1
ATOM 1508 C C . GLU A 1 190 ? -34.005 -22.163 5.967 1.00 84.12 190 GLU A C 1
ATOM 1510 O O . GLU A 1 190 ? -34.472 -22.365 7.086 1.00 84.12 190 GLU A O 1
ATOM 1515 N N . ASN A 1 191 ? -34.582 -22.643 4.861 1.00 84.44 191 ASN A N 1
ATOM 1516 C CA . ASN A 1 191 ? -35.807 -23.443 4.884 1.00 84.44 191 ASN A CA 1
ATOM 1517 C C . ASN A 1 191 ? -35.626 -24.751 5.673 1.00 84.44 191 ASN A C 1
ATOM 1519 O O . ASN A 1 191 ? -36.522 -25.147 6.419 1.00 84.44 191 ASN A O 1
ATOM 1523 N N . ALA A 1 192 ? -34.471 -25.415 5.552 1.00 83.94 192 ALA A N 1
ATOM 1524 C CA . ALA A 1 192 ? -34.165 -26.624 6.316 1.00 83.94 192 ALA A CA 1
ATOM 1525 C C . ALA A 1 192 ? -34.022 -26.340 7.823 1.00 83.94 192 ALA A C 1
ATOM 1527 O O . ALA A 1 192 ? -34.561 -27.080 8.645 1.00 83.94 192 ALA A O 1
ATOM 1528 N N . ILE A 1 193 ? -33.359 -25.241 8.196 1.00 80.69 193 ILE A N 1
ATOM 1529 C CA . ILE A 1 193 ? -33.239 -24.795 9.593 1.00 80.69 193 ILE A CA 1
ATOM 1530 C C . ILE A 1 193 ? -34.609 -24.419 10.158 1.00 80.69 193 ILE A C 1
ATOM 1532 O O . ILE A 1 193 ? -34.921 -24.765 11.296 1.00 80.69 193 ILE A O 1
ATOM 1536 N N . GLN A 1 194 ? -35.450 -23.753 9.371 1.00 82.56 194 GLN A N 1
ATOM 1537 C CA . GLN A 1 194 ? -36.786 -23.346 9.792 1.00 82.56 194 GLN A CA 1
ATOM 1538 C C . GLN A 1 194 ? -37.719 -24.555 9.962 1.00 82.56 194 GLN A C 1
ATOM 1540 O O . GLN A 1 194 ? -38.490 -24.603 10.921 1.00 82.56 194 GLN A O 1
ATOM 1545 N N . ALA A 1 195 ? -37.593 -25.572 9.101 1.00 79.94 195 ALA A N 1
ATOM 1546 C CA . ALA A 1 195 ? -38.273 -26.857 9.257 1.00 79.94 195 ALA A CA 1
ATOM 1547 C C . ALA A 1 195 ? -37.811 -27.602 10.521 1.00 79.94 195 ALA A C 1
ATOM 1549 O O . ALA A 1 195 ? -38.639 -28.127 11.268 1.00 79.94 195 ALA A O 1
ATOM 1550 N N . LEU A 1 196 ? -36.506 -27.589 10.816 1.00 74.75 196 LEU A N 1
ATOM 1551 C CA . LEU A 1 196 ? -35.965 -28.142 12.059 1.00 74.75 196 LEU A CA 1
ATOM 1552 C C . LEU A 1 196 ? -36.468 -27.367 13.285 1.00 74.75 196 LEU A C 1
ATOM 1554 O O . LEU A 1 196 ? -36.941 -27.982 14.237 1.00 74.75 196 LEU A O 1
ATOM 1558 N N . GLN A 1 197 ? -36.477 -26.035 13.257 1.00 72.75 197 GLN A N 1
ATOM 1559 C CA . GLN A 1 197 ? -37.025 -25.216 14.344 1.00 72.75 197 GLN A CA 1
ATOM 1560 C C . GLN A 1 197 ? -38.526 -25.449 14.563 1.00 72.75 197 GLN A C 1
ATOM 1562 O O . GLN A 1 197 ? -38.962 -25.535 15.709 1.00 72.75 197 GLN A O 1
ATOM 1567 N N . GLN A 1 198 ? -39.319 -25.606 13.499 1.00 67.94 198 GLN A N 1
ATOM 1568 C CA . GLN A 1 198 ? -40.735 -25.972 13.620 1.00 67.94 198 GLN A CA 1
ATOM 1569 C C . GLN A 1 198 ? -40.925 -27.378 14.195 1.00 67.94 198 GLN A C 1
ATOM 1571 O O . GLN A 1 198 ? -41.830 -27.568 15.006 1.00 67.94 198 GLN A O 1
ATOM 1576 N N . SER A 1 199 ? -40.062 -28.337 13.846 1.00 62.81 199 SER A N 1
ATOM 1577 C CA . SER A 1 199 ? -40.097 -29.679 14.442 1.00 62.81 199 SER A CA 1
ATOM 1578 C C . SER A 1 199 ? -39.749 -29.667 15.940 1.00 62.81 199 SER A C 1
ATOM 1580 O O . SER A 1 199 ? -40.413 -30.334 16.727 1.00 62.81 199 SER A O 1
ATOM 1582 N N . VAL A 1 200 ? -38.801 -28.820 16.360 1.00 57.81 200 VAL A N 1
ATOM 1583 C CA . VAL A 1 200 ? -38.408 -28.636 17.771 1.00 57.81 200 VAL A CA 1
ATOM 1584 C C . VAL A 1 200 ? -39.489 -27.914 18.589 1.00 57.81 200 VAL A C 1
ATOM 1586 O O . VAL A 1 200 ? -39.603 -28.136 19.790 1.00 57.81 200 VAL A O 1
ATOM 1589 N N . LEU A 1 201 ? -40.314 -27.077 17.953 1.00 51.34 201 LEU A N 1
ATOM 1590 C CA . LEU A 1 201 ? -41.424 -26.370 18.604 1.00 51.34 201 LEU A CA 1
ATOM 1591 C C . LEU A 1 201 ? -42.738 -27.172 18.639 1.00 51.34 201 LEU A C 1
ATOM 1593 O O . LEU A 1 201 ? -43.593 -26.870 19.471 1.00 51.34 201 LEU A O 1
ATOM 1597 N N . GLN A 1 202 ? -42.922 -28.170 17.763 1.00 49.75 202 GLN A N 1
ATOM 1598 C CA . GLN A 1 202 ? -44.125 -29.018 17.748 1.00 49.75 202 GLN A CA 1
ATOM 1599 C C . GLN A 1 202 ? -44.025 -30.264 18.634 1.00 49.75 202 GLN A C 1
ATOM 1601 O O . GLN A 1 202 ? -45.066 -30.739 19.083 1.00 49.75 202 GLN A O 1
ATOM 1606 N N . ASP A 1 203 ? -42.826 -30.759 18.953 1.00 41.41 203 ASP A N 1
ATOM 1607 C CA . ASP A 1 203 ? -42.664 -31.980 19.758 1.00 41.41 203 ASP A CA 1
ATOM 1608 C C . ASP A 1 203 ? -42.463 -31.674 21.253 1.00 41.41 203 ASP A C 1
ATOM 1610 O O . ASP A 1 203 ? -41.503 -32.066 21.918 1.00 41.41 203 ASP A O 1
ATOM 1614 N N . GLY A 1 204 ? -43.420 -30.923 21.799 1.00 47.09 204 GLY A N 1
ATOM 1615 C CA . GLY A 1 204 ? -43.629 -30.777 23.233 1.00 47.09 204 GLY A CA 1
ATOM 1616 C C . GLY A 1 204 ? -44.298 -32.021 23.814 1.00 47.09 204 GLY A C 1
ATOM 1617 O O . GLY A 1 204 ? -45.473 -31.979 24.162 1.00 47.09 204 GLY A O 1
ATOM 1618 N N . GLY A 1 205 ? -43.533 -33.104 23.952 1.00 47.34 205 GLY A N 1
ATOM 1619 C CA . GLY A 1 205 ? -43.851 -34.239 24.816 1.00 47.34 205 GLY A CA 1
ATOM 1620 C C . GLY A 1 205 ? -44.660 -35.367 24.178 1.00 47.34 205 GLY A C 1
ATOM 1621 O O . GLY A 1 205 ? -45.877 -35.294 24.107 1.00 47.34 205 GLY A O 1
ATOM 1622 N N . ILE A 1 206 ? -43.975 -36.468 23.860 1.00 42.59 206 ILE A N 1
ATOM 1623 C CA . ILE A 1 206 ? -44.282 -37.858 24.246 1.00 42.59 206 ILE A CA 1
ATOM 1624 C C . ILE A 1 206 ? -43.012 -38.663 23.947 1.00 42.59 206 ILE A C 1
ATOM 1626 O O . ILE A 1 206 ? -42.488 -38.608 22.843 1.00 42.59 206 ILE A O 1
ATOM 1630 N N . SER A 1 207 ? -42.514 -39.407 24.935 1.00 53.84 207 SER A N 1
ATOM 1631 C CA . SER A 1 207 ? -41.385 -40.332 24.780 1.00 53.84 207 SER A CA 1
ATOM 1632 C C . SER A 1 207 ? -41.704 -41.437 23.761 1.00 53.84 207 SER A C 1
ATOM 1634 O O . SER A 1 207 ? -42.687 -42.158 23.963 1.00 53.84 207 SER A O 1
ATOM 1636 N N . PRO A 1 208 ? -40.868 -41.651 22.725 1.00 41.88 208 PRO A N 1
ATOM 1637 C CA . PRO A 1 208 ? -40.846 -42.888 21.970 1.00 41.88 208 PRO A CA 1
ATOM 1638 C C . PRO A 1 208 ? -39.492 -43.583 22.165 1.00 41.88 208 PRO A C 1
ATOM 1640 O O . PRO A 1 208 ? -38.459 -43.076 21.752 1.00 41.88 208 PRO A O 1
ATOM 1643 N N . SER A 1 209 ? -39.525 -44.767 22.781 1.00 45.31 209 SER A N 1
ATOM 1644 C CA . SER A 1 209 ? -38.518 -45.833 22.663 1.00 45.31 209 SER A CA 1
ATOM 1645 C C . SER A 1 209 ? -37.043 -45.380 22.616 1.00 45.31 209 SER A C 1
ATOM 1647 O O . SER A 1 209 ? -36.496 -45.046 21.560 1.00 45.31 209 SER A O 1
ATOM 1649 N N . VAL A 1 210 ? -36.399 -45.463 23.785 1.00 49.31 210 VAL A N 1
ATOM 1650 C CA . VAL A 1 210 ? -34.977 -45.169 24.055 1.00 49.31 210 VAL A CA 1
ATOM 1651 C C . VAL A 1 210 ? -34.028 -45.759 22.996 1.00 49.31 210 VAL A C 1
ATOM 1653 O O . VAL A 1 210 ? -33.077 -45.096 22.603 1.00 49.31 210 VAL A O 1
ATOM 1656 N N . ASP A 1 211 ? -34.353 -46.907 22.397 1.00 50.97 211 ASP A N 1
ATOM 1657 C CA . ASP A 1 211 ? -33.507 -47.538 21.374 1.00 50.97 211 ASP A CA 1
ATOM 1658 C C . ASP A 1 211 ? -33.492 -46.805 20.012 1.00 50.97 211 ASP A C 1
ATOM 1660 O O . ASP A 1 211 ? -32.513 -46.885 19.269 1.00 50.97 211 ASP A O 1
ATOM 1664 N N . THR A 1 212 ? -34.545 -46.055 19.661 1.00 54.19 212 THR A N 1
ATOM 1665 C CA . THR A 1 212 ? -34.615 -45.309 18.383 1.00 54.19 212 THR A CA 1
ATOM 1666 C C . THR A 1 212 ? -34.092 -43.878 18.476 1.00 54.19 212 THR A C 1
ATOM 1668 O O . THR A 1 212 ? -33.526 -43.373 17.504 1.00 54.19 212 THR A O 1
ATOM 1671 N N . PHE A 1 213 ? -34.234 -43.234 19.637 1.00 52.66 213 PHE A N 1
ATOM 1672 C CA . PHE A 1 213 ? -33.678 -41.903 19.883 1.00 52.66 213 PHE A CA 1
ATOM 1673 C C . PHE A 1 213 ? -32.157 -41.963 20.063 1.00 52.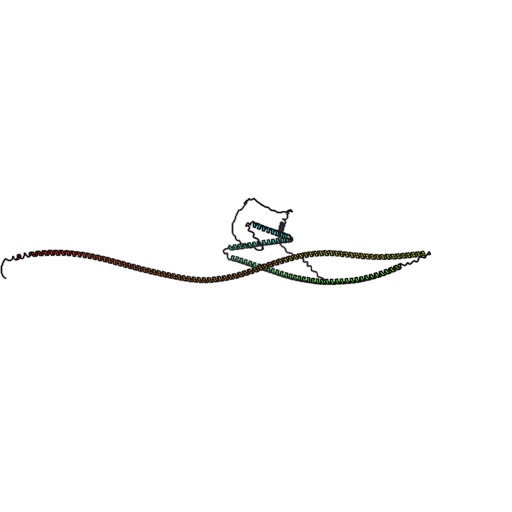66 213 PHE A C 1
ATOM 1675 O O . PHE A 1 213 ? -31.447 -41.200 19.411 1.00 52.66 213 PHE A O 1
ATOM 1682 N N . ASP A 1 214 ? -31.649 -42.944 20.817 1.00 59.75 214 ASP A N 1
ATOM 1683 C CA . ASP A 1 214 ? -30.204 -43.164 20.954 1.00 59.75 214 ASP A CA 1
ATOM 1684 C C . ASP A 1 214 ? -29.560 -43.567 19.619 1.00 59.75 214 ASP A C 1
ATOM 1686 O O . ASP A 1 214 ? -28.431 -43.173 19.331 1.00 59.75 214 ASP A O 1
ATOM 1690 N N . SER A 1 215 ? -30.282 -44.289 18.752 1.00 64.75 215 SER A N 1
ATOM 1691 C CA . SER A 1 215 ? -29.813 -44.621 17.399 1.00 64.75 215 SER A CA 1
ATOM 1692 C C . SER A 1 215 ? -29.737 -43.392 16.486 1.00 64.75 215 SER A C 1
ATOM 1694 O O . SER A 1 215 ? -28.739 -43.222 15.783 1.00 64.75 215 SER A O 1
ATOM 1696 N N . LYS A 1 216 ? -30.737 -42.500 16.522 1.00 72.62 216 LYS A N 1
ATOM 1697 C CA . LYS A 1 216 ? -30.713 -41.245 15.751 1.00 72.62 216 LYS A CA 1
ATOM 1698 C C . LYS A 1 216 ? -29.647 -40.282 16.256 1.00 72.62 216 LYS A C 1
ATOM 1700 O O . LYS A 1 216 ? -28.884 -39.776 15.436 1.00 72.62 216 LYS A O 1
ATOM 1705 N N . LEU A 1 217 ? -29.538 -40.112 17.575 1.00 73.19 217 LEU A N 1
ATOM 1706 C CA . LEU A 1 217 ? -28.522 -39.273 18.206 1.00 73.19 217 LEU A CA 1
ATOM 1707 C C . LEU A 1 217 ? -27.110 -39.810 17.930 1.00 73.19 217 LEU A C 1
ATOM 1709 O O . LEU A 1 217 ? -26.225 -39.034 17.587 1.00 73.19 217 LEU A O 1
ATOM 1713 N N . ASN A 1 218 ? -26.895 -41.132 17.972 1.00 74.88 218 ASN A N 1
ATOM 1714 C CA . ASN A 1 218 ? -25.625 -41.729 17.543 1.00 74.88 218 ASN A CA 1
ATOM 1715 C C . ASN A 1 218 ? -25.373 -41.573 16.038 1.00 74.88 218 ASN A C 1
ATOM 1717 O O . ASN A 1 218 ? -24.219 -41.408 15.649 1.00 74.88 218 ASN A O 1
ATOM 1721 N N . SER A 1 219 ? -26.408 -41.610 15.190 1.00 78.00 219 SER A N 1
ATOM 1722 C CA . SER A 1 219 ? -26.247 -41.361 13.750 1.00 78.00 219 SER A CA 1
ATOM 1723 C C . SER A 1 219 ? -25.868 -39.906 13.467 1.00 78.00 219 SER A C 1
ATOM 1725 O O . SER A 1 219 ? -24.986 -39.655 12.654 1.00 78.00 219 SER A O 1
ATOM 1727 N N . GLU A 1 220 ? -26.454 -38.947 14.187 1.00 80.56 220 GLU A N 1
ATOM 1728 C CA . GLU A 1 220 ? -26.100 -37.531 14.079 1.00 80.56 220 GLU A CA 1
ATOM 1729 C C . GLU A 1 220 ? -24.704 -37.272 14.643 1.00 80.56 220 GLU A C 1
ATOM 1731 O O . GLU A 1 220 ? -23.906 -36.585 14.011 1.00 80.56 220 GLU A O 1
ATOM 1736 N N . LEU A 1 221 ? -24.356 -37.892 15.775 1.00 81.00 221 LEU A N 1
ATOM 1737 C CA . LEU A 1 221 ? -23.013 -37.822 16.344 1.00 81.00 221 LEU A CA 1
ATOM 1738 C C . LEU A 1 221 ? -21.963 -38.420 15.393 1.00 81.00 221 LEU A C 1
ATOM 1740 O O . LEU A 1 221 ? -20.848 -37.902 15.318 1.00 81.00 221 LEU A O 1
ATOM 1744 N N . GLN A 1 222 ? -22.309 -39.480 14.655 1.00 80.38 222 GLN A N 1
ATOM 1745 C CA . GLN A 1 222 ? -21.434 -40.018 13.615 1.00 80.38 222 GLN A CA 1
ATOM 1746 C C . GLN A 1 222 ? -21.354 -39.132 12.383 1.00 80.38 222 GLN A C 1
ATOM 1748 O O . GLN A 1 222 ? -20.251 -38.893 11.908 1.00 80.38 222 GLN A O 1
ATOM 1753 N N . ASN A 1 223 ? -22.458 -38.539 11.939 1.00 82.25 223 ASN A N 1
ATOM 1754 C CA . ASN A 1 223 ? -22.426 -37.565 10.850 1.00 82.25 223 ASN A CA 1
ATOM 1755 C C . ASN A 1 223 ? -21.551 -36.350 11.203 1.00 82.25 223 ASN A C 1
ATOM 1757 O O . ASN A 1 223 ? -20.788 -35.881 10.363 1.00 82.25 223 ASN A O 1
ATOM 1761 N N . TYR A 1 224 ? -21.595 -35.870 12.452 1.00 82.06 224 TYR A N 1
ATOM 1762 C CA . TYR A 1 224 ? -20.709 -34.799 12.920 1.00 82.06 224 TYR A CA 1
ATOM 1763 C C . TYR A 1 224 ? -19.240 -35.226 12.972 1.00 82.06 224 TYR A C 1
ATOM 1765 O O . TYR A 1 224 ? -18.363 -34.439 12.615 1.00 82.06 224 TYR A O 1
ATOM 1773 N N . LYS A 1 225 ? -18.951 -36.463 13.389 1.00 84.31 225 LYS A N 1
ATOM 1774 C CA . LYS A 1 225 ? -17.585 -37.006 13.371 1.00 84.31 225 LYS A CA 1
ATOM 1775 C C . LYS A 1 225 ? -17.055 -37.172 11.950 1.00 84.31 225 LYS A C 1
ATOM 1777 O O . LYS A 1 225 ? -15.917 -36.787 11.702 1.00 84.31 225 LYS A O 1
ATOM 1782 N N . ASP A 1 226 ? -17.875 -37.663 11.029 1.00 88.12 226 ASP A N 1
ATOM 1783 C CA . ASP A 1 226 ? -17.518 -37.824 9.620 1.00 88.12 226 ASP A CA 1
ATOM 1784 C C . ASP A 1 226 ? -17.317 -36.468 8.934 1.00 88.12 226 ASP A C 1
ATOM 1786 O O . ASP A 1 226 ? -16.408 -36.314 8.120 1.00 88.12 226 ASP A O 1
ATOM 1790 N N . LEU A 1 227 ? -18.112 -35.455 9.295 1.00 89.25 227 LEU A N 1
ATOM 1791 C CA . LEU A 1 227 ? -17.946 -34.095 8.788 1.00 89.25 227 LEU A CA 1
ATOM 1792 C C . LEU A 1 227 ? -16.658 -33.444 9.312 1.00 89.25 227 LEU A C 1
ATOM 1794 O O . LEU A 1 227 ? -15.900 -32.877 8.531 1.00 89.25 227 LEU A O 1
ATOM 1798 N N . LEU A 1 228 ? -16.363 -33.591 10.608 1.00 86.88 228 LEU A N 1
ATOM 1799 C CA . LEU A 1 228 ? -15.099 -33.136 11.202 1.00 86.88 228 LEU A CA 1
ATOM 1800 C C . LEU A 1 228 ? -13.886 -33.869 10.617 1.00 86.88 228 LEU A C 1
ATOM 1802 O O . LEU A 1 228 ? -12.807 -33.287 10.494 1.00 86.88 228 LEU A O 1
ATOM 1806 N N . GLN A 1 229 ? -14.045 -35.147 10.271 1.00 89.38 229 GLN A N 1
ATOM 1807 C CA . GLN A 1 229 ? -13.001 -35.922 9.614 1.00 89.38 229 GLN A CA 1
ATOM 1808 C C . GLN A 1 229 ? -12.789 -35.444 8.174 1.00 89.38 229 GLN A C 1
ATOM 1810 O O . GLN A 1 229 ? -11.648 -35.205 7.794 1.00 89.38 229 GLN A O 1
ATOM 1815 N N . LYS A 1 230 ? -13.863 -35.185 7.418 1.00 88.75 230 LYS A N 1
ATOM 1816 C CA . LYS A 1 230 ? -13.776 -34.570 6.085 1.00 88.75 230 LYS A CA 1
ATOM 1817 C C . LYS A 1 230 ? -13.110 -33.202 6.112 1.00 88.75 230 LYS A C 1
ATOM 1819 O O . LYS A 1 230 ? -12.223 -32.971 5.304 1.00 88.75 230 LYS A O 1
ATOM 1824 N N . GLU A 1 231 ? -13.460 -32.324 7.051 1.00 88.19 231 GLU A N 1
ATOM 1825 C CA . GLU A 1 231 ? -12.784 -31.025 7.183 1.00 88.19 231 GLU A CA 1
ATOM 1826 C C . GLU A 1 231 ? -11.291 -31.181 7.507 1.00 88.19 231 GLU A C 1
ATOM 1828 O O . GLU A 1 231 ? -10.463 -30.410 7.019 1.00 88.19 231 GLU A O 1
ATOM 1833 N N . ARG A 1 232 ? -10.914 -32.179 8.320 1.00 87.50 232 ARG A N 1
ATOM 1834 C CA . ARG A 1 232 ? -9.499 -32.488 8.575 1.00 87.50 232 ARG A CA 1
ATOM 1835 C C . ARG A 1 232 ? -8.787 -32.976 7.324 1.00 87.50 232 ARG A C 1
ATOM 1837 O O . ARG A 1 232 ? -7.676 -32.517 7.069 1.00 87.50 232 ARG A O 1
ATOM 1844 N N . ASP A 1 233 ? -9.412 -33.867 6.569 1.00 91.31 233 ASP A N 1
ATOM 1845 C CA . ASP A 1 233 ? -8.841 -34.430 5.350 1.00 91.31 233 ASP A CA 1
ATOM 1846 C C . ASP A 1 233 ? -8.727 -33.349 4.257 1.00 91.31 233 ASP A C 1
ATOM 1848 O O . ASP A 1 233 ? -7.680 -33.217 3.630 1.00 91.31 233 ASP A O 1
ATOM 1852 N N . GLU A 1 234 ? -9.735 -32.486 4.099 1.00 89.88 234 GLU A N 1
ATOM 1853 C CA . GLU A 1 234 ? -9.699 -31.320 3.202 1.00 89.88 234 GLU A CA 1
ATOM 1854 C C . GLU A 1 234 ? -8.608 -30.326 3.608 1.00 89.88 234 GLU A C 1
ATOM 1856 O O . GLU A 1 234 ? -7.824 -29.874 2.772 1.00 89.88 234 GLU A O 1
ATOM 1861 N N . LYS A 1 235 ? -8.487 -30.023 4.905 1.00 89.94 235 LYS A N 1
ATOM 1862 C CA . LYS A 1 235 ? -7.411 -29.167 5.413 1.00 89.94 235 LYS A CA 1
ATOM 1863 C C . LYS A 1 235 ? -6.033 -29.781 5.164 1.00 89.94 235 LYS A C 1
ATOM 1865 O O . LYS A 1 235 ? -5.086 -29.042 4.896 1.00 89.94 235 LYS A O 1
ATOM 1870 N N . GLN A 1 236 ? -5.916 -31.104 5.248 1.00 91.00 236 GLN A N 1
ATOM 1871 C CA . GLN A 1 236 ? -4.677 -31.816 4.956 1.00 91.00 236 GLN A CA 1
ATOM 1872 C C . GLN A 1 236 ? -4.332 -31.745 3.462 1.00 91.00 236 GLN A C 1
ATOM 1874 O O . GLN A 1 236 ? -3.192 -31.436 3.130 1.00 91.00 236 GLN A O 1
ATOM 1879 N N . ILE A 1 237 ? -5.315 -31.914 2.573 1.00 92.06 237 ILE A N 1
ATOM 1880 C CA . ILE A 1 237 ? -5.138 -31.757 1.121 1.00 92.06 237 ILE A CA 1
ATOM 1881 C C . ILE A 1 237 ? -4.679 -30.335 0.782 1.00 92.06 237 ILE A C 1
ATOM 1883 O O . ILE A 1 237 ? -3.682 -30.162 0.086 1.00 92.06 237 ILE A O 1
ATOM 1887 N N . ILE A 1 238 ? -5.336 -29.312 1.339 1.00 90.38 238 ILE A N 1
ATOM 1888 C CA . ILE A 1 238 ? -4.953 -27.905 1.131 1.00 90.38 238 ILE A CA 1
ATOM 1889 C C . ILE A 1 238 ? -3.530 -27.643 1.645 1.00 90.38 238 ILE A C 1
ATOM 1891 O O . ILE A 1 238 ? -2.763 -26.904 1.026 1.00 90.38 238 ILE A O 1
ATOM 1895 N N . LEU A 1 239 ? -3.150 -28.243 2.777 1.00 91.75 239 LEU A N 1
ATOM 1896 C CA . LEU A 1 239 ? -1.800 -28.118 3.323 1.00 91.75 239 LEU A CA 1
ATOM 1897 C C . LEU A 1 239 ? -0.757 -28.773 2.405 1.00 91.75 239 LEU A C 1
ATOM 1899 O O . LEU A 1 239 ? 0.321 -28.209 2.200 1.00 91.75 239 LEU A O 1
ATOM 1903 N N . ASP A 1 240 ? -1.072 -29.932 1.836 1.00 92.62 240 ASP A N 1
ATOM 1904 C CA . ASP A 1 240 ? -0.197 -30.645 0.908 1.00 92.62 240 ASP A CA 1
ATOM 1905 C C . ASP A 1 240 ? -0.065 -29.899 -0.431 1.00 92.62 240 ASP A C 1
ATOM 1907 O O . ASP A 1 240 ? 1.050 -29.755 -0.941 1.00 92.62 240 ASP A O 1
ATOM 1911 N N . GLU A 1 241 ? -1.149 -29.311 -0.944 1.00 92.56 241 GLU A N 1
ATOM 1912 C CA . GLU A 1 241 ? -1.133 -28.415 -2.109 1.00 92.56 241 GLU A CA 1
ATOM 1913 C C . GLU A 1 241 ? -0.304 -27.151 -1.849 1.00 92.56 241 GLU A C 1
ATOM 1915 O O . GLU A 1 241 ? 0.559 -26.795 -2.655 1.00 92.56 241 GLU A O 1
ATOM 1920 N N . ALA A 1 242 ? -0.484 -26.504 -0.693 1.00 88.31 242 ALA A N 1
ATOM 1921 C CA . ALA A 1 242 ? 0.301 -25.334 -0.304 1.00 88.31 242 ALA A CA 1
ATOM 1922 C C . ALA A 1 242 ? 1.799 -25.666 -0.187 1.00 88.31 242 ALA A C 1
ATOM 1924 O O . ALA A 1 242 ? 2.656 -24.884 -0.610 1.00 88.31 242 ALA A O 1
ATOM 1925 N N . ASN A 1 243 ? 2.135 -26.847 0.337 1.00 90.69 243 ASN A N 1
ATOM 1926 C CA . ASN A 1 243 ? 3.510 -27.336 0.385 1.00 90.69 243 ASN A CA 1
ATOM 1927 C C . ASN A 1 243 ? 4.062 -27.659 -1.015 1.00 90.69 243 ASN A C 1
ATOM 1929 O O . ASN A 1 243 ? 5.238 -27.389 -1.281 1.00 90.69 243 ASN A O 1
ATOM 1933 N N . GLY A 1 244 ? 3.232 -28.186 -1.920 1.00 92.44 244 GLY A N 1
ATOM 1934 C CA . GLY A 1 244 ? 3.567 -28.397 -3.330 1.00 92.44 244 GLY A CA 1
ATOM 1935 C C . GLY A 1 244 ? 3.893 -27.087 -4.049 1.00 92.44 244 GLY A C 1
ATOM 1936 O O . GLY A 1 244 ? 4.970 -26.954 -4.633 1.00 92.44 244 GLY A O 1
ATOM 1937 N N . LEU A 1 245 ? 3.026 -26.080 -3.912 1.00 91.88 245 LEU A N 1
ATOM 1938 C CA . LEU A 1 245 ? 3.241 -24.734 -4.451 1.00 91.88 245 LEU A CA 1
ATOM 1939 C C . LEU A 1 245 ? 4.496 -24.081 -3.862 1.00 91.88 245 LEU A C 1
ATOM 1941 O O . LEU A 1 245 ? 5.290 -23.484 -4.588 1.00 91.88 245 LEU A O 1
ATOM 1945 N N . LYS A 1 246 ? 4.745 -24.252 -2.559 1.00 92.44 246 LYS A N 1
ATOM 1946 C CA . LYS A 1 246 ? 5.961 -23.751 -1.904 1.00 92.44 246 LYS A CA 1
ATOM 1947 C C . LYS A 1 246 ? 7.232 -24.380 -2.479 1.00 92.44 246 LYS A C 1
ATOM 1949 O O . LYS A 1 246 ? 8.226 -23.676 -2.652 1.00 92.44 246 LYS A O 1
ATOM 1954 N N . ARG A 1 247 ? 7.217 -25.681 -2.794 1.00 93.06 247 ARG A N 1
ATOM 1955 C CA . ARG A 1 247 ? 8.346 -26.360 -3.459 1.00 93.06 247 ARG A CA 1
ATOM 1956 C C . ARG A 1 247 ? 8.553 -25.852 -4.882 1.00 93.06 247 ARG A C 1
ATOM 1958 O O . ARG A 1 247 ? 9.691 -25.576 -5.245 1.00 93.06 247 ARG A O 1
ATOM 1965 N N . GLN A 1 248 ? 7.481 -25.679 -5.654 1.00 92.50 248 GLN A N 1
ATOM 1966 C CA . GLN A 1 248 ? 7.564 -25.125 -7.011 1.00 92.50 248 GLN A CA 1
ATOM 1967 C C . GLN A 1 248 ? 8.118 -23.696 -7.008 1.00 92.50 248 GLN A C 1
ATOM 1969 O O . GLN A 1 248 ? 8.980 -23.368 -7.818 1.00 92.50 248 GLN A O 1
ATOM 1974 N N . LEU A 1 249 ? 7.697 -22.865 -6.052 1.00 89.75 249 LEU A N 1
ATOM 1975 C CA . LEU A 1 249 ? 8.206 -21.503 -5.897 1.00 89.75 249 LEU A CA 1
ATOM 1976 C C . LEU A 1 249 ? 9.689 -21.488 -5.496 1.00 89.75 249 LEU A C 1
ATOM 1978 O O . LEU A 1 249 ? 10.449 -20.649 -5.976 1.00 89.75 249 LEU A O 1
ATOM 1982 N N . LEU A 1 250 ? 10.122 -22.433 -4.654 1.00 93.50 250 LEU A N 1
ATOM 1983 C CA . LEU A 1 250 ? 11.532 -22.593 -4.297 1.00 93.50 250 LEU A CA 1
ATOM 1984 C C . LEU A 1 250 ? 12.383 -23.014 -5.508 1.00 93.50 250 LEU A C 1
ATOM 1986 O O . LEU A 1 250 ? 13.461 -22.460 -5.711 1.00 93.50 250 LEU A O 1
ATOM 1990 N N . ASP A 1 251 ? 11.888 -23.944 -6.328 1.00 92.88 251 ASP A N 1
ATOM 1991 C CA . ASP A 1 251 ? 12.561 -24.391 -7.553 1.00 92.88 251 ASP A CA 1
ATOM 1992 C C . ASP A 1 251 ? 12.638 -23.269 -8.602 1.00 92.88 251 ASP A C 1
ATOM 1994 O O . ASP A 1 251 ? 13.707 -22.991 -9.145 1.00 92.88 251 ASP A O 1
ATOM 1998 N N . ALA A 1 252 ? 11.542 -22.534 -8.813 1.00 89.31 252 ALA A N 1
ATOM 1999 C CA . ALA A 1 252 ? 11.515 -21.355 -9.679 1.00 89.31 252 ALA A CA 1
ATOM 2000 C C . ALA A 1 252 ? 12.493 -20.271 -9.200 1.00 89.31 252 ALA A C 1
ATOM 2002 O O . ALA A 1 252 ? 13.213 -19.684 -10.006 1.00 89.31 252 ALA A O 1
ATOM 2003 N N . LYS A 1 253 ? 12.585 -20.047 -7.882 1.00 92.56 253 LYS A N 1
ATOM 2004 C CA . LYS A 1 253 ? 13.557 -19.118 -7.293 1.00 92.56 253 LYS A CA 1
ATOM 2005 C C . LYS A 1 253 ? 14.996 -19.585 -7.520 1.00 92.56 253 LYS A C 1
ATOM 2007 O O . LYS A 1 253 ? 15.845 -18.762 -7.847 1.00 92.56 253 LYS A O 1
ATOM 2012 N N . SER A 1 254 ? 15.264 -20.884 -7.381 1.00 91.50 254 SER A N 1
ATOM 2013 C CA . SER A 1 254 ? 16.584 -21.469 -7.643 1.00 91.50 254 SER A CA 1
ATOM 2014 C C . SER A 1 254 ? 16.982 -21.316 -9.113 1.00 91.50 254 SER A C 1
ATOM 2016 O O . SER A 1 254 ? 18.098 -20.890 -9.406 1.00 91.50 254 SER A O 1
ATOM 2018 N N . LYS A 1 255 ? 16.058 -21.590 -10.043 1.00 91.69 255 LYS A N 1
ATOM 2019 C CA . LYS A 1 255 ? 16.256 -21.379 -11.485 1.00 91.69 255 LYS A CA 1
ATOM 2020 C C . LYS A 1 255 ? 16.511 -19.910 -11.814 1.00 91.69 255 LYS A C 1
ATOM 2022 O O . LYS A 1 255 ? 17.485 -19.611 -12.491 1.00 91.69 255 LYS A O 1
ATOM 2027 N N . MET A 1 256 ? 15.710 -18.996 -11.266 1.00 89.56 256 MET A N 1
ATOM 2028 C CA . MET A 1 256 ? 15.886 -17.553 -11.458 1.00 89.56 256 MET A CA 1
ATOM 2029 C C . MET A 1 256 ? 17.225 -17.050 -10.897 1.00 89.56 256 MET A C 1
ATOM 2031 O O . MET A 1 256 ? 17.863 -16.175 -11.476 1.00 89.56 256 MET A O 1
ATOM 2035 N N . GLN A 1 257 ? 17.680 -17.604 -9.771 1.00 90.12 257 GLN A N 1
ATOM 2036 C CA . GLN A 1 257 ? 18.987 -17.273 -9.212 1.00 90.12 257 GLN A CA 1
ATOM 2037 C C . GLN A 1 257 ? 20.119 -17.772 -10.118 1.00 90.12 257 GLN A C 1
ATOM 2039 O O . GLN A 1 257 ? 21.060 -17.021 -10.364 1.00 90.12 257 GLN A O 1
ATOM 2044 N N . ALA A 1 258 ? 20.008 -18.987 -10.663 1.00 89.00 258 ALA A N 1
ATOM 2045 C CA . ALA A 1 258 ? 20.968 -19.517 -11.629 1.00 89.00 258 ALA A CA 1
ATOM 2046 C C . ALA A 1 258 ? 21.034 -18.649 -12.899 1.00 89.00 258 ALA A C 1
ATOM 2048 O O . ALA A 1 258 ? 22.125 -18.225 -13.282 1.00 89.00 258 ALA A O 1
ATOM 2049 N N . THR A 1 259 ? 19.887 -18.277 -13.478 1.00 89.69 259 THR A N 1
ATOM 2050 C CA . THR A 1 259 ? 19.846 -17.389 -14.653 1.00 89.69 259 THR A CA 1
ATOM 2051 C C . THR A 1 259 ? 20.418 -16.009 -14.345 1.00 89.69 259 THR A C 1
ATOM 2053 O O . THR A 1 259 ? 21.145 -15.460 -15.163 1.00 89.69 259 THR A O 1
ATOM 2056 N N . ASN A 1 260 ? 20.170 -15.452 -13.152 1.00 86.38 260 ASN A N 1
ATOM 2057 C CA . ASN A 1 260 ? 20.783 -14.182 -12.750 1.00 86.38 260 ASN A CA 1
ATOM 2058 C C . ASN A 1 260 ? 22.307 -14.291 -12.637 1.00 86.38 260 ASN A C 1
ATOM 2060 O O . ASN A 1 260 ? 23.013 -13.395 -13.083 1.00 86.38 260 ASN A O 1
ATOM 2064 N N . THR A 1 261 ? 22.830 -15.383 -12.070 1.00 90.38 261 THR A N 1
ATOM 2065 C CA . THR A 1 261 ? 24.288 -15.578 -12.002 1.00 90.38 261 THR A CA 1
ATOM 2066 C C . THR A 1 261 ? 24.921 -15.745 -13.381 1.00 90.38 261 THR A C 1
ATOM 2068 O O . THR A 1 261 ? 26.061 -15.341 -13.586 1.00 90.38 261 THR A O 1
ATOM 2071 N N . GLU A 1 262 ? 24.196 -16.328 -14.333 1.00 89.69 262 GLU A N 1
ATOM 2072 C CA . GLU A 1 262 ? 24.654 -16.487 -15.711 1.00 89.69 262 GLU A CA 1
ATOM 2073 C C . GLU A 1 262 ? 24.604 -15.160 -16.482 1.00 89.69 262 GLU A C 1
ATOM 2075 O O . GLU A 1 262 ? 25.572 -14.809 -17.155 1.00 89.69 262 GLU A O 1
ATOM 2080 N N . LEU A 1 263 ? 23.545 -14.365 -16.292 1.00 86.50 263 LEU A N 1
ATOM 2081 C CA . LEU A 1 263 ? 23.453 -12.998 -16.810 1.00 86.50 263 LEU A CA 1
ATOM 2082 C C . LEU A 1 263 ? 24.577 -12.105 -16.281 1.00 86.50 263 LEU A C 1
ATOM 2084 O O . LEU A 1 263 ? 25.137 -11.322 -17.046 1.00 86.50 263 LEU A O 1
ATOM 2088 N N . GLU A 1 264 ? 24.941 -12.237 -15.005 1.00 88.31 264 GLU A N 1
ATOM 2089 C CA . GLU A 1 264 ? 26.032 -11.451 -14.426 1.00 88.31 264 GLU A CA 1
ATOM 2090 C C . GLU A 1 264 ? 27.388 -11.839 -15.034 1.00 88.31 264 GLU A C 1
ATOM 2092 O O . GLU A 1 264 ? 28.168 -10.968 -15.411 1.00 88.31 264 GLU A O 1
ATOM 2097 N N . LYS A 1 265 ? 27.633 -13.137 -15.257 1.00 90.31 265 LYS A N 1
ATOM 2098 C CA . LYS A 1 265 ? 28.833 -13.610 -15.972 1.00 90.31 265 LYS A CA 1
ATOM 2099 C C . LYS A 1 265 ? 28.886 -13.114 -17.416 1.00 90.31 265 LYS A C 1
ATOM 2101 O O . LYS A 1 265 ? 29.955 -12.736 -17.892 1.00 90.31 265 LYS A O 1
ATOM 2106 N N . LEU A 1 266 ? 27.752 -13.111 -18.119 1.00 86.56 266 LEU A N 1
ATOM 2107 C CA . LEU A 1 266 ? 27.668 -12.582 -19.482 1.00 86.56 266 LEU A CA 1
ATOM 2108 C C . LEU A 1 266 ? 27.922 -11.073 -19.511 1.00 86.56 266 LEU A C 1
ATOM 2110 O O . LEU A 1 266 ? 28.646 -10.602 -20.385 1.00 86.56 266 LEU A O 1
ATOM 2114 N N . ARG A 1 267 ? 27.400 -10.321 -18.535 1.00 85.94 267 ARG A N 1
ATOM 2115 C CA . ARG A 1 267 ? 27.696 -8.890 -18.375 1.00 85.94 267 ARG A CA 1
ATOM 2116 C C . ARG A 1 267 ? 29.173 -8.640 -18.107 1.00 85.94 267 ARG A C 1
ATOM 2118 O O . ARG A 1 267 ? 29.764 -7.815 -18.793 1.00 85.94 267 ARG A O 1
ATOM 2125 N N . GLU A 1 268 ? 29.783 -9.366 -17.175 1.00 88.25 268 GLU A N 1
ATOM 2126 C CA . GLU A 1 268 ? 31.221 -9.253 -16.901 1.00 88.25 268 GLU A CA 1
ATOM 2127 C C . GLU A 1 268 ? 32.067 -9.593 -18.134 1.00 88.25 268 GLU A C 1
ATOM 2129 O O . GLU A 1 268 ? 33.050 -8.909 -18.418 1.00 88.25 268 GLU A O 1
ATOM 2134 N N . SER A 1 269 ? 31.682 -10.618 -18.901 1.00 84.62 269 SER A N 1
ATOM 2135 C CA . SER A 1 269 ? 32.361 -10.960 -20.154 1.00 84.62 269 SER A CA 1
ATOM 2136 C C . SER A 1 269 ? 32.196 -9.872 -21.217 1.00 84.62 269 SER A C 1
ATOM 2138 O O . SER A 1 269 ? 33.156 -9.566 -21.918 1.00 84.62 269 SER A O 1
ATOM 2140 N N . ALA A 1 270 ? 31.007 -9.277 -21.343 1.00 79.19 270 ALA A N 1
ATOM 2141 C CA . ALA A 1 270 ? 30.757 -8.189 -22.282 1.00 79.19 270 ALA A CA 1
ATOM 2142 C C . ALA A 1 270 ? 31.564 -6.934 -21.919 1.00 79.19 270 ALA A C 1
ATOM 2144 O O . ALA A 1 270 ? 32.148 -6.319 -22.804 1.00 79.19 270 ALA A O 1
ATOM 2145 N N . ILE A 1 271 ? 31.661 -6.604 -20.626 1.00 83.25 271 ILE A N 1
ATOM 2146 C CA . ILE A 1 271 ? 32.481 -5.490 -20.128 1.00 83.25 271 ILE A CA 1
ATOM 2147 C C . ILE A 1 271 ? 33.957 -5.728 -20.452 1.00 83.25 271 ILE A C 1
ATOM 2149 O O . ILE A 1 271 ? 34.587 -4.859 -21.046 1.00 83.25 271 ILE A O 1
ATOM 2153 N N . LYS A 1 272 ? 34.495 -6.920 -20.160 1.00 81.75 272 LYS A N 1
ATOM 2154 C CA . LYS A 1 272 ? 35.889 -7.262 -20.494 1.00 81.75 272 LYS A CA 1
ATOM 2155 C C . LYS A 1 272 ? 36.179 -7.179 -21.992 1.00 81.75 272 LYS A C 1
ATOM 2157 O O . LYS A 1 272 ? 37.245 -6.710 -22.379 1.00 81.75 272 LYS A O 1
ATOM 2162 N N . ASN A 1 273 ? 35.242 -7.612 -22.834 1.00 78.75 273 ASN A N 1
ATOM 2163 C CA . ASN A 1 273 ? 35.389 -7.495 -24.285 1.00 78.75 273 ASN A CA 1
ATOM 2164 C C . ASN A 1 273 ? 35.381 -6.027 -24.736 1.00 78.75 273 ASN A C 1
ATOM 2166 O O . ASN A 1 273 ? 36.149 -5.656 -25.619 1.00 78.75 273 ASN A O 1
ATOM 2170 N N . PHE A 1 274 ? 34.551 -5.187 -24.113 1.00 74.06 274 PHE A N 1
ATOM 2171 C CA . PHE A 1 274 ? 34.491 -3.755 -24.407 1.00 74.06 274 PHE A CA 1
ATOM 2172 C C . PHE A 1 274 ? 35.768 -3.025 -23.969 1.00 74.06 274 PHE A C 1
ATOM 2174 O O . PHE A 1 274 ? 36.297 -2.213 -24.720 1.00 74.06 274 PHE A O 1
ATOM 2181 N N . GLU A 1 275 ? 36.305 -3.356 -22.791 1.00 76.38 275 GLU A N 1
ATOM 2182 C CA . GLU A 1 275 ? 37.594 -2.843 -22.311 1.00 76.38 275 GLU A CA 1
ATOM 2183 C C . GLU A 1 275 ? 38.756 -3.280 -23.219 1.00 76.38 275 GLU A C 1
ATOM 2185 O O . GLU A 1 275 ? 39.648 -2.483 -23.500 1.00 76.38 275 GLU A O 1
ATOM 2190 N N . GLY A 1 276 ? 38.733 -4.521 -23.722 1.00 74.44 276 GLY A N 1
ATOM 2191 C CA . GLY A 1 276 ? 39.704 -5.012 -24.705 1.00 74.44 276 GLY A CA 1
ATOM 2192 C C . GLY A 1 276 ? 39.675 -4.208 -26.006 1.00 74.44 276 GLY A C 1
ATOM 2193 O O . GLY A 1 276 ? 40.704 -3.685 -26.423 1.00 74.44 276 GLY A O 1
ATOM 2194 N N . LEU A 1 277 ? 38.486 -4.021 -26.587 1.00 73.25 277 LEU A N 1
ATOM 2195 C CA . LEU A 1 277 ? 38.303 -3.229 -27.809 1.00 73.25 277 LEU A CA 1
ATOM 2196 C C . LEU A 1 277 ? 38.713 -1.763 -27.624 1.00 73.25 277 LEU A C 1
ATOM 2198 O O . LEU A 1 277 ? 39.313 -1.179 -28.521 1.00 73.25 277 LEU A O 1
ATOM 2202 N N . GLN A 1 278 ? 38.426 -1.172 -26.463 1.00 69.69 278 GLN A N 1
ATOM 2203 C CA . GLN A 1 278 ? 38.804 0.208 -26.168 1.00 69.69 278 GLN A CA 1
ATOM 2204 C C . GLN A 1 278 ? 40.327 0.374 -26.056 1.00 69.69 278 GLN A C 1
ATOM 2206 O O . GLN A 1 278 ? 40.866 1.386 -26.503 1.00 69.69 278 GLN A O 1
ATOM 2211 N N . ASN A 1 279 ? 41.031 -0.616 -25.499 1.00 74.00 279 ASN A N 1
ATOM 2212 C CA . ASN A 1 279 ? 42.494 -0.619 -25.464 1.00 74.00 279 ASN A CA 1
ATOM 2213 C C . ASN A 1 279 ? 43.091 -0.799 -26.868 1.00 74.00 279 ASN A C 1
ATOM 2215 O O . ASN A 1 279 ? 43.986 -0.042 -27.240 1.00 74.00 279 ASN A O 1
ATOM 2219 N N . ASP A 1 280 ? 42.540 -1.707 -27.678 1.00 75.81 280 ASP A N 1
ATOM 2220 C CA . ASP A 1 280 ? 42.962 -1.897 -29.071 1.00 75.81 280 ASP A CA 1
ATOM 2221 C C . ASP A 1 280 ? 42.715 -0.632 -29.918 1.00 75.81 280 ASP A C 1
ATOM 2223 O O . ASP A 1 280 ? 43.510 -0.284 -30.790 1.00 75.81 280 ASP A O 1
ATOM 2227 N N . GLU A 1 281 ? 41.633 0.105 -29.656 1.00 73.00 281 GLU A N 1
ATOM 2228 C CA . GLU A 1 281 ? 41.328 1.375 -30.320 1.00 73.00 281 GLU A CA 1
ATOM 2229 C C . GLU A 1 281 ? 42.314 2.488 -29.920 1.00 73.00 281 GLU A C 1
ATOM 2231 O O . GLU A 1 281 ? 42.720 3.292 -30.765 1.00 73.00 281 GLU A O 1
ATOM 2236 N N . ILE A 1 282 ? 42.761 2.515 -28.658 1.00 72.62 282 ILE A N 1
ATOM 2237 C CA . ILE A 1 282 ? 43.808 3.432 -28.181 1.00 72.62 282 ILE A CA 1
ATOM 2238 C C . ILE A 1 282 ? 45.153 3.111 -28.848 1.00 72.62 282 ILE A C 1
ATOM 2240 O O . ILE A 1 282 ? 45.799 4.025 -29.372 1.00 72.62 282 ILE A O 1
ATOM 2244 N N . ASP A 1 283 ? 45.539 1.835 -28.899 1.00 77.19 283 ASP A N 1
ATOM 2245 C CA . ASP A 1 283 ? 46.789 1.388 -29.523 1.00 77.19 283 ASP A CA 1
ATOM 2246 C C . ASP A 1 283 ? 46.785 1.642 -31.039 1.00 77.19 283 ASP A C 1
ATOM 2248 O O . ASP A 1 283 ? 47.757 2.168 -31.592 1.00 77.19 283 ASP A O 1
ATOM 2252 N N . ASN A 1 284 ? 45.663 1.379 -31.714 1.00 74.75 284 ASN A N 1
ATOM 2253 C CA . ASN A 1 284 ? 45.486 1.705 -33.130 1.00 74.75 284 ASN A CA 1
ATOM 2254 C C . ASN A 1 284 ? 45.564 3.213 -33.377 1.00 74.75 284 ASN A C 1
ATOM 2256 O O . ASN A 1 284 ? 46.175 3.650 -34.352 1.00 74.75 284 ASN A O 1
ATOM 2260 N N . ARG A 1 285 ? 45.007 4.037 -32.484 1.00 80.88 285 ARG A N 1
ATOM 2261 C CA . ARG A 1 285 ? 45.081 5.498 -32.600 1.00 80.88 285 ARG A CA 1
ATOM 2262 C C . ARG A 1 285 ? 46.504 6.022 -32.420 1.00 80.88 285 ARG A C 1
ATOM 2264 O O . ARG A 1 285 ? 46.899 6.951 -33.127 1.00 80.88 285 ARG A O 1
ATOM 2271 N N . GLU A 1 286 ? 47.285 5.448 -31.507 1.00 80.62 286 GLU A N 1
ATOM 2272 C CA . GLU A 1 286 ? 48.714 5.762 -31.393 1.00 80.62 286 GLU A CA 1
ATOM 2273 C C . GLU A 1 286 ? 49.507 5.292 -32.615 1.00 80.62 286 GLU A C 1
ATOM 2275 O O . GLU A 1 286 ? 50.377 6.020 -33.099 1.00 80.62 286 GLU A O 1
ATOM 2280 N N . MET A 1 287 ? 49.200 4.109 -33.146 1.00 78.12 287 MET A N 1
ATOM 2281 C CA . MET A 1 287 ? 49.844 3.584 -34.347 1.00 78.12 287 MET A CA 1
ATOM 2282 C C . MET A 1 287 ? 49.555 4.462 -35.571 1.00 78.12 287 MET A C 1
ATOM 2284 O O . MET A 1 287 ? 50.486 4.801 -36.301 1.00 78.12 287 MET A O 1
ATOM 2288 N N . ILE A 1 288 ? 48.306 4.902 -35.752 1.00 79.56 288 ILE A N 1
ATOM 2289 C CA . ILE A 1 288 ? 47.908 5.831 -36.819 1.00 79.56 288 ILE A CA 1
ATOM 2290 C C . ILE A 1 288 ? 48.677 7.147 -36.697 1.00 79.56 288 ILE A C 1
ATOM 2292 O O . ILE A 1 288 ? 49.273 7.578 -37.679 1.00 79.56 288 ILE A O 1
ATOM 2296 N N . LYS A 1 289 ? 48.776 7.736 -35.497 1.00 86.25 289 LYS A N 1
ATOM 2297 C CA . LYS A 1 289 ? 49.576 8.957 -35.289 1.00 86.25 289 LYS A CA 1
ATOM 2298 C C . LYS A 1 289 ? 51.041 8.775 -35.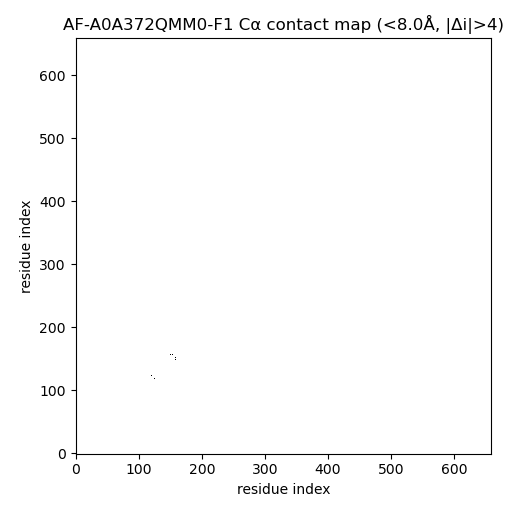682 1.00 86.25 289 LYS A C 1
ATOM 2300 O O . LYS A 1 289 ? 51.605 9.638 -36.343 1.00 86.25 289 LYS A O 1
ATOM 2305 N N . ARG A 1 290 ? 51.662 7.644 -35.326 1.00 86.25 290 ARG A N 1
ATOM 2306 C CA . ARG A 1 290 ? 53.056 7.358 -35.717 1.00 86.25 290 ARG A CA 1
ATOM 2307 C C . ARG A 1 290 ? 53.211 7.208 -37.231 1.00 86.25 290 ARG A C 1
ATOM 2309 O O . ARG A 1 290 ? 54.227 7.630 -37.779 1.00 86.25 290 ARG A O 1
ATOM 2316 N N . ILE A 1 291 ? 52.224 6.616 -37.904 1.00 82.56 291 ILE A N 1
ATOM 2317 C CA . ILE A 1 291 ? 52.203 6.497 -39.368 1.00 82.56 291 ILE A CA 1
ATOM 2318 C C . ILE A 1 291 ? 52.040 7.878 -40.013 1.00 82.56 291 ILE A C 1
ATOM 2320 O O . ILE A 1 291 ? 52.772 8.190 -40.949 1.00 82.56 291 ILE A O 1
ATOM 2324 N N . GLU A 1 292 ? 51.141 8.718 -39.499 1.00 83.75 292 GLU A N 1
ATOM 2325 C CA . GLU A 1 292 ? 50.932 10.092 -39.971 1.00 83.75 292 GLU A CA 1
ATOM 2326 C C . GLU A 1 292 ? 52.195 10.947 -39.804 1.00 83.75 292 GLU A C 1
ATOM 2328 O O . GLU A 1 292 ? 52.628 11.599 -40.753 1.00 83.75 292 GLU A O 1
ATOM 2333 N N . GLU A 1 293 ? 52.846 10.890 -38.639 1.00 88.31 293 GLU A N 1
ATOM 2334 C CA . GLU A 1 293 ? 54.107 11.595 -38.377 1.00 88.31 293 GLU A CA 1
ATOM 2335 C C . GLU A 1 293 ? 55.237 11.125 -39.308 1.00 88.31 293 GLU A C 1
ATOM 2337 O O . GLU A 1 293 ? 56.003 11.940 -39.832 1.00 88.31 293 GLU A O 1
ATOM 2342 N N . ALA A 1 294 ? 55.339 9.815 -39.556 1.00 86.50 294 ALA A N 1
ATOM 2343 C CA . ALA A 1 294 ? 56.321 9.259 -40.482 1.00 86.50 294 ALA A CA 1
ATOM 2344 C C . ALA A 1 294 ? 56.038 9.659 -41.940 1.00 86.50 294 ALA A C 1
ATOM 2346 O O . ALA A 1 294 ? 56.970 9.988 -42.679 1.00 86.50 294 ALA A O 1
ATOM 2347 N N . ALA A 1 295 ? 54.766 9.665 -42.348 1.00 83.69 295 ALA A N 1
ATOM 2348 C CA . ALA A 1 295 ? 54.344 10.082 -43.679 1.00 83.69 295 ALA A CA 1
ATOM 2349 C C . ALA A 1 295 ? 54.630 11.570 -43.918 1.00 83.69 295 ALA A C 1
ATOM 2351 O O . ALA A 1 295 ? 55.152 11.928 -44.974 1.00 83.69 295 ALA A O 1
ATOM 2352 N N . GLU A 1 296 ? 54.361 12.426 -42.930 1.00 88.62 296 GLU A N 1
ATOM 2353 C CA . GLU A 1 296 ? 54.633 13.860 -43.028 1.00 88.62 296 GLU A CA 1
ATOM 2354 C C . GLU A 1 296 ? 56.137 14.138 -43.113 1.00 88.62 296 GLU A C 1
ATOM 2356 O O . GLU A 1 296 ? 56.585 14.912 -43.960 1.00 88.62 296 GLU A O 1
ATOM 2361 N N . LYS A 1 297 ? 56.945 13.426 -42.320 1.00 90.00 297 LYS A N 1
ATOM 2362 C CA . LYS A 1 297 ? 58.405 13.517 -42.408 1.00 90.00 297 LYS A CA 1
ATOM 2363 C C . LYS A 1 297 ? 58.926 13.092 -43.785 1.00 90.00 297 LYS A C 1
ATOM 2365 O O . LYS A 1 297 ? 59.760 13.790 -44.356 1.00 90.00 297 LYS A O 1
ATOM 2370 N N . ALA A 1 298 ? 58.415 11.996 -44.346 1.00 86.12 298 ALA A N 1
ATOM 2371 C CA . ALA A 1 298 ? 58.787 11.555 -45.691 1.00 86.12 298 ALA A CA 1
ATOM 2372 C C . ALA A 1 298 ? 58.389 12.583 -46.765 1.00 86.12 298 ALA A C 1
ATOM 2374 O O . ALA A 1 298 ? 59.154 12.839 -47.696 1.00 86.12 298 ALA A O 1
ATOM 2375 N N . ARG A 1 299 ? 57.219 13.218 -46.615 1.00 89.75 299 ARG A N 1
ATOM 2376 C CA . ARG A 1 299 ? 56.760 14.305 -47.492 1.00 89.75 299 ARG A CA 1
ATOM 2377 C C . ARG A 1 299 ? 57.692 15.509 -47.442 1.00 89.75 299 ARG A C 1
ATOM 2379 O O . ARG A 1 299 ? 58.038 16.053 -48.488 1.00 89.75 299 ARG A O 1
ATOM 2386 N N . GLN A 1 300 ? 58.107 15.896 -46.240 1.00 87.12 300 GLN A N 1
ATOM 2387 C CA . GLN A 1 300 ? 59.024 17.006 -46.016 1.00 87.12 300 GLN A CA 1
ATOM 2388 C C . GLN A 1 300 ? 60.401 16.726 -46.629 1.00 87.12 300 GLN A C 1
ATOM 2390 O O . GLN A 1 300 ? 60.934 17.565 -47.354 1.00 87.12 300 GLN A O 1
ATOM 2395 N N . GLU A 1 301 ? 60.949 15.528 -46.412 1.00 88.69 301 GLU A N 1
ATOM 2396 C CA . GLU A 1 301 ? 62.217 15.106 -47.017 1.00 88.69 301 GLU A CA 1
ATOM 2397 C C . GLU A 1 301 ? 62.145 15.114 -48.553 1.00 88.69 301 GLU A C 1
ATOM 2399 O O . GLU A 1 301 ? 63.091 15.532 -49.224 1.00 88.69 301 GLU A O 1
ATOM 2404 N N . GLU A 1 302 ? 61.020 14.694 -49.136 1.00 87.50 302 GLU A N 1
ATOM 2405 C CA . GLU A 1 302 ? 60.832 14.715 -50.588 1.00 87.50 302 GLU A CA 1
ATOM 2406 C C . GLU A 1 302 ? 60.684 16.142 -51.136 1.00 87.50 302 GLU A C 1
ATOM 2408 O O . GLU A 1 302 ? 61.290 16.480 -52.156 1.00 87.50 302 GLU A O 1
ATOM 2413 N N . ALA A 1 303 ? 59.966 17.019 -50.431 1.00 85.88 303 ALA A N 1
ATOM 2414 C CA . ALA A 1 303 ? 59.875 18.437 -50.774 1.00 85.88 303 ALA A CA 1
ATOM 2415 C C . ALA A 1 303 ? 61.251 19.128 -50.728 1.00 85.88 303 ALA A C 1
ATOM 2417 O O . ALA A 1 303 ? 61.575 19.938 -51.602 1.00 85.88 303 ALA A O 1
ATOM 2418 N N . GLU A 1 304 ? 62.097 18.780 -49.757 1.00 89.94 304 GLU A N 1
ATOM 2419 C CA . GLU A 1 304 ? 63.470 19.282 -49.658 1.00 89.94 304 GLU A CA 1
ATOM 2420 C C . GLU A 1 304 ? 64.345 18.802 -50.822 1.00 89.94 304 GLU A C 1
ATOM 2422 O O . GLU A 1 304 ? 65.037 19.616 -51.443 1.00 89.94 304 GLU A O 1
ATOM 2427 N N . LYS A 1 305 ? 64.267 17.517 -51.199 1.00 90.19 305 LYS A N 1
ATOM 2428 C CA . LYS A 1 305 ? 64.963 16.998 -52.392 1.00 90.19 305 LYS A CA 1
ATOM 2429 C C . LYS A 1 305 ? 64.512 17.709 -53.664 1.00 90.19 305 LYS A C 1
ATOM 2431 O O . LYS A 1 305 ? 65.355 18.110 -54.470 1.00 90.19 305 LYS A O 1
ATOM 2436 N N . GLN A 1 306 ? 63.205 17.904 -53.837 1.00 87.88 306 GLN A N 1
ATOM 2437 C CA . GLN A 1 306 ? 62.656 18.632 -54.982 1.00 87.88 306 GLN A CA 1
ATOM 2438 C C . GLN A 1 306 ? 63.135 20.087 -55.001 1.00 87.88 306 GLN A C 1
ATOM 2440 O O . GLN A 1 306 ? 63.521 20.590 -56.055 1.00 87.88 306 GLN A O 1
ATOM 2445 N N . SER A 1 307 ? 63.192 20.751 -53.845 1.00 90.69 307 SER A N 1
ATOM 2446 C CA . SER A 1 307 ? 63.722 22.113 -53.716 1.00 90.69 307 SER A CA 1
ATOM 2447 C C . SER A 1 307 ? 65.192 22.202 -54.145 1.00 90.69 307 SER A C 1
ATOM 2449 O O . SER A 1 307 ? 65.554 23.067 -54.952 1.00 90.69 307 SER A O 1
ATOM 2451 N N . ILE A 1 308 ? 66.031 21.261 -53.694 1.00 91.31 308 ILE A N 1
ATOM 2452 C CA . ILE A 1 308 ? 67.444 21.173 -54.092 1.00 91.31 308 ILE A CA 1
ATOM 2453 C C . ILE A 1 308 ? 67.567 20.945 -55.603 1.00 91.31 308 ILE A C 1
ATOM 2455 O O . ILE A 1 308 ? 68.346 21.635 -56.265 1.00 91.31 308 ILE A O 1
ATOM 2459 N N . LEU A 1 309 ? 66.779 20.028 -56.173 1.00 91.19 309 LEU A N 1
ATOM 2460 C CA . LEU A 1 309 ? 66.793 19.749 -57.610 1.00 91.19 309 LEU A CA 1
ATOM 2461 C C . LEU A 1 309 ? 66.367 20.976 -58.428 1.00 91.19 309 LEU A C 1
ATOM 2463 O O . LEU A 1 309 ? 67.030 21.333 -59.401 1.00 91.19 309 LEU A O 1
ATOM 2467 N N . ILE A 1 310 ? 65.313 21.680 -58.006 1.00 89.69 310 ILE A N 1
ATOM 2468 C CA . ILE A 1 310 ? 64.877 22.938 -58.628 1.00 89.69 310 ILE A CA 1
ATOM 2469 C C . ILE A 1 310 ? 66.000 23.979 -58.572 1.00 89.69 310 ILE A C 1
ATOM 2471 O O . ILE A 1 310 ? 66.226 24.696 -59.550 1.00 89.69 310 ILE A O 1
ATOM 2475 N N . GLN A 1 311 ? 66.722 24.078 -57.455 1.00 88.25 311 GLN A N 1
ATOM 2476 C CA . GLN A 1 311 ? 67.838 25.010 -57.315 1.00 88.25 311 GLN A CA 1
ATOM 2477 C C . GLN A 1 311 ? 69.008 24.648 -58.244 1.00 88.25 311 GLN A C 1
ATOM 2479 O O . GLN A 1 311 ? 69.573 25.538 -58.886 1.00 88.25 311 GLN A O 1
ATOM 2484 N N . GLN A 1 312 ? 69.326 23.358 -58.382 1.00 88.31 312 GLN A N 1
ATOM 2485 C CA . GLN A 1 312 ? 70.329 22.867 -59.332 1.00 88.31 312 GLN A CA 1
ATOM 2486 C C . GLN A 1 312 ? 69.934 23.173 -60.781 1.00 88.31 312 GLN A C 1
ATOM 2488 O O . GLN A 1 312 ? 70.734 23.747 -61.523 1.00 88.31 312 GLN A O 1
ATOM 2493 N N . LEU A 1 313 ? 68.691 22.872 -61.170 1.00 89.12 313 LEU A N 1
ATOM 2494 C CA . LEU A 1 313 ? 68.163 23.167 -62.505 1.00 89.12 313 LEU A CA 1
ATOM 2495 C C . LEU A 1 313 ? 68.172 24.673 -62.793 1.00 89.12 313 LEU A C 1
ATOM 2497 O O . LEU A 1 313 ? 68.584 25.089 -63.874 1.00 89.12 313 LEU A O 1
ATOM 2501 N N . LYS A 1 314 ? 67.810 25.520 -61.821 1.00 88.69 314 LYS A N 1
ATOM 2502 C CA . LYS A 1 314 ? 67.930 26.984 -61.950 1.00 88.69 314 LYS A CA 1
ATOM 2503 C C . LYS A 1 314 ? 69.376 27.424 -62.192 1.00 88.69 314 LYS A C 1
ATOM 2505 O O . LYS A 1 314 ? 69.608 28.293 -63.032 1.00 88.69 314 LYS A O 1
ATOM 2510 N N . GLY A 1 315 ? 70.342 26.820 -61.499 1.00 88.56 315 GLY A N 1
ATOM 2511 C CA . GLY A 1 315 ? 71.769 27.067 -61.724 1.00 88.56 315 GLY A CA 1
ATOM 2512 C C . GLY A 1 315 ? 72.216 26.672 -63.135 1.00 88.56 315 GLY A C 1
ATOM 2513 O O . GLY A 1 315 ? 72.876 27.455 -63.817 1.00 88.56 315 GLY A O 1
ATOM 2514 N N . GLN A 1 316 ? 71.789 25.501 -63.614 1.00 89.44 316 GLN A N 1
ATOM 2515 C CA . GLN A 1 316 ? 72.059 25.047 -64.981 1.00 89.44 316 GLN A CA 1
ATOM 2516 C C . GLN A 1 316 ? 71.438 25.977 -66.030 1.00 89.44 316 GLN A C 1
ATOM 2518 O O . GLN A 1 316 ? 72.125 26.373 -66.969 1.00 89.44 316 GLN A O 1
ATOM 2523 N N . ILE A 1 317 ? 70.183 26.397 -65.840 1.00 89.00 317 ILE A N 1
ATOM 2524 C CA . ILE A 1 317 ? 69.507 27.370 -66.713 1.00 89.00 317 ILE A CA 1
ATOM 2525 C C . ILE A 1 317 ? 70.275 28.695 -66.738 1.00 89.00 317 ILE A C 1
ATOM 2527 O O . ILE A 1 317 ? 70.465 29.269 -67.808 1.00 89.00 317 ILE A O 1
ATOM 2531 N N . SER A 1 318 ? 70.754 29.179 -65.587 1.00 88.19 318 SER A N 1
ATOM 2532 C CA . SER A 1 318 ? 71.567 30.398 -65.522 1.00 88.19 318 SER A CA 1
ATOM 2533 C C . SER A 1 318 ? 72.874 30.254 -66.304 1.00 88.19 318 SER A C 1
ATOM 2535 O O . SER A 1 318 ? 73.227 31.149 -67.068 1.00 88.19 318 SER A O 1
ATOM 2537 N N . ASN A 1 319 ? 73.570 29.123 -66.166 1.00 87.81 319 ASN A N 1
ATOM 2538 C CA . ASN A 1 319 ? 74.808 28.858 -66.900 1.00 87.81 319 ASN A CA 1
ATOM 2539 C C . ASN A 1 319 ? 74.570 28.778 -68.413 1.00 87.81 319 ASN A C 1
ATOM 2541 O O . ASN A 1 319 ? 75.282 29.431 -69.176 1.00 87.81 319 ASN A O 1
ATOM 2545 N N . LEU A 1 320 ? 73.539 28.044 -68.845 1.00 88.81 320 LEU A N 1
ATOM 2546 C CA . LEU A 1 320 ? 73.140 27.961 -70.253 1.00 88.81 320 LEU A CA 1
ATOM 2547 C C . LEU A 1 320 ? 72.753 29.335 -70.809 1.00 88.81 320 LEU A C 1
ATOM 2549 O O . LEU A 1 320 ? 73.099 29.663 -71.939 1.00 88.81 320 LEU A O 1
ATOM 2553 N N . LYS A 1 321 ? 72.086 30.175 -70.011 1.00 89.25 321 LYS A N 1
ATOM 2554 C CA . LYS A 1 321 ? 71.736 31.545 -70.401 1.00 89.25 321 LYS A CA 1
ATOM 2555 C C . LYS A 1 321 ? 72.979 32.413 -70.622 1.00 89.25 321 LYS A C 1
ATOM 2557 O O . LYS A 1 321 ? 73.012 33.169 -71.591 1.00 89.25 321 LYS A O 1
ATOM 2562 N N . THR A 1 322 ? 74.002 32.284 -69.777 1.00 85.69 322 THR A N 1
ATOM 2563 C CA . THR A 1 322 ? 75.291 32.975 -69.954 1.00 85.69 322 THR A CA 1
ATOM 2564 C C . THR A 1 322 ? 76.032 32.475 -71.195 1.00 85.69 322 THR A C 1
ATOM 2566 O O . THR A 1 322 ? 76.524 33.285 -71.975 1.00 85.69 322 THR A O 1
ATOM 2569 N N . GLN A 1 323 ? 76.058 31.159 -71.428 1.00 87.62 323 GLN A N 1
ATOM 2570 C CA . GLN A 1 323 ? 76.652 30.573 -72.637 1.00 87.62 323 GLN A CA 1
ATOM 2571 C C . GLN A 1 323 ? 75.932 31.039 -73.908 1.00 87.62 323 GLN A C 1
ATOM 2573 O O . GLN A 1 323 ? 76.578 31.446 -74.868 1.00 87.62 323 GLN A O 1
ATOM 2578 N N . LEU A 1 324 ? 74.596 31.061 -73.901 1.00 86.31 324 LEU A N 1
ATOM 2579 C CA . LEU A 1 324 ? 73.796 31.568 -75.015 1.00 86.31 324 LEU A CA 1
ATOM 2580 C C . LEU A 1 324 ? 74.084 33.051 -75.290 1.00 86.31 324 LEU A C 1
ATOM 2582 O O . LEU A 1 324 ? 74.154 33.451 -76.448 1.00 86.31 324 LEU A O 1
ATOM 2586 N N . ALA A 1 325 ? 74.256 33.871 -74.249 1.00 83.12 325 ALA A N 1
ATOM 2587 C CA . ALA A 1 325 ? 74.634 35.275 -74.403 1.00 83.12 325 ALA A CA 1
ATOM 2588 C C . ALA A 1 325 ? 76.043 35.427 -75.005 1.00 83.12 325 ALA A C 1
ATOM 2590 O O . ALA A 1 325 ? 76.235 36.255 -75.890 1.00 83.12 325 ALA A O 1
ATOM 2591 N N . SER A 1 326 ? 76.994 34.585 -74.586 1.00 85.06 326 SER A N 1
ATOM 2592 C CA . SER A 1 326 ? 78.349 34.543 -75.151 1.00 85.06 326 SER A CA 1
ATOM 2593 C C . SER A 1 326 ? 78.333 34.180 -76.636 1.00 85.06 326 SER A C 1
ATOM 2595 O O . SER A 1 326 ? 78.888 34.912 -77.446 1.00 85.06 326 SER A O 1
ATOM 2597 N N . HIS A 1 327 ? 77.643 33.100 -77.015 1.00 82.88 327 HIS A N 1
ATOM 2598 C CA . HIS A 1 327 ? 77.534 32.691 -78.418 1.00 82.88 327 HIS A CA 1
ATOM 2599 C C . HIS A 1 327 ? 76.762 33.697 -79.277 1.00 82.88 327 HIS A C 1
ATOM 2601 O O . HIS A 1 327 ? 77.018 33.808 -80.472 1.00 82.88 327 HIS A O 1
ATOM 2607 N N . LYS A 1 328 ? 75.817 34.448 -78.696 1.00 83.25 328 LYS A N 1
ATOM 2608 C CA . LYS A 1 328 ? 75.170 35.560 -79.403 1.00 83.25 328 LYS A CA 1
ATOM 2609 C C . LYS A 1 328 ? 76.153 36.688 -79.709 1.00 83.25 328 LYS A C 1
ATOM 2611 O O . LYS A 1 328 ? 76.161 37.138 -80.845 1.00 83.25 328 LYS A O 1
ATOM 2616 N N . SER A 1 329 ? 76.994 37.079 -78.750 1.00 81.00 329 SER A N 1
ATOM 2617 C CA . SER A 1 329 ? 78.065 38.063 -78.980 1.00 81.00 329 SER A CA 1
ATOM 2618 C C . SER A 1 329 ? 79.039 37.585 -80.059 1.00 81.00 329 SER A C 1
ATOM 2620 O O . SER A 1 329 ? 79.366 38.330 -80.969 1.00 81.00 329 SER A O 1
ATOM 2622 N N . GLU A 1 330 ? 79.440 36.315 -80.001 1.00 83.50 330 GLU A N 1
ATOM 2623 C CA . GLU A 1 330 ? 80.363 35.710 -80.968 1.00 83.50 330 GLU A CA 1
ATOM 2624 C C . GLU A 1 330 ? 79.759 35.646 -82.385 1.00 83.50 330 GLU A C 1
ATOM 2626 O O . GLU A 1 330 ? 80.437 35.913 -83.374 1.00 83.50 330 GLU A O 1
ATOM 2631 N N . ASN A 1 331 ? 78.455 35.368 -82.503 1.00 78.50 331 ASN A N 1
ATOM 2632 C CA . ASN A 1 331 ? 77.745 35.455 -83.781 1.00 78.50 331 ASN A CA 1
ATOM 2633 C C . ASN A 1 331 ? 77.610 36.897 -84.287 1.00 78.50 331 ASN A C 1
ATOM 2635 O O . ASN A 1 331 ? 77.687 37.110 -85.492 1.00 78.50 331 ASN A O 1
ATOM 2639 N N . GLU A 1 332 ? 77.396 37.878 -83.408 1.00 80.31 332 GLU A N 1
ATOM 2640 C CA . GLU A 1 332 ? 77.385 39.296 -83.792 1.00 80.31 332 GLU A CA 1
ATOM 2641 C C . GLU A 1 332 ? 78.760 39.734 -84.329 1.00 80.31 332 GLU A C 1
ATOM 2643 O O . GLU A 1 332 ? 78.818 40.406 -85.362 1.00 80.31 332 GLU A O 1
ATOM 2648 N N . ASP A 1 333 ? 79.852 39.260 -83.719 1.00 76.62 333 ASP A N 1
ATOM 2649 C CA . ASP A 1 333 ? 81.224 39.488 -84.190 1.00 76.62 333 ASP A CA 1
ATOM 2650 C C . ASP A 1 333 ? 81.485 38.824 -85.561 1.00 76.62 333 ASP A C 1
ATOM 2652 O O . ASP A 1 333 ? 82.006 39.466 -86.476 1.00 76.62 333 ASP A O 1
ATOM 2656 N N . LEU A 1 334 ? 81.059 37.568 -85.757 1.00 77.06 334 LEU A N 1
ATOM 2657 C CA . LEU A 1 334 ? 81.187 36.855 -87.041 1.00 77.06 334 LEU A CA 1
ATOM 2658 C C . LEU A 1 334 ? 80.331 37.473 -88.158 1.00 77.06 334 LEU A C 1
ATOM 2660 O O . LEU A 1 334 ? 80.736 37.484 -89.322 1.00 77.06 334 LEU A O 1
ATOM 2664 N N . ILE A 1 335 ? 79.145 37.993 -87.831 1.00 74.31 335 ILE A N 1
ATOM 2665 C CA . ILE A 1 335 ? 78.296 38.719 -88.787 1.00 74.31 335 ILE A CA 1
ATOM 2666 C C . ILE A 1 335 ? 78.977 40.031 -89.201 1.00 74.31 335 ILE A C 1
ATOM 2668 O O . ILE A 1 335 ? 78.991 40.348 -90.391 1.00 74.31 335 ILE A O 1
ATOM 2672 N N . ALA A 1 336 ? 79.611 40.747 -88.267 1.00 71.25 336 ALA A N 1
ATOM 2673 C CA . ALA A 1 336 ? 80.399 41.938 -88.583 1.00 71.25 336 ALA A CA 1
ATOM 2674 C C . ALA A 1 336 ? 81.618 41.618 -89.478 1.00 71.25 336 ALA A C 1
ATOM 2676 O O . ALA A 1 336 ? 81.944 42.392 -90.381 1.00 71.25 336 ALA A O 1
ATOM 2677 N N . GLU A 1 337 ? 82.259 40.461 -89.285 1.00 68.44 337 GLU A N 1
ATOM 2678 C CA . GLU A 1 337 ? 83.364 39.982 -90.129 1.00 68.44 337 GLU A CA 1
ATOM 2679 C C . GLU A 1 337 ? 82.891 39.576 -91.540 1.00 68.44 337 GLU A C 1
ATOM 2681 O O . GLU A 1 337 ? 83.525 39.924 -92.542 1.00 68.44 337 GLU A O 1
ATOM 2686 N N . LEU A 1 338 ? 81.728 38.923 -91.651 1.00 63.12 338 LEU A N 1
ATOM 2687 C CA . LEU A 1 338 ? 81.100 38.600 -92.937 1.00 63.12 338 LEU A CA 1
ATOM 2688 C C . LEU A 1 338 ? 80.660 39.852 -93.708 1.00 63.12 338 LEU A C 1
ATOM 2690 O O . LEU A 1 338 ? 80.849 39.901 -94.926 1.00 63.12 338 LEU A O 1
ATOM 2694 N N . ASP A 1 339 ? 80.134 40.877 -93.034 1.00 59.41 339 ASP A N 1
ATOM 2695 C CA . ASP A 1 339 ? 79.776 42.154 -93.665 1.00 59.41 339 ASP A CA 1
ATOM 2696 C C . ASP A 1 339 ? 81.014 42.938 -94.142 1.00 59.41 339 ASP A C 1
ATOM 2698 O O . ASP A 1 339 ? 80.961 43.611 -95.178 1.00 59.41 339 ASP A O 1
ATOM 2702 N N . LEU A 1 340 ? 82.166 42.775 -93.478 1.00 56.59 340 LEU A N 1
ATOM 2703 C CA . LEU A 1 340 ? 83.447 43.324 -93.932 1.00 56.59 340 LEU A CA 1
ATOM 2704 C C . LEU A 1 340 ? 83.950 42.618 -95.207 1.00 56.59 340 LEU A C 1
ATOM 2706 O O . LEU A 1 340 ? 84.384 43.284 -96.152 1.00 56.59 340 LEU A O 1
ATOM 2710 N N . ILE A 1 341 ? 83.819 41.288 -95.284 1.00 58.25 341 ILE A N 1
ATOM 2711 C CA . ILE A 1 341 ? 84.207 40.471 -96.452 1.00 58.25 341 ILE A CA 1
ATOM 2712 C C . ILE A 1 341 ? 83.264 40.701 -97.649 1.00 58.25 341 ILE A C 1
ATOM 2714 O O . ILE A 1 341 ? 83.693 40.643 -98.804 1.00 58.25 341 ILE A O 1
ATOM 2718 N N . ARG A 1 342 ? 81.995 41.054 -97.409 1.00 51.84 342 ARG A N 1
ATOM 2719 C CA . ARG A 1 342 ? 80.993 41.317 -98.460 1.00 51.84 342 ARG A CA 1
ATOM 2720 C C . ARG A 1 342 ? 81.175 42.661 -99.191 1.00 51.84 342 ARG A C 1
ATOM 2722 O O . ARG A 1 342 ? 80.467 42.917 -100.163 1.00 51.84 342 ARG A O 1
ATOM 2729 N N . SER A 1 343 ? 82.130 43.497 -98.768 1.00 45.38 343 SER A N 1
ATOM 2730 C CA . SER A 1 343 ? 82.380 44.850 -99.300 1.00 45.38 343 SER A CA 1
ATOM 2731 C C . SER A 1 343 ? 83.467 44.958 -100.391 1.00 45.38 343 SER A C 1
ATOM 2733 O O . SER A 1 343 ? 83.728 46.059 -100.877 1.00 45.38 343 SER A O 1
ATOM 2735 N N . HIS A 1 344 ? 84.091 43.852 -100.823 1.00 37.09 344 HIS A N 1
ATOM 2736 C CA . HIS A 1 344 ? 85.157 43.850 -101.844 1.00 37.09 344 HIS A CA 1
ATOM 2737 C C . HIS A 1 344 ? 84.747 43.126 -103.149 1.00 37.09 344 HIS A C 1
ATOM 2739 O O . HIS A 1 344 ? 84.446 41.932 -103.114 1.00 37.09 344 HIS A O 1
ATOM 2745 N N . PRO A 1 345 ? 84.771 43.791 -104.326 1.00 39.62 345 PRO A N 1
ATOM 2746 C CA . PRO A 1 345 ? 84.476 43.152 -105.608 1.00 39.62 345 PRO A CA 1
ATOM 2747 C C . PRO A 1 345 ? 85.714 42.441 -106.183 1.00 39.62 345 PRO A C 1
ATOM 2749 O O . PRO A 1 345 ? 86.715 43.081 -106.497 1.00 39.62 345 PRO A O 1
ATOM 2752 N N . MET A 1 346 ? 85.629 41.121 -106.385 1.00 33.31 346 MET A N 1
ATOM 2753 C CA . MET A 1 346 ? 86.602 40.342 -107.164 1.00 33.31 346 MET A CA 1
ATOM 2754 C C . MET A 1 346 ? 86.020 39.976 -108.534 1.00 33.31 346 MET A C 1
ATOM 2756 O O . MET A 1 346 ? 84.997 39.302 -108.649 1.00 33.31 346 MET A O 1
ATOM 2760 N N . SER A 1 347 ? 86.692 40.473 -109.571 1.00 29.73 347 SER A N 1
ATOM 2761 C CA . SER A 1 347 ? 86.329 40.421 -110.985 1.00 29.73 347 SER A CA 1
ATOM 2762 C C . SER A 1 347 ? 87.040 39.275 -111.721 1.00 29.73 347 SER A C 1
ATOM 2764 O O . SER A 1 347 ? 88.253 39.137 -111.625 1.00 29.73 347 SER A O 1
ATOM 2766 N N . SER A 1 348 ? 86.258 38.536 -112.520 1.00 27.28 348 SER A N 1
ATOM 2767 C CA . SER A 1 348 ? 86.543 37.990 -113.867 1.00 27.28 348 SER A CA 1
ATOM 2768 C C . SER A 1 348 ? 87.829 37.194 -114.180 1.00 27.28 348 SER A C 1
ATOM 2770 O O . SER A 1 348 ? 88.908 37.770 -114.268 1.00 27.28 348 SER A O 1
ATOM 2772 N N . ALA A 1 349 ? 87.653 35.931 -114.597 1.00 25.55 349 ALA A N 1
ATOM 2773 C CA . ALA A 1 349 ? 88.338 35.224 -115.706 1.00 25.55 349 ALA A CA 1
ATOM 2774 C C . ALA A 1 349 ? 87.657 33.834 -115.848 1.00 25.55 349 ALA A C 1
ATOM 2776 O O . ALA A 1 349 ? 87.200 33.299 -114.849 1.00 25.55 349 ALA A O 1
ATOM 2777 N N . SER A 1 350 ? 87.502 33.136 -116.974 1.00 25.89 350 SER A N 1
ATOM 2778 C CA . SER A 1 350 ? 88.032 33.240 -118.332 1.00 25.89 350 SER A CA 1
ATOM 2779 C C . SER A 1 350 ? 87.186 32.307 -119.225 1.00 25.89 350 SER A C 1
ATOM 2781 O O . SER A 1 350 ? 86.822 31.217 -118.786 1.00 25.89 350 SER A O 1
ATOM 2783 N N . SER A 1 351 ? 86.867 32.689 -120.466 1.00 29.03 351 SER A N 1
ATOM 2784 C CA . SER A 1 351 ? 86.158 31.833 -121.434 1.00 29.03 351 SER A CA 1
ATOM 2785 C C . SER A 1 351 ? 86.900 31.735 -122.769 1.00 29.03 351 SER A C 1
ATOM 2787 O O . SER A 1 351 ? 87.147 32.750 -123.407 1.00 29.03 351 SER A O 1
ATOM 2789 N N . ARG A 1 352 ? 87.115 30.473 -123.173 1.00 34.31 352 ARG A N 1
ATOM 2790 C CA . ARG A 1 352 ? 87.000 29.859 -124.516 1.00 34.31 352 ARG A CA 1
ATOM 2791 C C . ARG A 1 352 ? 87.956 30.283 -125.645 1.00 34.31 352 ARG A C 1
ATOM 2793 O O . ARG A 1 352 ? 87.896 31.388 -126.168 1.00 34.31 352 ARG A O 1
ATOM 2800 N N . ILE A 1 353 ? 88.709 29.285 -126.116 1.00 30.53 353 ILE A N 1
ATOM 2801 C CA . ILE A 1 353 ? 89.421 29.217 -127.401 1.00 30.53 353 ILE A CA 1
ATOM 2802 C C . ILE A 1 353 ? 88.812 28.045 -128.200 1.00 30.53 353 ILE A C 1
ATOM 2804 O O . ILE A 1 353 ? 88.468 27.021 -127.615 1.00 30.53 353 ILE A O 1
ATOM 2808 N N . MET A 1 354 ? 88.624 28.237 -129.509 1.00 29.97 354 MET A N 1
ATOM 2809 C CA . MET A 1 354 ? 87.877 27.391 -130.457 1.00 29.97 354 MET A CA 1
ATOM 2810 C C . MET A 1 354 ? 88.766 26.887 -131.612 1.00 29.97 354 MET A C 1
ATOM 2812 O O . MET A 1 354 ? 89.720 27.576 -131.976 1.00 29.97 354 MET A O 1
ATOM 2816 N N . ASN A 1 355 ? 88.300 25.796 -132.252 1.00 34.00 355 ASN A N 1
ATOM 2817 C CA . ASN A 1 355 ? 88.669 25.193 -133.561 1.00 34.00 355 ASN A CA 1
ATOM 2818 C C . ASN A 1 355 ? 89.858 24.211 -133.504 1.00 34.00 355 ASN A C 1
ATOM 2820 O O . ASN A 1 355 ? 90.857 24.536 -132.881 1.00 34.00 355 ASN A O 1
ATOM 2824 N N . GLY A 1 356 ? 89.881 23.008 -134.095 1.00 29.28 356 GLY A N 1
ATOM 2825 C CA . GLY A 1 356 ? 89.116 22.218 -135.090 1.00 29.28 356 GLY A CA 1
ATOM 2826 C C . GLY A 1 356 ? 89.751 20.797 -135.052 1.00 29.28 356 GLY A C 1
ATOM 2827 O O . GLY A 1 356 ? 90.826 20.652 -134.490 1.00 29.28 356 GLY A O 1
ATOM 2828 N N . GLU A 1 357 ? 89.172 19.672 -135.463 1.00 39.97 357 GLU A N 1
ATOM 2829 C CA . GLU A 1 357 ? 88.874 19.239 -136.829 1.00 39.97 357 GLU A CA 1
ATOM 2830 C C . GLU A 1 357 ? 88.070 17.919 -136.748 1.00 39.97 357 GLU A C 1
ATOM 2832 O O . GLU A 1 357 ? 88.162 17.140 -135.799 1.00 39.97 357 GLU A O 1
ATOM 2837 N N . PHE A 1 358 ? 87.215 17.716 -137.743 1.00 42.00 358 PHE A N 1
ATOM 2838 C CA . PHE A 1 358 ? 86.172 16.701 -137.817 1.00 42.00 358 PHE A CA 1
ATOM 2839 C C . PHE A 1 358 ? 86.721 15.317 -138.201 1.00 42.00 358 PHE A C 1
ATOM 2841 O O . PHE A 1 358 ? 87.031 15.097 -139.366 1.00 42.00 358 PHE A O 1
ATOM 2848 N N . SER A 1 359 ? 86.756 14.377 -137.251 1.00 51.19 359 SER A N 1
ATOM 2849 C CA . SER A 1 359 ? 86.457 12.943 -137.471 1.00 51.19 359 SER A CA 1
ATOM 2850 C C . SER A 1 359 ? 86.405 12.170 -136.144 1.00 51.19 359 SER A C 1
ATOM 2852 O O . SER A 1 359 ? 85.587 11.266 -136.009 1.00 51.19 359 SER A O 1
ATOM 2854 N N . ASP A 1 360 ? 87.173 12.599 -135.137 1.00 54.19 360 ASP A N 1
ATOM 2855 C CA . ASP A 1 360 ? 87.124 12.071 -133.760 1.00 54.19 360 ASP A CA 1
ATOM 2856 C C . ASP A 1 360 ? 85.931 12.625 -132.956 1.00 54.19 360 ASP A C 1
ATOM 2858 O O . ASP A 1 360 ? 85.470 12.010 -132.001 1.00 54.19 360 ASP A O 1
ATOM 2862 N N . GLN A 1 361 ? 85.347 13.746 -133.396 1.00 55.97 361 GLN A N 1
ATOM 2863 C CA . GLN A 1 361 ? 84.220 14.412 -132.728 1.00 55.97 361 GLN A CA 1
ATOM 2864 C C . GLN A 1 361 ? 82.934 13.575 -132.691 1.00 55.97 361 GLN A C 1
ATOM 2866 O O . GLN A 1 361 ? 82.118 13.774 -131.797 1.00 55.97 361 GLN A O 1
ATOM 2871 N N . TYR A 1 362 ? 82.722 12.650 -133.634 1.00 57.88 362 TYR A N 1
ATOM 2872 C CA . TYR A 1 362 ? 81.562 11.749 -133.599 1.00 57.88 362 TYR A CA 1
ATOM 2873 C C . TYR A 1 362 ? 81.774 10.582 -132.632 1.00 57.88 362 TYR A C 1
ATOM 2875 O O . TYR A 1 362 ? 80.834 10.218 -131.931 1.00 57.88 362 TYR A O 1
ATOM 2883 N N . GLU A 1 363 ? 82.992 10.040 -132.544 1.00 62.94 363 GLU A N 1
ATOM 2884 C CA . GLU A 1 363 ? 83.365 9.013 -131.561 1.00 62.94 363 GLU A CA 1
ATOM 2885 C C . GLU A 1 363 ? 83.354 9.605 -130.144 1.00 62.94 363 GLU A C 1
ATOM 2887 O O . GLU A 1 363 ? 82.800 9.009 -129.226 1.00 62.94 363 GLU A O 1
ATOM 2892 N N . GLU A 1 364 ? 83.865 10.827 -129.981 1.00 65.88 364 GLU A N 1
ATOM 2893 C CA . GLU A 1 364 ? 83.851 11.579 -128.727 1.00 65.88 364 GLU A CA 1
ATOM 2894 C C . GLU A 1 364 ? 82.435 12.037 -128.356 1.00 65.88 364 GLU A C 1
ATOM 2896 O O . GLU A 1 364 ? 82.039 11.885 -127.209 1.00 65.88 364 GLU A O 1
ATOM 2901 N N . SER A 1 365 ? 81.603 12.489 -129.304 1.00 68.56 365 SER A N 1
ATOM 2902 C CA . SER A 1 365 ? 80.183 12.788 -129.032 1.00 68.56 365 SER A CA 1
ATOM 2903 C C . SER A 1 365 ? 79.389 11.532 -128.673 1.00 68.56 365 SER A C 1
ATOM 2905 O O . SER A 1 365 ? 78.518 11.589 -127.809 1.00 68.56 365 SER A O 1
ATOM 2907 N N . LEU A 1 366 ? 79.682 10.387 -129.302 1.00 71.69 366 LEU A N 1
ATOM 2908 C CA . LEU A 1 366 ? 79.100 9.093 -128.935 1.00 71.69 366 LEU A CA 1
ATOM 2909 C C . LEU A 1 366 ? 79.627 8.594 -127.584 1.00 71.69 366 LEU A C 1
ATOM 2911 O O . LEU A 1 366 ? 78.861 7.994 -126.835 1.00 71.69 366 LEU A O 1
ATOM 2915 N N . GLY A 1 367 ? 80.890 8.864 -127.253 1.00 77.25 367 GLY A N 1
ATOM 2916 C CA . GLY A 1 367 ? 81.495 8.633 -125.942 1.00 77.25 367 GLY A CA 1
ATOM 2917 C C . GLY A 1 367 ? 80.822 9.474 -124.863 1.00 77.25 367 GLY A C 1
ATOM 2918 O O . GLY A 1 367 ? 80.308 8.919 -123.904 1.00 77.25 367 GLY A O 1
ATOM 2919 N N . LEU A 1 368 ? 80.672 10.780 -125.089 1.00 80.19 368 LEU A N 1
ATOM 2920 C CA . LEU A 1 368 ? 79.946 11.707 -124.219 1.00 80.19 368 LEU A CA 1
ATOM 2921 C C . LEU A 1 368 ? 78.467 11.330 -124.077 1.00 80.19 368 LEU A C 1
ATOM 2923 O O . LEU A 1 368 ? 77.909 11.442 -122.991 1.00 80.19 368 LEU A O 1
ATOM 2927 N N . LEU A 1 369 ? 77.815 10.855 -125.145 1.00 80.69 369 LEU A N 1
ATOM 2928 C CA . LEU A 1 369 ? 76.449 10.328 -125.079 1.00 80.69 369 LEU A CA 1
ATOM 2929 C C . LEU A 1 369 ? 76.387 9.025 -124.276 1.00 80.69 369 LEU A C 1
ATOM 2931 O O . LEU A 1 369 ? 75.459 8.858 -123.492 1.00 80.69 369 LEU A O 1
ATOM 2935 N N . ARG A 1 370 ? 77.356 8.113 -124.427 1.00 83.38 370 ARG A N 1
ATOM 2936 C CA . ARG A 1 370 ? 77.452 6.883 -123.622 1.00 83.38 370 ARG A CA 1
ATOM 2937 C C . ARG A 1 370 ? 77.730 7.193 -122.156 1.00 83.38 370 ARG A C 1
ATOM 2939 O O . ARG A 1 370 ? 77.074 6.606 -121.305 1.00 83.38 370 ARG A O 1
ATOM 2946 N N . ASP A 1 371 ? 78.607 8.145 -121.871 1.00 85.44 371 ASP A N 1
ATOM 2947 C CA . ASP A 1 371 ? 78.903 8.625 -120.523 1.00 85.44 371 ASP A CA 1
ATOM 2948 C C . ASP A 1 371 ? 77.684 9.315 -119.921 1.00 85.44 371 ASP A C 1
ATOM 2950 O O . ASP A 1 371 ? 77.335 9.049 -118.775 1.00 85.44 371 ASP A O 1
ATOM 2954 N N . LYS A 1 372 ? 76.952 10.114 -120.707 1.00 88.25 372 LYS A N 1
ATOM 2955 C CA . LYS A 1 372 ? 75.694 10.725 -120.265 1.00 88.25 372 LYS A CA 1
ATOM 2956 C C . LYS A 1 372 ? 74.613 9.680 -120.017 1.00 88.25 372 LYS A C 1
ATOM 2958 O O . LYS A 1 372 ? 73.873 9.795 -119.045 1.00 88.25 372 LYS A O 1
ATOM 2963 N N . VAL A 1 373 ? 74.517 8.648 -120.853 1.00 85.50 373 VAL A N 1
ATOM 2964 C CA . VAL A 1 373 ? 73.601 7.519 -120.640 1.00 85.50 373 VAL A CA 1
ATOM 2965 C C . VAL A 1 373 ? 74.010 6.724 -119.401 1.00 85.50 373 VAL A C 1
ATOM 2967 O O . VAL A 1 373 ? 73.137 6.368 -118.616 1.00 85.50 373 VAL A O 1
ATOM 2970 N N . ALA A 1 374 ? 75.301 6.486 -119.170 1.00 85.12 374 ALA A N 1
ATOM 2971 C CA . ALA A 1 374 ? 75.803 5.814 -117.975 1.00 85.12 374 ALA A CA 1
ATOM 2972 C C . ALA A 1 374 ? 75.549 6.645 -116.708 1.00 85.12 374 ALA A C 1
ATOM 2974 O O . ALA A 1 374 ? 75.075 6.105 -115.711 1.00 85.12 374 ALA A O 1
ATOM 2975 N N . GLU A 1 375 ? 75.774 7.959 -116.765 1.00 89.06 375 GLU A N 1
ATOM 2976 C CA . GLU A 1 375 ? 75.479 8.913 -115.694 1.00 89.06 375 GLU A CA 1
ATOM 2977 C C . GLU A 1 375 ? 73.980 8.932 -115.377 1.00 89.06 375 GLU A C 1
ATOM 2979 O O . GLU A 1 375 ? 73.596 8.773 -114.221 1.00 89.06 375 GLU A O 1
ATOM 2984 N N . LEU A 1 376 ? 73.119 9.043 -116.395 1.00 88.44 376 LEU A N 1
ATOM 2985 C CA . LEU A 1 376 ? 71.664 8.995 -116.227 1.00 88.44 376 LEU A CA 1
ATOM 2986 C C . LEU A 1 376 ? 71.192 7.629 -115.716 1.00 88.44 376 LEU A C 1
ATOM 2988 O O . LEU A 1 376 ? 70.278 7.567 -114.898 1.00 88.44 376 LEU A O 1
ATOM 2992 N N . THR A 1 377 ? 71.825 6.534 -116.140 1.00 87.38 377 THR A N 1
ATOM 2993 C CA . THR A 1 377 ? 71.519 5.178 -115.655 1.00 87.38 377 THR A CA 1
ATOM 2994 C C . THR A 1 377 ? 71.908 5.021 -114.187 1.00 87.38 377 THR A C 1
ATOM 2996 O O . THR A 1 377 ? 71.145 4.460 -113.402 1.00 87.38 377 THR A O 1
ATOM 2999 N N . LEU A 1 378 ? 73.065 5.551 -113.787 1.00 90.06 378 LEU A N 1
ATOM 3000 C CA . LEU A 1 378 ? 73.522 5.555 -112.400 1.00 90.06 378 LEU A CA 1
ATOM 3001 C C . LEU A 1 378 ? 72.629 6.458 -111.542 1.00 90.06 378 LEU A C 1
ATOM 3003 O O . LEU A 1 378 ? 72.222 6.058 -110.455 1.00 90.06 378 LEU A O 1
ATOM 3007 N N . GLN A 1 379 ? 72.244 7.631 -112.047 1.00 92.31 379 GLN A N 1
ATOM 3008 C CA . GLN A 1 379 ? 71.303 8.529 -111.381 1.00 92.31 379 GLN A CA 1
ATOM 3009 C C . GLN A 1 379 ? 69.931 7.871 -111.206 1.00 92.31 379 GLN A C 1
ATOM 3011 O O . GLN A 1 379 ? 69.371 7.929 -110.114 1.00 92.31 379 GLN A O 1
ATOM 3016 N N . HIS A 1 380 ? 69.411 7.205 -112.241 1.00 90.44 380 HIS A N 1
ATOM 3017 C CA . HIS A 1 380 ? 68.167 6.444 -112.162 1.00 90.44 380 HIS A CA 1
ATOM 3018 C C . HIS A 1 380 ? 68.284 5.306 -111.146 1.00 90.44 380 HIS A C 1
ATOM 3020 O O . HIS A 1 380 ? 67.389 5.122 -110.330 1.00 90.44 380 HIS A O 1
ATOM 3026 N N . ARG A 1 381 ? 69.402 4.570 -111.136 1.00 91.81 381 ARG A N 1
ATOM 3027 C CA . ARG A 1 381 ? 69.663 3.509 -110.154 1.00 91.81 381 ARG A CA 1
ATOM 3028 C C . ARG A 1 381 ? 69.720 4.053 -108.724 1.00 91.81 381 ARG A C 1
ATOM 3030 O O . ARG A 1 381 ? 69.124 3.454 -107.838 1.00 91.81 381 ARG A O 1
ATOM 3037 N N . ASN A 1 382 ? 70.382 5.186 -108.502 1.00 92.69 382 ASN A N 1
ATOM 3038 C CA . ASN A 1 382 ? 70.457 5.829 -107.190 1.00 92.69 382 ASN A CA 1
ATOM 3039 C C . ASN A 1 382 ? 69.090 6.342 -106.735 1.00 92.69 382 ASN A C 1
ATOM 3041 O O . ASN A 1 382 ? 68.714 6.129 -105.589 1.00 92.69 382 ASN A O 1
ATOM 3045 N N . LYS A 1 383 ? 68.329 6.975 -107.635 1.00 92.88 383 LYS A N 1
ATOM 3046 C CA . LYS A 1 383 ? 66.966 7.431 -107.345 1.00 92.88 383 LYS A CA 1
ATOM 3047 C C . LYS A 1 383 ? 66.015 6.261 -107.096 1.00 92.88 383 LYS A C 1
ATOM 3049 O O . LYS A 1 383 ? 65.203 6.346 -106.187 1.00 92.88 383 LYS A O 1
ATOM 3054 N N . SER A 1 384 ? 66.160 5.157 -107.827 1.00 92.75 384 SER A N 1
ATOM 3055 C CA . SER A 1 384 ? 65.427 3.913 -107.569 1.00 92.75 384 SER A CA 1
ATOM 3056 C C . SER A 1 384 ? 65.756 3.353 -106.185 1.00 92.75 384 SER A C 1
ATOM 3058 O O . SER A 1 384 ? 64.844 3.052 -105.431 1.00 92.75 384 SER A O 1
ATOM 3060 N N . ALA A 1 385 ? 67.037 3.294 -105.807 1.00 92.44 385 ALA A N 1
ATOM 3061 C CA . ALA A 1 385 ? 67.444 2.835 -104.478 1.00 92.44 385 ALA A CA 1
ATOM 3062 C C . ALA A 1 385 ? 66.943 3.760 -103.351 1.00 92.44 385 ALA A C 1
ATOM 3064 O O . ALA A 1 385 ? 66.591 3.287 -102.274 1.00 92.44 385 ALA A O 1
ATOM 3065 N N . GLU A 1 386 ? 66.894 5.074 -103.588 1.00 94.69 386 GLU A N 1
ATOM 3066 C CA . GLU A 1 386 ? 66.302 6.048 -102.662 1.00 94.69 386 GLU A CA 1
ATOM 3067 C C . GLU A 1 386 ? 64.791 5.815 -102.498 1.00 94.69 386 GLU A C 1
ATOM 3069 O O . GLU A 1 386 ? 64.292 5.821 -101.375 1.00 94.69 386 GLU A O 1
ATOM 3074 N N . VAL A 1 387 ? 64.071 5.544 -103.593 1.00 93.88 387 VAL A N 1
ATOM 3075 C CA . VAL A 1 387 ? 62.644 5.182 -103.560 1.00 93.88 387 VAL A CA 1
ATOM 3076 C C . VAL A 1 387 ? 62.424 3.882 -102.786 1.00 93.88 387 VAL A C 1
ATOM 3078 O O . VAL A 1 387 ? 61.569 3.859 -101.907 1.00 93.88 387 VAL A O 1
ATOM 3081 N N . ASP A 1 388 ? 63.223 2.841 -103.024 1.00 93.56 388 ASP A N 1
ATOM 3082 C CA . ASP A 1 388 ? 63.114 1.568 -102.297 1.00 93.56 388 ASP A CA 1
ATOM 3083 C C . ASP A 1 388 ? 63.359 1.754 -100.787 1.00 93.56 388 ASP A C 1
ATOM 3085 O O . ASP A 1 388 ? 62.638 1.206 -99.954 1.00 93.56 388 ASP A O 1
ATOM 3089 N N . GLN A 1 389 ? 64.332 2.591 -100.407 1.00 94.06 389 GLN A N 1
ATOM 3090 C CA . GLN A 1 389 ? 64.561 2.944 -99.002 1.00 94.06 389 GLN A CA 1
ATOM 3091 C C . GLN A 1 389 ? 63.387 3.712 -98.387 1.00 94.06 389 GLN A C 1
ATOM 3093 O O . GLN A 1 389 ? 63.074 3.512 -97.212 1.00 94.06 389 GLN A O 1
ATOM 3098 N N . LEU A 1 390 ? 62.750 4.604 -99.148 1.00 94.62 390 LEU A N 1
ATOM 3099 C CA . LEU A 1 390 ? 61.557 5.317 -98.697 1.00 94.62 390 LEU A CA 1
ATOM 3100 C C . LEU A 1 390 ? 60.358 4.376 -98.549 1.00 94.62 390 LEU A C 1
ATOM 3102 O O . LEU A 1 390 ? 59.621 4.527 -97.581 1.00 94.62 390 LEU A O 1
ATOM 3106 N N . ILE A 1 391 ? 60.201 3.388 -99.435 1.00 95.06 391 ILE A N 1
ATOM 3107 C CA . ILE A 1 391 ? 59.165 2.350 -99.325 1.00 95.06 391 ILE A CA 1
ATOM 3108 C C . ILE A 1 391 ? 59.352 1.557 -98.030 1.00 95.06 391 ILE A C 1
ATOM 3110 O O . ILE A 1 391 ? 58.413 1.469 -97.248 1.00 95.06 391 ILE A O 1
ATOM 3114 N N . ILE A 1 392 ? 60.568 1.080 -97.742 1.00 95.12 392 ILE A N 1
ATOM 3115 C CA . ILE A 1 392 ? 60.853 0.344 -96.498 1.00 95.12 392 ILE A CA 1
ATOM 3116 C C . ILE A 1 392 ? 60.546 1.207 -95.269 1.00 95.12 392 ILE A C 1
ATOM 3118 O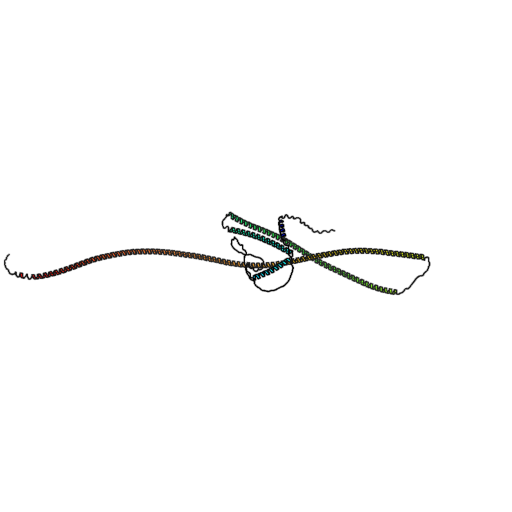 O . ILE A 1 392 ? 59.911 0.743 -94.327 1.00 95.12 392 ILE A O 1
ATOM 3122 N N . LYS A 1 393 ? 60.961 2.482 -95.266 1.00 95.31 393 LYS A N 1
ATOM 3123 C CA . LYS A 1 393 ? 60.650 3.401 -94.158 1.00 95.31 393 LYS A CA 1
ATOM 3124 C C . LYS A 1 393 ? 59.144 3.599 -93.989 1.00 95.31 393 LYS A C 1
ATOM 3126 O O . LYS A 1 393 ? 58.665 3.623 -92.858 1.00 95.31 393 LYS A O 1
ATOM 3131 N N . LEU A 1 394 ? 58.409 3.725 -95.092 1.00 94.38 394 LEU A N 1
ATOM 3132 C CA . LEU A 1 394 ? 56.959 3.883 -95.083 1.00 94.38 394 LEU A CA 1
ATOM 3133 C C . LEU A 1 394 ? 56.259 2.618 -94.570 1.00 94.38 394 LEU A C 1
ATOM 3135 O O . LEU A 1 394 ? 55.358 2.727 -93.750 1.00 94.38 394 LEU A O 1
ATOM 3139 N N . GLU A 1 395 ? 56.716 1.428 -94.962 1.00 94.94 395 GLU A N 1
ATOM 3140 C CA . GLU A 1 395 ? 56.223 0.154 -94.423 1.00 94.94 395 GLU A CA 1
ATOM 3141 C C . GLU A 1 395 ? 56.496 0.029 -92.921 1.00 94.94 395 GLU A C 1
ATOM 3143 O O . GLU A 1 395 ? 55.594 -0.316 -92.162 1.00 94.94 395 GLU A O 1
ATOM 3148 N N . THR A 1 396 ? 57.704 0.377 -92.460 1.00 94.88 396 THR A N 1
ATOM 3149 C CA . THR A 1 396 ? 58.002 0.370 -91.019 1.00 94.88 396 THR A CA 1
ATOM 3150 C C . THR A 1 396 ? 57.142 1.367 -90.251 1.00 94.88 396 THR A C 1
ATOM 3152 O O . THR A 1 396 ? 56.651 1.031 -89.180 1.00 94.88 396 THR A O 1
ATOM 3155 N N . ALA A 1 397 ? 56.910 2.561 -90.808 1.00 94.19 397 ALA A N 1
ATOM 3156 C CA . ALA A 1 397 ? 56.050 3.565 -90.194 1.00 94.19 397 ALA A CA 1
ATOM 3157 C C . ALA A 1 397 ? 54.590 3.089 -90.129 1.00 94.19 397 ALA A C 1
ATOM 3159 O O . ALA A 1 397 ? 53.952 3.237 -89.092 1.00 94.19 397 ALA A O 1
ATOM 3160 N N . ASN 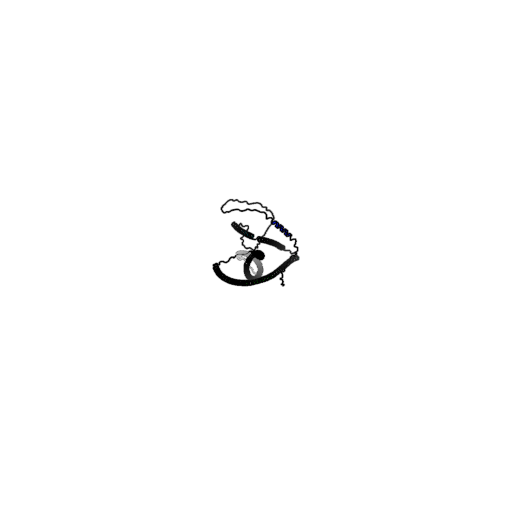A 1 398 ? 54.079 2.458 -91.190 1.00 95.31 398 ASN A N 1
ATOM 3161 C CA . ASN A 1 398 ? 52.731 1.887 -91.200 1.00 95.31 398 ASN A CA 1
ATOM 3162 C C . ASN A 1 398 ? 52.570 0.776 -90.158 1.00 95.31 398 ASN A C 1
ATOM 3164 O O . ASN A 1 398 ? 51.574 0.770 -89.447 1.00 95.31 398 ASN A O 1
ATOM 3168 N N . ASN A 1 399 ? 53.556 -0.114 -90.013 1.00 95.38 399 ASN A N 1
ATOM 3169 C CA . ASN A 1 399 ? 53.515 -1.142 -88.971 1.00 95.38 399 ASN A CA 1
ATOM 3170 C C . ASN A 1 399 ? 53.503 -0.514 -87.570 1.00 95.38 399 ASN A C 1
ATOM 3172 O O . ASN A 1 399 ? 52.699 -0.910 -86.739 1.00 95.38 399 ASN A O 1
ATOM 3176 N N . THR A 1 400 ? 54.324 0.517 -87.325 1.00 95.56 400 THR A N 1
ATOM 3177 C CA . THR A 1 400 ? 54.295 1.217 -86.029 1.00 95.56 400 THR A CA 1
ATOM 3178 C C . THR A 1 400 ? 52.982 1.955 -85.775 1.00 95.56 400 THR A C 1
ATOM 3180 O O . THR A 1 400 ? 52.563 2.051 -84.630 1.00 95.56 400 THR A O 1
ATOM 3183 N N . ILE A 1 401 ? 52.329 2.482 -86.818 1.00 95.19 401 ILE A N 1
ATOM 3184 C CA . ILE A 1 401 ? 51.003 3.098 -86.692 1.00 95.19 401 ILE A CA 1
ATOM 3185 C C . ILE A 1 401 ? 49.976 2.029 -86.319 1.00 95.19 401 ILE A C 1
ATOM 3187 O O . ILE A 1 401 ? 49.225 2.247 -85.379 1.00 95.19 401 ILE A O 1
ATOM 3191 N N . GLN A 1 402 ? 49.999 0.868 -86.979 1.00 95.81 402 GLN A N 1
ATOM 3192 C CA . GLN A 1 402 ? 49.100 -0.241 -86.661 1.00 95.81 402 GLN A CA 1
ATOM 3193 C C . GLN A 1 402 ? 49.285 -0.734 -85.219 1.00 95.81 402 GLN A C 1
ATOM 3195 O O . GLN A 1 402 ? 48.302 -0.929 -84.515 1.00 95.81 402 GLN A O 1
ATOM 3200 N N . ASP A 1 403 ? 50.528 -0.887 -84.752 1.00 95.38 403 ASP A N 1
ATOM 3201 C CA . ASP A 1 403 ? 50.805 -1.293 -83.368 1.00 95.38 403 ASP A CA 1
ATOM 3202 C C . ASP A 1 403 ? 50.245 -0.275 -82.352 1.00 95.38 403 ASP A C 1
ATOM 3204 O O . ASP A 1 403 ? 49.708 -0.664 -81.314 1.00 95.38 403 ASP A O 1
ATOM 3208 N N . LEU A 1 404 ? 50.344 1.027 -82.655 1.00 94.75 404 LEU A N 1
ATOM 3209 C CA . LEU A 1 404 ? 49.785 2.097 -81.820 1.00 94.75 404 LEU A CA 1
ATOM 3210 C C . LEU A 1 404 ? 48.252 2.144 -81.870 1.00 94.75 404 LEU A C 1
ATOM 3212 O O . LEU A 1 404 ? 47.627 2.436 -80.853 1.00 94.75 404 LEU A O 1
ATOM 3216 N N . GLU A 1 405 ? 47.642 1.871 -83.025 1.00 95.62 405 GLU A N 1
ATOM 3217 C CA . GLU A 1 405 ? 46.186 1.744 -83.166 1.00 95.62 405 GLU A CA 1
ATOM 3218 C C . GLU A 1 405 ? 45.666 0.561 -82.338 1.00 95.62 405 GLU A C 1
ATOM 3220 O O . GLU A 1 405 ? 44.740 0.729 -81.547 1.00 95.62 405 GLU A O 1
ATOM 3225 N N . ASP A 1 406 ? 46.328 -0.596 -82.417 1.00 96.06 406 ASP A N 1
ATOM 3226 C CA . ASP A 1 406 ? 45.997 -1.776 -81.614 1.00 96.06 406 ASP A CA 1
ATOM 3227 C C . ASP A 1 406 ? 46.162 -1.511 -80.100 1.00 96.06 406 ASP A C 1
ATOM 3229 O O . ASP A 1 406 ? 45.391 -2.024 -79.284 1.00 96.06 406 ASP A O 1
ATOM 3233 N N . GLU A 1 407 ? 47.174 -0.737 -79.692 1.00 96.25 407 GLU A N 1
ATOM 3234 C CA . GLU A 1 407 ? 47.373 -0.333 -78.292 1.00 96.25 407 GLU A CA 1
ATOM 3235 C C . GLU A 1 407 ? 46.290 0.648 -77.822 1.00 96.25 407 GLU A C 1
ATOM 3237 O O . GLU A 1 407 ? 45.770 0.510 -76.712 1.00 96.25 407 GLU A O 1
ATOM 3242 N N . MET A 1 408 ? 45.902 1.600 -78.672 1.00 94.31 408 MET A N 1
ATOM 3243 C CA . MET A 1 408 ? 44.807 2.530 -78.401 1.00 94.31 408 MET A CA 1
ATOM 3244 C C . MET A 1 408 ? 43.477 1.790 -78.230 1.00 94.31 408 MET A C 1
ATOM 3246 O O . MET A 1 408 ? 42.779 2.041 -77.250 1.00 94.31 408 MET A O 1
ATOM 3250 N N . ASP A 1 409 ? 43.168 0.826 -79.100 1.00 95.69 409 ASP A N 1
ATOM 3251 C CA . ASP A 1 409 ? 41.959 0.000 -78.997 1.00 95.69 409 ASP A CA 1
ATOM 3252 C C . ASP A 1 409 ? 41.920 -0.802 -77.685 1.00 95.69 409 ASP A C 1
ATOM 3254 O O . ASP A 1 409 ? 40.868 -0.917 -77.047 1.00 95.69 409 ASP A O 1
ATOM 3258 N N . ARG A 1 410 ? 43.068 -1.330 -77.232 1.00 95.75 410 ARG A N 1
ATOM 3259 C CA . ARG A 1 410 ? 43.171 -2.013 -75.928 1.00 95.75 410 ARG A CA 1
ATOM 3260 C C . ARG A 1 410 ? 42.935 -1.055 -74.766 1.00 95.75 410 ARG A C 1
ATOM 3262 O O . ARG A 1 410 ? 42.142 -1.374 -73.885 1.00 95.75 410 ARG A O 1
ATOM 3269 N N . MET A 1 411 ? 43.568 0.119 -74.778 1.00 95.19 411 MET A N 1
ATOM 3270 C CA . MET A 1 411 ? 43.359 1.132 -73.738 1.00 95.19 411 MET A CA 1
ATOM 3271 C C . MET A 1 411 ? 41.908 1.628 -73.705 1.00 95.19 411 MET A C 1
ATOM 3273 O O . MET A 1 411 ? 41.353 1.841 -72.629 1.00 95.19 411 MET A O 1
ATOM 3277 N N . GLU A 1 412 ? 41.264 1.790 -74.863 1.00 95.06 412 GLU A N 1
ATOM 3278 C CA . GLU A 1 412 ? 39.847 2.145 -74.931 1.00 95.06 412 GLU A CA 1
ATOM 3279 C C . GLU A 1 412 ? 38.947 1.046 -74.357 1.00 95.06 412 GLU A C 1
ATOM 3281 O O . GLU A 1 412 ? 37.964 1.357 -73.680 1.00 95.06 412 GLU A O 1
ATOM 3286 N N . ALA A 1 413 ? 39.264 -0.227 -74.602 1.00 94.56 413 ALA A N 1
ATOM 3287 C CA . ALA A 1 413 ? 38.535 -1.348 -74.017 1.00 94.56 413 ALA A CA 1
ATOM 3288 C C . ALA A 1 413 ? 38.678 -1.379 -72.486 1.00 94.56 413 ALA A C 1
ATOM 3290 O O . ALA A 1 413 ? 37.667 -1.453 -71.788 1.00 94.56 413 ALA A O 1
ATOM 3291 N N . GLU A 1 414 ? 39.898 -1.227 -71.963 1.00 95.94 414 GLU A N 1
ATOM 3292 C CA . GLU A 1 414 ? 40.162 -1.155 -70.518 1.00 95.94 414 GLU A CA 1
ATOM 3293 C C . GLU A 1 414 ? 39.436 0.032 -69.865 1.00 95.94 414 GLU A C 1
ATOM 3295 O O . GLU A 1 414 ? 38.798 -0.116 -68.822 1.00 95.94 414 GLU A O 1
ATOM 3300 N N . LEU A 1 415 ? 39.449 1.206 -70.507 1.00 94.94 415 LEU A N 1
ATOM 3301 C CA . LEU A 1 415 ? 38.742 2.387 -70.008 1.00 94.94 415 LEU A CA 1
ATOM 3302 C C . LEU A 1 415 ? 37.222 2.168 -69.960 1.00 94.94 415 LEU A C 1
ATOM 3304 O O . LEU A 1 415 ? 36.558 2.645 -69.039 1.00 94.94 415 LEU A O 1
ATOM 3308 N N . ARG A 1 416 ? 36.656 1.447 -70.936 1.00 95.56 416 ARG A N 1
ATOM 3309 C CA . ARG A 1 416 ? 35.228 1.090 -70.942 1.00 95.56 416 ARG A CA 1
ATOM 3310 C C . ARG A 1 416 ? 34.881 0.119 -69.819 1.00 95.56 416 ARG A C 1
ATOM 3312 O O . ARG A 1 416 ? 33.840 0.298 -69.191 1.00 95.56 416 ARG A O 1
ATOM 3319 N N . GLU A 1 417 ? 35.720 -0.881 -69.564 1.00 95.19 417 GLU A N 1
ATOM 3320 C CA . GLU A 1 417 ? 35.513 -1.821 -68.456 1.00 95.19 417 GLU A CA 1
ATOM 3321 C C . GLU A 1 417 ? 35.550 -1.106 -67.102 1.00 95.19 417 GLU A C 1
ATOM 3323 O O . GLU A 1 417 ? 34.641 -1.280 -66.289 1.00 95.19 417 GLU A O 1
ATOM 3328 N N . GLU A 1 418 ? 36.533 -0.231 -66.882 1.00 94.12 418 GLU A N 1
ATOM 3329 C CA . GLU A 1 418 ? 36.609 0.556 -65.648 1.00 94.12 418 GLU A CA 1
ATOM 3330 C C . GLU A 1 418 ? 35.446 1.549 -65.518 1.00 94.12 418 GLU A C 1
ATOM 3332 O O . GLU A 1 418 ? 34.926 1.742 -64.421 1.00 94.12 418 GLU A O 1
ATOM 3337 N N . PHE A 1 419 ? 34.949 2.121 -66.620 1.00 95.38 419 PHE A N 1
ATOM 3338 C CA . PHE A 1 419 ? 33.748 2.960 -66.587 1.00 95.38 419 PHE A CA 1
ATOM 3339 C C . PHE A 1 419 ? 32.508 2.181 -66.120 1.00 95.38 419 PHE A C 1
ATOM 3341 O O . PHE A 1 419 ? 31.772 2.665 -65.259 1.00 95.38 419 PHE A O 1
ATOM 3348 N N . ILE A 1 420 ? 32.296 0.967 -66.641 1.00 95.12 420 ILE A N 1
ATOM 3349 C CA . ILE A 1 420 ? 31.199 0.087 -66.200 1.00 95.12 420 ILE A CA 1
ATOM 3350 C C . ILE A 1 420 ? 31.370 -0.253 -64.716 1.00 95.12 420 ILE A C 1
ATOM 3352 O O . ILE A 1 420 ? 30.427 -0.134 -63.939 1.00 95.12 420 ILE A O 1
ATOM 3356 N N . ARG A 1 421 ? 32.592 -0.579 -64.288 1.00 95.38 421 ARG A N 1
ATOM 3357 C CA . ARG A 1 421 ? 32.894 -0.879 -62.886 1.00 95.38 421 ARG A CA 1
ATOM 3358 C C . ARG A 1 421 ? 32.623 0.302 -61.953 1.00 95.38 421 ARG A C 1
ATOM 3360 O O . ARG A 1 421 ? 32.096 0.115 -60.857 1.00 95.38 421 ARG A O 1
ATOM 3367 N N . CYS A 1 422 ? 32.972 1.519 -62.367 1.00 93.88 422 CYS A N 1
ATOM 3368 C CA . CYS A 1 422 ? 32.638 2.736 -61.633 1.00 93.88 422 CYS A CA 1
ATOM 3369 C C . CYS A 1 422 ? 31.122 2.923 -61.518 1.00 93.88 422 CYS A C 1
ATOM 3371 O O . CYS A 1 422 ? 30.648 3.274 -60.440 1.00 93.88 422 CYS A O 1
ATOM 3373 N N . GLN A 1 423 ? 30.371 2.647 -62.586 1.00 94.62 423 GLN A N 1
ATOM 3374 C CA . GLN A 1 423 ? 28.913 2.733 -62.584 1.00 94.62 423 GLN A CA 1
ATOM 3375 C C . GLN A 1 423 ? 28.272 1.701 -61.641 1.00 94.62 423 GLN A C 1
ATOM 3377 O O . GLN A 1 423 ? 27.362 2.048 -60.889 1.00 94.62 423 GLN A O 1
ATOM 3382 N N . ASP A 1 424 ? 28.761 0.460 -61.635 1.00 94.81 424 ASP A N 1
ATOM 3383 C CA . ASP A 1 424 ? 28.287 -0.590 -60.725 1.00 94.81 424 ASP A CA 1
ATOM 3384 C C . ASP A 1 424 ? 28.587 -0.236 -59.260 1.00 94.81 424 ASP A C 1
ATOM 3386 O O . ASP A 1 424 ? 27.732 -0.375 -58.384 1.00 94.81 424 ASP A O 1
ATOM 3390 N N . ASN A 1 425 ? 29.782 0.298 -58.985 1.00 94.81 425 ASN A N 1
ATOM 3391 C CA . ASN A 1 425 ? 30.140 0.782 -57.652 1.00 94.81 425 ASN A CA 1
ATOM 3392 C C . ASN A 1 425 ? 29.263 1.965 -57.213 1.00 94.81 425 ASN A C 1
ATOM 3394 O O . ASN A 1 425 ? 28.890 2.046 -56.045 1.00 94.81 425 ASN A O 1
ATOM 3398 N N . GLU A 1 426 ? 28.922 2.882 -58.122 1.00 95.31 426 GLU A N 1
ATOM 3399 C CA . GLU A 1 426 ? 28.024 4.003 -57.829 1.00 95.31 426 GLU A CA 1
ATOM 3400 C C . GLU A 1 426 ? 26.610 3.511 -57.487 1.00 95.31 426 GLU A C 1
ATOM 3402 O O . GLU A 1 426 ? 26.024 3.974 -56.508 1.00 95.31 426 GLU A O 1
ATOM 3407 N N . GLN A 1 427 ? 26.095 2.514 -58.215 1.00 95.12 427 GLN A N 1
ATOM 3408 C CA . GLN A 1 427 ? 24.822 1.863 -57.883 1.00 95.12 427 GLN A CA 1
ATOM 3409 C C . GLN A 1 427 ? 24.870 1.198 -56.504 1.00 95.12 427 GLN A C 1
ATOM 3411 O O . GLN A 1 427 ? 23.984 1.436 -55.683 1.00 95.12 427 GLN A O 1
ATOM 3416 N N . LEU A 1 428 ? 25.937 0.452 -56.203 1.00 96.69 428 LEU A N 1
ATOM 3417 C CA . LEU A 1 428 ? 26.113 -0.182 -54.897 1.00 96.69 428 LEU A CA 1
ATOM 3418 C C . LEU A 1 428 ? 26.168 0.847 -53.756 1.00 96.69 428 LEU A C 1
ATOM 3420 O O . LEU A 1 428 ? 25.598 0.625 -52.690 1.00 96.69 428 LEU A O 1
ATOM 3424 N N . ILE A 1 429 ? 26.820 1.995 -53.966 1.00 95.81 429 ILE A N 1
ATOM 3425 C CA . ILE A 1 429 ? 26.848 3.090 -52.985 1.00 95.81 429 ILE A CA 1
ATOM 3426 C C . ILE A 1 429 ? 25.438 3.646 -52.751 1.00 95.81 429 ILE A C 1
ATOM 3428 O O . ILE A 1 429 ? 25.075 3.918 -51.605 1.00 95.81 429 ILE A O 1
ATOM 3432 N N . VAL A 1 430 ? 24.633 3.813 -53.804 1.00 96.25 430 VAL A N 1
ATOM 3433 C CA . VAL A 1 430 ? 23.240 4.269 -53.676 1.00 96.25 430 VAL A CA 1
ATOM 3434 C C . VAL A 1 430 ? 22.406 3.263 -52.881 1.00 96.25 430 VAL A C 1
ATOM 3436 O O . VAL A 1 430 ? 21.697 3.671 -51.961 1.00 96.25 430 VAL A O 1
ATOM 3439 N N . GLU A 1 431 ? 22.530 1.967 -53.168 1.00 96.12 431 GLU A N 1
ATOM 3440 C CA . GLU A 1 431 ? 21.832 0.905 -52.430 1.00 96.12 431 GLU A CA 1
ATOM 3441 C C . GLU A 1 431 ? 22.246 0.859 -50.953 1.00 96.12 431 GLU A C 1
ATOM 3443 O O . GLU A 1 431 ? 21.392 0.819 -50.067 1.00 96.12 431 GLU A O 1
ATOM 3448 N N . LEU A 1 432 ? 23.550 0.941 -50.666 1.00 95.50 432 LEU A N 1
ATOM 3449 C CA . LEU A 1 432 ? 24.061 0.985 -49.293 1.00 95.50 432 LEU A CA 1
ATOM 3450 C C . LEU A 1 432 ? 23.577 2.226 -48.536 1.00 95.50 432 LEU A C 1
ATOM 3452 O O . LEU A 1 432 ? 23.263 2.140 -47.349 1.00 95.50 432 LEU A O 1
ATOM 3456 N N . ASN A 1 433 ? 23.493 3.379 -49.200 1.00 95.31 433 ASN A N 1
ATOM 3457 C CA . ASN A 1 433 ? 22.969 4.600 -48.591 1.00 95.31 433 ASN A CA 1
ATOM 3458 C C . ASN A 1 433 ? 21.466 4.505 -48.309 1.00 95.31 433 ASN A C 1
ATOM 3460 O O . ASN A 1 433 ? 21.031 4.961 -47.253 1.00 95.31 433 ASN A O 1
ATOM 3464 N N . ALA A 1 434 ? 20.686 3.894 -49.206 1.00 95.38 434 ALA A N 1
ATOM 3465 C CA . ALA A 1 434 ? 19.263 3.648 -48.981 1.00 95.38 434 ALA A CA 1
ATOM 3466 C C . ALA A 1 434 ? 19.046 2.710 -47.784 1.00 95.38 434 ALA A C 1
ATOM 3468 O O . ALA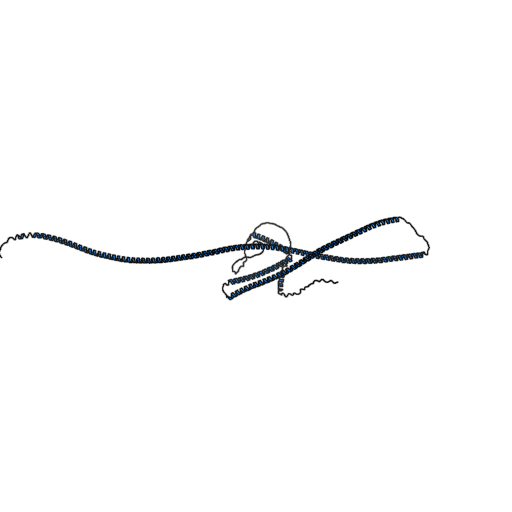 A 1 434 ? 18.297 3.043 -46.871 1.00 95.38 434 ALA A O 1
ATOM 3469 N N . MET A 1 435 ? 19.790 1.602 -47.725 1.00 96.44 435 MET A N 1
ATOM 3470 C CA . MET A 1 435 ? 19.722 0.656 -46.610 1.00 96.44 435 MET A CA 1
ATOM 3471 C C . MET A 1 435 ? 20.146 1.299 -45.278 1.00 96.44 435 MET A C 1
ATOM 3473 O O . MET A 1 435 ? 19.495 1.111 -44.253 1.00 96.44 435 MET A O 1
ATOM 3477 N N . ASN A 1 436 ? 21.211 2.108 -45.276 1.00 95.00 436 ASN A N 1
ATOM 3478 C CA . ASN A 1 436 ? 21.618 2.865 -44.089 1.00 95.00 436 ASN A CA 1
ATOM 3479 C C . ASN A 1 436 ? 20.548 3.864 -43.636 1.00 95.00 436 ASN A C 1
ATOM 3481 O O . ASN A 1 436 ? 20.404 4.086 -42.435 1.00 95.00 436 ASN A O 1
ATOM 3485 N N . HIS A 1 437 ? 19.819 4.477 -44.570 1.00 95.81 437 HIS A N 1
ATOM 3486 C CA . HIS A 1 437 ? 18.732 5.387 -44.235 1.00 95.81 437 HIS A CA 1
ATOM 3487 C C . HIS A 1 437 ? 17.567 4.647 -43.566 1.00 95.81 437 HIS A C 1
ATOM 3489 O O . HIS A 1 437 ? 17.127 5.081 -42.504 1.00 95.81 437 HIS A O 1
ATOM 3495 N N . GLU A 1 438 ? 17.153 3.495 -44.102 1.00 95.81 438 GLU A N 1
ATOM 3496 C CA . GLU A 1 438 ? 16.124 2.640 -43.487 1.00 95.81 438 GLU A CA 1
ATOM 3497 C C . GLU A 1 438 ? 16.523 2.211 -42.065 1.00 95.81 438 GLU A C 1
ATOM 3499 O O . GLU A 1 438 ? 15.755 2.388 -41.121 1.00 95.81 438 GLU A O 1
ATOM 3504 N N . TYR A 1 439 ? 17.769 1.763 -41.859 1.00 95.69 439 TYR A N 1
ATOM 3505 C CA . TYR A 1 439 ? 18.251 1.423 -40.515 1.00 95.69 439 TYR A CA 1
ATOM 3506 C C . TYR A 1 439 ? 18.276 2.619 -39.555 1.00 95.69 439 TYR A C 1
ATOM 3508 O O . TYR A 1 439 ? 18.072 2.448 -38.351 1.00 95.69 439 TYR A O 1
ATOM 3516 N N . GLN A 1 440 ? 18.548 3.830 -40.049 1.00 95.75 440 GLN A N 1
ATOM 3517 C CA . GLN A 1 440 ? 18.492 5.041 -39.229 1.00 95.75 440 GLN A CA 1
ATOM 3518 C C . GLN A 1 440 ? 17.058 5.389 -38.824 1.00 95.75 440 GLN A C 1
ATOM 3520 O O . GLN A 1 440 ? 16.849 5.805 -37.683 1.00 95.75 440 GLN A O 1
ATOM 3525 N N . GLU A 1 441 ? 16.083 5.201 -39.714 1.00 95.94 441 GLU A N 1
ATOM 3526 C CA . GLU A 1 441 ? 14.664 5.390 -39.402 1.00 95.94 441 GLU A CA 1
ATOM 3527 C C . GLU A 1 441 ? 14.174 4.365 -38.371 1.00 95.94 441 GLU A C 1
ATOM 3529 O O . GLU A 1 441 ? 13.589 4.754 -37.357 1.00 95.94 441 GLU A O 1
ATOM 3534 N N . ASP A 1 442 ? 14.501 3.084 -38.551 1.00 96.19 442 ASP A N 1
ATOM 3535 C CA . ASP A 1 442 ? 14.169 2.022 -37.593 1.00 96.19 442 ASP A CA 1
ATOM 3536 C C . ASP A 1 442 ? 14.799 2.277 -36.217 1.00 96.19 442 ASP A C 1
ATOM 3538 O O . ASP A 1 442 ? 14.155 2.125 -35.170 1.00 96.19 442 ASP A O 1
ATOM 3542 N N . LEU A 1 443 ? 16.063 2.715 -36.199 1.00 95.75 443 LEU A N 1
ATOM 3543 C CA . LEU A 1 443 ? 16.749 3.090 -34.968 1.00 95.75 443 LEU A CA 1
ATOM 3544 C C . LEU A 1 443 ? 16.061 4.282 -34.291 1.00 95.75 443 LEU A C 1
ATOM 3546 O O . LEU A 1 443 ? 15.893 4.263 -33.070 1.00 95.75 443 LEU A O 1
ATOM 3550 N N . ALA A 1 444 ? 15.645 5.298 -35.052 1.00 95.81 444 ALA A N 1
ATOM 3551 C CA . ALA A 1 444 ? 14.932 6.457 -34.522 1.00 95.81 444 ALA A CA 1
ATOM 3552 C C . ALA A 1 444 ? 13.571 6.060 -33.924 1.00 95.81 444 ALA A C 1
ATOM 3554 O O . ALA A 1 444 ? 13.267 6.443 -32.792 1.00 95.81 444 ALA A O 1
ATOM 3555 N N . PHE A 1 445 ? 12.800 5.219 -34.617 1.00 96.56 445 PHE A N 1
ATOM 3556 C CA . PHE A 1 445 ? 11.521 4.701 -34.123 1.00 96.56 445 PHE A CA 1
ATOM 3557 C C . PHE A 1 445 ? 11.691 3.862 -32.846 1.00 96.56 445 PHE A C 1
ATOM 3559 O O . PHE A 1 445 ? 10.952 4.016 -31.864 1.00 96.56 445 PHE A O 1
ATOM 3566 N N . SER A 1 446 ? 12.712 3.000 -32.807 1.00 94.56 446 SER A N 1
ATOM 3567 C CA . SER A 1 446 ? 13.031 2.233 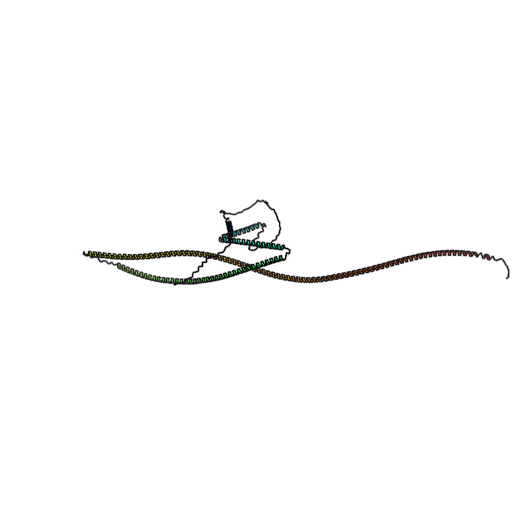-31.603 1.00 94.56 446 SER A CA 1
ATOM 3568 C C . SER A 1 446 ? 13.445 3.142 -30.441 1.00 94.56 446 SER A C 1
ATOM 3570 O O . SER A 1 446 ? 13.071 2.865 -29.299 1.00 94.56 446 SER A O 1
ATOM 3572 N N . GLN A 1 447 ? 14.198 4.215 -30.697 1.00 96.75 447 GLN A N 1
ATOM 3573 C CA . GLN A 1 447 ? 14.587 5.189 -29.672 1.00 96.75 447 GLN A CA 1
ATOM 3574 C C . GLN A 1 447 ? 13.382 5.958 -29.120 1.00 96.75 447 GLN A C 1
ATOM 3576 O O . GLN A 1 447 ? 13.298 6.145 -27.904 1.00 96.75 447 GLN A O 1
ATOM 3581 N N . GLU A 1 448 ? 12.438 6.349 -29.977 1.00 96.88 448 GLU A N 1
ATOM 3582 C CA . GLU A 1 448 ? 11.184 6.991 -29.573 1.00 96.88 448 GLU A CA 1
ATOM 3583 C C . GLU A 1 448 ? 10.348 6.057 -28.689 1.00 96.88 448 GLU A C 1
ATOM 3585 O O . GLU A 1 448 ? 9.981 6.423 -27.571 1.00 96.88 448 GLU A O 1
ATOM 3590 N N . THR A 1 449 ? 10.180 4.800 -29.104 1.00 96.38 449 THR A N 1
ATOM 3591 C CA . THR A 1 449 ? 9.473 3.777 -28.315 1.00 96.38 449 THR A CA 1
ATOM 3592 C C . THR A 1 449 ? 10.131 3.561 -26.944 1.00 96.38 449 THR A C 1
ATOM 3594 O O . THR A 1 449 ? 9.459 3.475 -25.913 1.00 96.38 449 THR A O 1
ATOM 3597 N N . ILE A 1 450 ? 11.468 3.506 -26.890 1.00 95.69 450 ILE A N 1
ATOM 3598 C CA . ILE A 1 450 ? 12.210 3.399 -25.625 1.00 95.69 450 ILE A CA 1
ATOM 3599 C C . ILE A 1 450 ? 11.972 4.636 -24.745 1.00 95.69 450 ILE A C 1
ATOM 3601 O O . ILE A 1 450 ? 11.860 4.497 -23.524 1.00 95.69 450 ILE A O 1
ATOM 3605 N N . ALA A 1 451 ? 11.898 5.837 -25.323 1.00 96.12 451 ALA A N 1
ATOM 3606 C CA . ALA A 1 451 ? 11.625 7.065 -24.581 1.00 96.12 451 ALA A CA 1
ATOM 3607 C C . ALA A 1 451 ? 10.208 7.073 -23.983 1.00 96.12 451 ALA A C 1
ATOM 3609 O O . ALA A 1 451 ? 10.048 7.409 -22.806 1.00 96.12 451 ALA A O 1
ATOM 3610 N N . GLU A 1 452 ? 9.202 6.629 -24.739 1.00 96.81 452 GLU A N 1
ATOM 3611 C CA . GLU A 1 452 ? 7.827 6.482 -24.250 1.00 96.81 452 GLU A CA 1
ATOM 3612 C C . GLU A 1 452 ? 7.732 5.476 -23.098 1.00 96.81 452 GLU A C 1
ATOM 3614 O O . GLU A 1 452 ? 7.166 5.783 -22.044 1.00 96.81 452 GLU A O 1
ATOM 3619 N N . LEU A 1 453 ? 8.355 4.302 -23.247 1.00 96.44 453 LEU A N 1
ATOM 3620 C CA . LEU A 1 453 ? 8.389 3.285 -22.193 1.00 96.44 453 LEU A CA 1
ATOM 3621 C C . LEU A 1 453 ? 9.100 3.792 -20.932 1.00 96.44 453 LEU A C 1
ATOM 3623 O O . LEU A 1 453 ? 8.644 3.531 -19.818 1.00 96.44 453 LEU A O 1
ATOM 3627 N N . ARG A 1 454 ? 10.190 4.557 -21.075 1.00 97.50 454 ARG A N 1
ATOM 3628 C CA . ARG A 1 454 ? 10.864 5.204 -19.934 1.00 97.50 454 ARG A CA 1
ATOM 3629 C C . ARG A 1 454 ? 9.940 6.188 -19.220 1.00 97.50 454 ARG A C 1
ATOM 3631 O O . ARG A 1 454 ? 9.867 6.159 -17.993 1.00 97.50 454 ARG A O 1
ATOM 3638 N N . LEU A 1 455 ? 9.197 7.006 -19.966 1.00 97.44 455 LEU A N 1
ATOM 3639 C CA . LEU A 1 455 ? 8.239 7.954 -19.396 1.00 97.44 455 LEU A CA 1
ATOM 3640 C C . LEU A 1 455 ? 7.091 7.237 -18.672 1.00 97.44 455 LEU A C 1
ATOM 3642 O O . LEU A 1 455 ? 6.692 7.659 -17.584 1.00 97.44 455 LEU A O 1
ATOM 3646 N N . GLN A 1 456 ? 6.597 6.127 -19.225 1.00 97.69 456 GLN A N 1
ATOM 3647 C C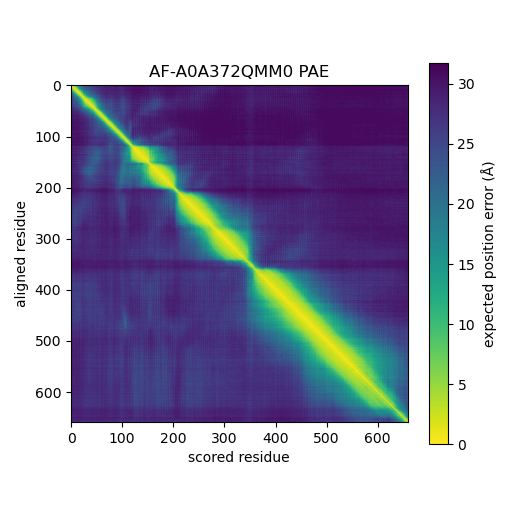A . GLN A 1 456 ? 5.599 5.285 -18.568 1.00 97.69 456 GLN A CA 1
ATOM 3648 C C . GLN A 1 456 ? 6.136 4.685 -17.262 1.00 97.69 456 GLN A C 1
ATOM 3650 O O . GLN A 1 456 ? 5.458 4.761 -16.237 1.00 97.69 456 GLN A O 1
ATOM 3655 N N . ILE A 1 457 ? 7.359 4.146 -17.274 1.00 96.50 457 ILE A N 1
ATOM 3656 C CA . ILE A 1 457 ? 8.024 3.618 -16.075 1.00 96.50 457 ILE A CA 1
ATOM 3657 C C . ILE A 1 457 ? 8.164 4.711 -15.010 1.00 96.50 457 ILE A C 1
ATOM 3659 O O . ILE A 1 457 ? 7.898 4.461 -13.836 1.00 96.50 457 ILE A O 1
ATOM 3663 N N . ASP A 1 458 ? 8.552 5.927 -15.387 1.00 96.94 458 ASP A N 1
ATOM 3664 C CA . ASP A 1 458 ? 8.725 7.019 -14.428 1.00 96.94 458 ASP A CA 1
ATOM 3665 C C . ASP A 1 458 ? 7.392 7.554 -13.885 1.00 96.94 458 ASP A C 1
ATOM 3667 O O . ASP A 1 458 ? 7.320 7.939 -12.716 1.00 96.94 458 ASP A O 1
ATOM 3671 N N . ASN A 1 459 ? 6.319 7.525 -14.681 1.00 96.81 459 ASN A N 1
ATOM 3672 C CA . ASN A 1 459 ? 4.964 7.779 -14.187 1.00 96.81 459 ASN A CA 1
ATOM 3673 C C . ASN A 1 459 ? 4.535 6.704 -13.176 1.00 96.81 459 ASN A C 1
ATOM 3675 O O . ASN A 1 459 ? 4.092 7.046 -12.084 1.00 96.81 459 ASN A O 1
ATOM 3679 N N . GLN A 1 460 ? 4.739 5.420 -13.489 1.00 96.56 460 GLN A N 1
ATOM 3680 C CA . GLN A 1 460 ? 4.412 4.317 -12.577 1.00 96.56 460 GLN A CA 1
ATOM 3681 C C . GLN A 1 460 ? 5.232 4.368 -11.283 1.00 96.56 460 GLN A C 1
ATOM 3683 O O . GLN A 1 460 ? 4.704 4.098 -10.208 1.00 96.56 460 GLN A O 1
ATOM 3688 N N . LYS A 1 461 ? 6.512 4.755 -11.348 1.00 97.50 461 LYS A N 1
ATOM 3689 C CA . LYS A 1 461 ? 7.327 4.990 -10.147 1.00 97.50 461 LYS A CA 1
ATOM 3690 C C . LYS A 1 461 ? 6.749 6.108 -9.282 1.00 97.50 461 LYS A C 1
ATOM 3692 O O . LYS A 1 461 ? 6.719 5.940 -8.070 1.00 97.50 461 LYS A O 1
ATOM 3697 N N . ARG A 1 462 ? 6.285 7.211 -9.885 1.00 96.88 462 ARG A N 1
ATOM 3698 C CA . ARG A 1 462 ? 5.626 8.309 -9.155 1.00 96.88 462 ARG A CA 1
ATOM 3699 C C . ARG A 1 462 ? 4.324 7.853 -8.490 1.00 96.88 462 ARG A C 1
ATOM 3701 O O . ARG A 1 462 ? 4.119 8.113 -7.312 1.00 96.88 462 ARG A O 1
ATOM 3708 N N . GLU A 1 463 ? 3.494 7.090 -9.194 1.00 97.38 463 GLU A N 1
ATOM 3709 C CA . GLU A 1 463 ? 2.282 6.508 -8.599 1.00 97.38 463 GLU A CA 1
ATOM 3710 C C . GLU A 1 463 ? 2.612 5.558 -7.435 1.00 97.38 463 GLU A C 1
ATOM 3712 O O . GLU A 1 463 ? 1.952 5.590 -6.398 1.00 97.38 463 GLU A O 1
ATOM 3717 N N . LEU A 1 464 ? 3.662 4.739 -7.567 1.00 95.44 464 LEU A N 1
ATOM 3718 C CA . LEU A 1 464 ? 4.129 3.872 -6.485 1.00 95.44 464 LEU A CA 1
ATOM 3719 C C . LEU A 1 464 ? 4.647 4.666 -5.283 1.00 95.44 464 LEU A C 1
ATOM 3721 O O . LEU A 1 464 ? 4.394 4.253 -4.151 1.00 95.44 464 LEU A O 1
ATOM 3725 N N . THR A 1 465 ? 5.352 5.784 -5.489 1.00 97.00 465 THR A N 1
ATOM 3726 C CA . THR A 1 465 ? 5.799 6.634 -4.376 1.00 97.00 465 THR A CA 1
ATOM 3727 C C . THR A 1 465 ? 4.621 7.269 -3.649 1.00 97.00 465 THR A C 1
ATOM 3729 O O . THR A 1 465 ? 4.589 7.209 -2.422 1.00 97.00 465 THR A O 1
ATOM 3732 N N . ASP A 1 466 ? 3.622 7.772 -4.378 1.00 96.94 466 ASP A N 1
ATOM 3733 C CA . ASP A 1 466 ? 2.427 8.386 -3.786 1.00 96.94 466 ASP A CA 1
ATOM 3734 C C . ASP A 1 466 ? 1.620 7.351 -2.982 1.00 96.94 466 ASP A C 1
ATOM 3736 O O . ASP A 1 466 ? 1.259 7.584 -1.828 1.00 96.94 466 ASP A O 1
ATOM 3740 N N . LEU A 1 467 ? 1.416 6.152 -3.546 1.00 96.50 467 LEU A N 1
ATOM 3741 C CA . LEU A 1 467 ? 0.755 5.043 -2.848 1.00 96.50 467 LEU A CA 1
ATOM 3742 C C . LEU A 1 467 ? 1.532 4.577 -1.611 1.00 96.50 467 LEU A C 1
ATOM 3744 O O . LEU A 1 467 ? 0.921 4.173 -0.621 1.00 96.50 467 LEU A O 1
ATOM 3748 N N . THR A 1 468 ? 2.865 4.612 -1.659 1.00 97.12 468 THR A N 1
ATOM 3749 C CA . THR A 1 468 ? 3.710 4.268 -0.507 1.00 97.12 468 THR A CA 1
ATOM 3750 C C . THR A 1 468 ? 3.553 5.307 0.602 1.00 97.12 468 THR A C 1
ATOM 3752 O O . THR A 1 468 ? 3.364 4.932 1.758 1.00 97.12 468 THR A O 1
ATOM 3755 N N . GLU A 1 469 ? 3.538 6.598 0.259 1.00 97.44 469 GLU A N 1
ATOM 3756 C CA . GLU A 1 469 ? 3.321 7.679 1.224 1.00 97.44 469 GLU A CA 1
ATOM 3757 C C . GLU A 1 469 ? 1.926 7.597 1.871 1.00 97.44 469 GLU A C 1
ATOM 3759 O O . GLU A 1 469 ? 1.785 7.761 3.085 1.00 97.44 469 GLU A O 1
ATOM 3764 N N . ASP A 1 470 ? 0.892 7.285 1.088 1.00 96.56 470 ASP A N 1
ATOM 3765 C CA . ASP A 1 470 ? -0.467 7.076 1.598 1.00 96.56 470 ASP A CA 1
ATOM 3766 C C . ASP A 1 470 ? -0.559 5.861 2.535 1.00 96.56 470 ASP A C 1
ATOM 3768 O O . ASP A 1 470 ? -1.262 5.905 3.552 1.00 96.56 470 ASP A O 1
ATOM 3772 N N . LEU A 1 471 ? 0.170 4.781 2.234 1.00 96.50 471 LEU A N 1
ATOM 3773 C CA . LEU A 1 471 ? 0.248 3.600 3.095 1.00 96.50 471 LEU A CA 1
ATOM 3774 C C . LEU A 1 471 ? 0.951 3.936 4.417 1.00 96.50 471 LEU A C 1
ATOM 3776 O O . LEU A 1 471 ? 0.452 3.561 5.480 1.00 96.50 471 LEU A O 1
ATOM 3780 N N . ASP A 1 472 ? 2.047 4.693 4.377 1.00 96.75 472 ASP A N 1
ATOM 3781 C CA . ASP A 1 472 ? 2.766 5.134 5.575 1.00 96.75 472 ASP A CA 1
ATOM 3782 C C . ASP A 1 472 ? 1.916 6.065 6.454 1.00 96.75 472 ASP A C 1
ATOM 3784 O O . ASP A 1 472 ? 1.873 5.886 7.676 1.00 96.75 472 ASP A O 1
ATOM 3788 N N . LYS A 1 473 ? 1.157 6.994 5.855 1.00 97.06 473 LYS A N 1
ATOM 3789 C CA . LYS A 1 473 ? 0.173 7.822 6.579 1.00 97.06 473 LYS A CA 1
ATOM 3790 C C . LYS A 1 473 ? -0.892 6.959 7.249 1.00 97.06 473 LYS A C 1
ATOM 3792 O O . LYS A 1 473 ? -1.111 7.079 8.453 1.00 97.06 473 LYS A O 1
ATOM 3797 N N . ALA A 1 474 ? -1.498 6.032 6.505 1.00 95.38 474 ALA A N 1
ATOM 3798 C CA . ALA A 1 474 ? -2.499 5.122 7.054 1.00 95.38 474 ALA A CA 1
ATOM 3799 C C . ALA A 1 474 ? -1.926 4.262 8.192 1.00 95.38 474 ALA A C 1
ATOM 3801 O O . ALA A 1 474 ? -2.601 4.027 9.195 1.00 95.38 474 ALA A O 1
ATOM 3802 N N . ARG A 1 475 ? -0.674 3.807 8.068 1.00 97.25 475 ARG A N 1
ATOM 3803 C CA . ARG A 1 475 ? 0.022 3.051 9.112 1.00 97.25 475 ARG A CA 1
ATOM 3804 C C . ARG A 1 475 ? 0.231 3.890 10.372 1.00 97.25 475 ARG A C 1
ATOM 3806 O O . ARG A 1 475 ? -0.020 3.385 11.463 1.00 97.25 475 ARG A O 1
ATOM 3813 N N . SER A 1 476 ? 0.638 5.151 10.226 1.00 96.44 476 SER A N 1
ATOM 3814 C CA . SER A 1 476 ? 0.796 6.082 11.349 1.00 96.44 476 SER A CA 1
ATOM 3815 C C . SER A 1 476 ? -0.534 6.341 12.070 1.00 96.44 476 SER A C 1
ATOM 3817 O O . SER A 1 476 ? -0.595 6.250 13.298 1.00 96.44 476 SER A O 1
ATOM 3819 N N . ASP A 1 477 ? -1.621 6.547 11.321 1.00 96.31 477 ASP A N 1
ATOM 3820 C CA . ASP A 1 477 ? -2.969 6.722 11.879 1.00 96.31 477 ASP A CA 1
ATOM 3821 C C . ASP A 1 477 ? -3.441 5.479 12.648 1.00 96.31 477 ASP A C 1
ATOM 3823 O O . ASP A 1 477 ? -4.017 5.584 13.736 1.00 96.31 477 ASP A O 1
ATOM 3827 N N . TRP A 1 478 ? -3.181 4.283 12.109 1.00 95.31 478 TRP A N 1
ATOM 3828 C CA . TRP A 1 478 ? -3.478 3.023 12.793 1.00 95.31 478 TRP A CA 1
ATOM 3829 C C . TRP A 1 478 ? -2.653 2.846 14.067 1.00 95.31 478 TRP A C 1
ATOM 3831 O O . TRP A 1 478 ? -3.195 2.391 15.076 1.00 95.31 478 TRP A O 1
ATOM 3841 N N . GLU A 1 479 ? -1.376 3.223 14.056 1.00 96.56 479 GLU A N 1
ATOM 3842 C CA . GLU A 1 479 ? -0.522 3.171 15.243 1.00 96.56 479 GLU A CA 1
ATOM 3843 C C . GLU A 1 479 ? -1.029 4.122 16.337 1.00 96.56 479 GLU A C 1
ATOM 3845 O O . GLU A 1 479 ? -1.136 3.728 17.499 1.00 96.56 479 GLU A O 1
ATOM 3850 N N . LEU A 1 480 ? -1.420 5.347 15.971 1.00 96.12 480 LEU A N 1
ATOM 3851 C CA . LEU A 1 480 ? -2.010 6.306 16.905 1.00 96.12 480 LEU A CA 1
ATOM 3852 C C . LEU A 1 480 ? -3.332 5.786 17.481 1.00 96.12 480 LEU A C 1
ATOM 3854 O O . LEU A 1 480 ? -3.559 5.855 18.688 1.00 96.12 480 LEU A O 1
ATOM 3858 N N . LYS A 1 481 ? -4.193 5.214 16.632 1.00 96.06 481 LYS A N 1
ATOM 3859 C CA . LYS A 1 481 ? -5.458 4.621 17.074 1.00 96.06 481 LYS A CA 1
ATOM 3860 C C . LYS A 1 481 ? -5.241 3.433 18.011 1.00 96.06 481 LYS A C 1
ATOM 3862 O O . LYS A 1 481 ? -5.981 3.300 18.978 1.00 96.06 481 LYS A O 1
ATOM 3867 N N . THR A 1 482 ? -4.226 2.613 17.753 1.00 96.19 482 THR A N 1
ATOM 3868 C CA . THR A 1 482 ? -3.850 1.488 18.623 1.00 96.19 482 THR A CA 1
ATOM 3869 C C . THR A 1 482 ? -3.375 1.993 19.983 1.00 96.19 482 THR A C 1
ATOM 3871 O O . THR A 1 482 ? -3.883 1.536 20.997 1.00 96.19 482 THR A O 1
ATOM 3874 N N . LYS A 1 483 ? -2.508 3.016 20.022 1.00 95.75 483 LYS A N 1
ATOM 3875 C CA . LYS A 1 483 ? -2.068 3.645 21.283 1.00 95.75 483 LYS A CA 1
ATOM 3876 C C . LYS A 1 483 ? -3.226 4.244 22.082 1.00 95.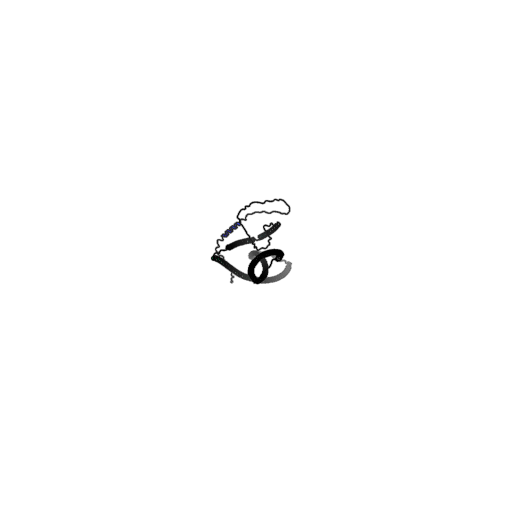75 483 LYS A C 1
ATOM 3878 O O . LYS A 1 483 ? -3.227 4.148 23.305 1.00 95.75 483 LYS A O 1
ATOM 3883 N N . ASN A 1 484 ? -4.210 4.844 21.411 1.00 95.50 484 ASN A N 1
ATOM 3884 C CA . ASN A 1 484 ? -5.408 5.356 22.080 1.00 95.50 484 ASN A CA 1
ATOM 3885 C C . ASN A 1 484 ? -6.252 4.220 22.670 1.00 95.50 484 ASN A C 1
ATOM 3887 O O . ASN A 1 484 ? -6.672 4.329 23.814 1.00 95.50 484 ASN A O 1
ATOM 3891 N N . ILE A 1 485 ? -6.445 3.119 21.934 1.00 94.62 485 ILE A N 1
ATOM 3892 C CA . ILE A 1 485 ? -7.152 1.936 22.450 1.00 94.62 485 ILE A CA 1
ATOM 3893 C C . ILE A 1 485 ? -6.408 1.348 23.655 1.00 94.62 485 ILE A C 1
ATOM 3895 O O . ILE A 1 485 ? -7.032 1.115 24.680 1.00 94.62 485 ILE A O 1
ATOM 3899 N N . GLU A 1 486 ? -5.085 1.182 23.584 1.00 94.75 486 GLU A N 1
ATOM 3900 C CA . GLU A 1 486 ? -4.273 0.705 24.716 1.00 94.75 486 GLU A CA 1
ATOM 3901 C C . GLU A 1 486 ? -4.356 1.642 25.934 1.00 94.75 486 GLU A C 1
ATOM 3903 O O . GLU A 1 486 ? -4.295 1.200 27.083 1.00 94.75 486 GLU A O 1
ATOM 3908 N N . HIS A 1 487 ? -4.466 2.954 25.705 1.00 95.38 487 HIS A N 1
ATOM 3909 C CA . HIS A 1 487 ? -4.657 3.926 26.776 1.00 95.38 487 HIS A CA 1
ATOM 3910 C C . HIS A 1 487 ? -6.048 3.804 27.412 1.00 95.38 487 HIS A C 1
ATOM 3912 O O . HIS A 1 487 ? -6.144 3.754 28.638 1.00 95.38 487 HIS A O 1
ATOM 3918 N N . ASP A 1 488 ? -7.097 3.696 26.596 1.00 94.56 488 ASP A N 1
ATOM 3919 C CA . ASP A 1 488 ? -8.472 3.490 27.058 1.00 94.56 488 ASP A CA 1
ATOM 3920 C C . ASP A 1 488 ? -8.608 2.156 27.812 1.00 94.56 488 ASP A C 1
ATOM 3922 O O . ASP A 1 488 ? -9.235 2.107 28.868 1.00 94.56 488 ASP A O 1
ATOM 3926 N N . GLU A 1 489 ? -7.964 1.084 27.336 1.00 94.88 489 GLU A N 1
ATOM 3927 C CA . GLU A 1 489 ? -7.903 -0.214 28.020 1.00 94.88 489 GLU A CA 1
ATOM 3928 C C . GLU A 1 489 ? -7.258 -0.094 29.404 1.00 94.88 489 GLU A C 1
ATOM 3930 O O . GLU A 1 489 ? -7.821 -0.600 30.371 1.00 94.88 489 GLU A O 1
ATOM 3935 N N . LYS A 1 490 ? -6.148 0.644 29.541 1.00 95.50 490 LYS A N 1
ATOM 3936 C CA . LYS A 1 490 ? -5.529 0.904 30.855 1.00 95.50 490 LYS A CA 1
ATOM 3937 C C . LYS A 1 490 ? -6.454 1.669 31.797 1.00 95.50 490 LYS A C 1
ATOM 3939 O O . LYS A 1 490 ? -6.551 1.313 32.968 1.00 95.50 490 LYS A O 1
ATOM 3944 N N . ILE A 1 491 ? -7.145 2.695 31.297 1.00 95.50 491 ILE A N 1
ATOM 3945 C CA . ILE A 1 491 ? -8.128 3.448 32.093 1.00 95.50 491 ILE A CA 1
ATOM 3946 C C . ILE A 1 491 ? -9.270 2.523 32.532 1.00 95.50 491 ILE A C 1
ATOM 3948 O O . ILE A 1 491 ? -9.718 2.575 33.679 1.00 95.50 491 ILE A O 1
ATOM 3952 N N . HIS A 1 492 ? -9.748 1.658 31.637 1.00 94.75 492 HIS A N 1
ATOM 3953 C CA . HIS A 1 492 ? -10.781 0.681 31.960 1.00 94.75 492 HIS A CA 1
ATOM 3954 C C . HIS A 1 492 ? -10.302 -0.362 32.976 1.00 94.75 492 HIS A C 1
ATOM 3956 O O . HIS A 1 492 ? -11.064 -0.696 33.882 1.00 94.75 492 HIS A O 1
ATOM 3962 N N . GLU A 1 493 ? -9.063 -0.847 32.879 1.00 95.94 493 GLU A N 1
ATOM 3963 C CA . GLU A 1 493 ? -8.465 -1.754 33.864 1.00 95.94 493 GLU A CA 1
ATOM 3964 C C . GLU A 1 493 ? -8.371 -1.110 35.252 1.00 95.94 493 GLU A C 1
ATOM 3966 O O . GLU A 1 493 ? -8.756 -1.741 36.241 1.00 95.94 493 GLU A O 1
ATOM 3971 N N . GLU A 1 494 ? -7.938 0.152 35.330 1.00 95.25 494 GLU A N 1
ATOM 3972 C CA . GLU A 1 494 ? -7.886 0.921 36.579 1.00 95.25 494 GLU A CA 1
ATOM 3973 C C . GLU A 1 494 ? -9.291 1.098 37.177 1.00 95.25 494 GLU A C 1
ATOM 3975 O O . GLU A 1 494 ? -9.524 0.745 38.334 1.00 95.25 494 GLU A O 1
ATOM 3980 N N . LEU A 1 495 ? -10.275 1.507 36.367 1.00 95.44 495 LEU A N 1
ATOM 3981 C CA . LEU A 1 495 ? -11.664 1.648 36.812 1.00 95.44 495 LEU A CA 1
ATOM 3982 C C . LEU A 1 495 ? -12.263 0.318 37.296 1.00 95.44 495 LEU A C 1
ATOM 3984 O O . LEU A 1 495 ? -12.996 0.283 38.286 1.00 95.44 495 LEU A O 1
ATOM 3988 N N . VAL A 1 496 ? -11.977 -0.790 36.608 1.00 95.50 496 VAL A N 1
ATOM 3989 C CA . VAL A 1 496 ? -12.423 -2.128 37.022 1.00 95.50 496 VAL A CA 1
ATOM 3990 C C . VAL A 1 496 ? -11.759 -2.538 38.335 1.00 95.50 496 VAL A C 1
ATOM 3992 O O . VAL A 1 496 ? -12.424 -3.152 39.171 1.00 95.50 496 VAL A O 1
ATOM 3995 N N . SER A 1 497 ? -10.483 -2.204 38.539 1.00 95.81 497 SER A N 1
ATOM 3996 C CA . SER A 1 497 ? -9.785 -2.432 39.808 1.00 95.81 497 SER A CA 1
ATOM 3997 C C . SER A 1 497 ? -10.449 -1.660 40.952 1.00 95.81 497 SER A C 1
ATOM 3999 O O . SER A 1 497 ? -10.825 -2.268 41.956 1.00 95.81 497 SER A O 1
ATOM 4001 N N . ASP A 1 498 ? -10.712 -0.365 40.763 1.00 95.56 498 ASP A N 1
ATOM 4002 C CA . ASP A 1 498 ? -11.391 0.489 41.746 1.00 95.56 498 ASP A CA 1
ATOM 4003 C C . ASP A 1 498 ? -12.804 -0.008 42.080 1.00 95.56 498 ASP A C 1
ATOM 4005 O O . ASP A 1 498 ? -13.235 -0.010 43.238 1.00 95.56 498 ASP A O 1
ATOM 4009 N N . LEU A 1 499 ? -13.562 -0.436 41.064 1.00 94.62 499 LEU A N 1
ATOM 4010 C CA . LEU A 1 499 ? -14.901 -0.993 41.257 1.00 94.62 499 LEU A CA 1
ATOM 4011 C C . LEU A 1 499 ? -14.857 -2.322 42.013 1.00 94.62 499 LEU A C 1
ATOM 4013 O O . LEU A 1 499 ? -15.705 -2.546 42.877 1.00 94.62 499 LEU A O 1
ATOM 4017 N N . LYS A 1 500 ? -13.872 -3.184 41.733 1.00 95.62 500 LYS A N 1
ATOM 4018 C CA . LYS A 1 500 ? -13.660 -4.427 42.489 1.00 95.62 500 LYS A CA 1
ATOM 4019 C C . LYS A 1 500 ? -13.300 -4.141 43.944 1.00 95.62 500 LYS A C 1
ATOM 4021 O O . LYS A 1 500 ? -13.831 -4.807 44.827 1.00 95.62 500 LYS A O 1
ATOM 4026 N N . GLU A 1 501 ? -12.454 -3.150 44.214 1.00 95.69 501 GLU A N 1
ATOM 4027 C CA . GLU A 1 501 ? -12.119 -2.755 45.585 1.00 95.69 501 GLU A CA 1
ATOM 4028 C C . GLU A 1 501 ? -13.357 -2.246 46.337 1.00 95.69 501 GLU A C 1
ATOM 4030 O O . GLU A 1 501 ? -13.661 -2.732 47.428 1.00 95.69 501 GLU A O 1
ATOM 4035 N N . LYS A 1 502 ? -14.140 -1.348 45.725 1.00 95.69 502 LYS A N 1
ATOM 4036 C CA . LYS A 1 502 ? -15.402 -0.859 46.307 1.00 95.69 502 LYS A CA 1
ATOM 4037 C C . LYS A 1 502 ? -16.413 -1.979 46.541 1.00 95.69 502 LYS A C 1
ATOM 4039 O O . LYS A 1 502 ? -17.091 -1.972 47.568 1.00 95.69 502 LYS A O 1
ATOM 4044 N N . LEU A 1 503 ? -16.515 -2.931 45.614 1.00 94.94 503 LEU A N 1
ATOM 4045 C CA . LEU A 1 503 ? -17.380 -4.097 45.765 1.00 94.94 503 LEU A CA 1
ATOM 4046 C C . LEU A 1 503 ? -16.932 -4.952 46.954 1.00 94.94 503 LEU A C 1
ATOM 4048 O O . LEU A 1 503 ? -17.746 -5.231 47.825 1.00 94.94 503 LEU A O 1
ATOM 4052 N N . ASN A 1 504 ? -15.637 -5.256 47.061 1.00 94.50 504 ASN A N 1
ATOM 4053 C CA . ASN A 1 504 ? -15.084 -6.007 48.189 1.00 94.50 504 ASN A CA 1
ATOM 4054 C C . ASN A 1 504 ? -15.321 -5.295 49.532 1.00 94.50 504 ASN A C 1
ATOM 4056 O O . ASN A 1 504 ? -15.653 -5.941 50.526 1.00 94.50 504 ASN A O 1
ATOM 4060 N N . MET A 1 505 ? -15.189 -3.963 49.580 1.00 94.62 505 MET A N 1
ATOM 4061 C CA . MET A 1 505 ? -15.520 -3.175 50.774 1.00 94.62 505 MET A CA 1
ATOM 4062 C C . MET A 1 505 ? -17.012 -3.251 51.120 1.00 94.62 505 MET A C 1
ATOM 4064 O O . MET A 1 505 ? -17.367 -3.368 52.294 1.00 94.62 505 MET A O 1
ATOM 4068 N N . SER A 1 506 ? -17.888 -3.188 50.115 1.00 93.81 506 SER A N 1
ATOM 4069 C CA . SER A 1 506 ? -19.333 -3.338 50.300 1.00 93.81 506 SER A CA 1
ATOM 4070 C C . SER A 1 506 ? -19.689 -4.738 50.799 1.00 93.81 506 SER A C 1
ATOM 4072 O O . SER A 1 506 ? -20.453 -4.861 51.753 1.00 93.81 506 SER A O 1
ATOM 4074 N N . ASP A 1 507 ? -19.101 -5.785 50.222 1.00 95.31 507 ASP A N 1
ATOM 4075 C CA . ASP A 1 507 ? -19.300 -7.172 50.648 1.00 95.31 507 ASP A CA 1
ATOM 4076 C C . ASP A 1 507 ? -18.821 -7.381 52.089 1.00 95.31 507 ASP A C 1
ATOM 4078 O O . ASP A 1 507 ? -19.548 -7.943 52.910 1.00 95.31 507 ASP A O 1
ATOM 4082 N N . ALA A 1 508 ? -17.654 -6.835 52.451 1.00 94.56 508 ALA A N 1
ATOM 4083 C CA . ALA A 1 508 ? -17.176 -6.833 53.832 1.00 94.56 508 ALA A CA 1
ATOM 4084 C C . ALA A 1 508 ? -18.159 -6.115 54.774 1.00 94.56 508 ALA A C 1
ATOM 4086 O O . ALA A 1 508 ? -18.435 -6.602 55.875 1.00 94.56 508 ALA A O 1
ATOM 4087 N N . LYS A 1 509 ? -18.745 -4.991 54.336 1.00 95.75 509 LYS A N 1
ATOM 4088 C CA . LYS A 1 509 ? -19.741 -4.264 55.129 1.00 95.75 509 LYS A CA 1
ATOM 4089 C C . LYS A 1 509 ? -21.049 -5.038 55.282 1.00 95.75 509 LYS A C 1
ATOM 4091 O O . LYS A 1 509 ? -21.644 -5.008 56.358 1.00 95.75 509 LYS A O 1
ATOM 4096 N N . ILE A 1 510 ? -21.489 -5.741 54.241 1.00 94.75 510 ILE A N 1
ATOM 4097 C CA . ILE A 1 510 ? -22.661 -6.621 54.289 1.00 94.75 510 ILE A CA 1
ATOM 4098 C C . ILE A 1 510 ? -22.425 -7.748 55.294 1.00 94.75 510 ILE A C 1
ATOM 4100 O O . ILE A 1 510 ? -23.305 -8.012 56.113 1.00 94.75 510 ILE A O 1
ATOM 4104 N N . VAL A 1 511 ? -21.245 -8.375 55.290 1.00 95.38 511 VAL A N 1
ATOM 4105 C CA . VAL A 1 511 ? -20.888 -9.419 56.266 1.00 95.38 511 VAL A CA 1
ATOM 4106 C C . VAL A 1 511 ? -20.928 -8.871 57.695 1.00 95.38 511 VAL A C 1
ATOM 4108 O O . VAL A 1 511 ? -21.549 -9.482 58.564 1.00 95.38 511 VAL A O 1
ATOM 4111 N N . GLU A 1 512 ? -20.341 -7.697 57.939 1.00 94.81 512 GLU A N 1
ATOM 4112 C CA . GLU A 1 512 ? -20.368 -7.046 59.256 1.00 94.81 512 GLU A CA 1
ATOM 4113 C C . GLU A 1 512 ? -21.806 -6.747 59.717 1.00 94.81 512 GLU A C 1
ATOM 4115 O O . GLU A 1 512 ? -22.195 -7.108 60.828 1.00 94.81 512 GLU A O 1
ATOM 4120 N N . LEU A 1 513 ? -22.625 -6.135 58.854 1.00 94.62 513 LEU A N 1
ATOM 4121 C CA . LEU A 1 513 ? -24.026 -5.830 59.158 1.00 94.62 513 LEU A CA 1
ATOM 4122 C C . LEU A 1 513 ? -24.856 -7.097 59.388 1.00 94.62 513 LEU A C 1
ATOM 4124 O O . LEU A 1 513 ? -25.730 -7.102 60.254 1.00 94.62 513 LEU A O 1
ATOM 4128 N N . THR A 1 514 ? -24.574 -8.174 58.655 1.00 94.88 514 THR A N 1
ATOM 4129 C CA . THR A 1 514 ? -25.243 -9.469 58.834 1.00 94.88 514 THR A CA 1
ATOM 4130 C C . THR A 1 514 ? -24.897 -10.071 60.194 1.00 94.88 514 THR A C 1
ATOM 4132 O O . THR A 1 514 ? -25.798 -10.502 60.910 1.00 94.88 514 THR A O 1
ATOM 4135 N N . ALA A 1 515 ? -23.630 -10.013 60.613 1.00 94.50 515 ALA A N 1
ATOM 4136 C CA . ALA A 1 515 ? -23.212 -10.467 61.939 1.00 94.50 515 ALA A CA 1
ATOM 4137 C C . ALA A 1 515 ? -23.852 -9.640 63.070 1.00 94.50 515 ALA A C 1
ATOM 4139 O O . ALA A 1 515 ? -24.304 -10.198 64.073 1.00 94.50 515 ALA A O 1
ATOM 4140 N N . VAL A 1 516 ? -23.943 -8.313 62.902 1.00 95.50 516 VAL A N 1
ATOM 4141 C CA . VAL A 1 516 ? -24.655 -7.438 63.849 1.00 95.50 516 VAL A CA 1
ATOM 4142 C C . VAL A 1 516 ? -26.130 -7.817 63.918 1.00 95.50 516 VAL A C 1
ATOM 4144 O O . VAL A 1 516 ? -26.647 -7.991 65.020 1.00 95.50 516 VAL A O 1
ATOM 4147 N N . LYS A 1 517 ? -26.787 -8.010 62.768 1.00 95.19 517 LYS A N 1
ATOM 4148 C CA . LYS A 1 517 ? -28.189 -8.433 62.698 1.00 95.19 517 LYS A CA 1
ATOM 4149 C C . LYS A 1 517 ? -28.412 -9.757 63.435 1.00 95.19 517 LYS A C 1
ATOM 4151 O O . LYS A 1 517 ? -29.301 -9.843 64.275 1.00 95.19 517 LYS A O 1
ATOM 4156 N N . GLU A 1 518 ? -27.583 -10.769 63.186 1.00 95.06 518 GLU A N 1
ATOM 4157 C CA . GLU A 1 518 ? -27.676 -12.056 63.888 1.00 95.06 518 GLU A CA 1
ATOM 4158 C C . GLU A 1 518 ? -27.490 -11.908 65.403 1.00 95.06 518 GLU A C 1
ATOM 4160 O O . GLU A 1 518 ? -28.163 -12.577 66.188 1.00 95.06 518 GLU A O 1
ATOM 4165 N N . SER A 1 519 ? -26.581 -11.031 65.837 1.00 95.25 519 SER A N 1
ATOM 4166 C CA . SER A 1 519 ? -26.400 -10.733 67.258 1.00 95.25 519 SER A CA 1
ATOM 4167 C C . SER A 1 519 ? -27.629 -10.048 67.858 1.00 95.25 519 SER A C 1
ATOM 4169 O O . SER A 1 519 ? -28.022 -10.385 68.975 1.00 95.25 519 SER A O 1
ATOM 4171 N N . THR A 1 520 ? -28.238 -9.093 67.151 1.00 94.00 520 THR A N 1
ATOM 4172 C CA . THR A 1 520 ? -29.450 -8.410 67.624 1.00 94.00 520 THR A CA 1
ATOM 4173 C C . THR A 1 520 ? -30.663 -9.332 67.628 1.00 94.00 520 THR A C 1
ATOM 4175 O O . THR A 1 520 ? -31.438 -9.286 68.577 1.00 94.00 520 THR A O 1
ATOM 4178 N N . ASP A 1 521 ? -30.793 -10.222 66.640 1.00 95.56 521 ASP A N 1
ATOM 4179 C CA . ASP A 1 521 ? -31.862 -11.224 66.584 1.00 95.56 521 ASP A CA 1
ATOM 4180 C C . ASP A 1 521 ? -31.748 -12.189 67.778 1.00 95.56 521 ASP A C 1
ATOM 4182 O O . ASP A 1 521 ? -32.728 -12.434 68.478 1.00 95.56 521 ASP A O 1
ATOM 4186 N N . LYS A 1 522 ? -30.528 -12.636 68.121 1.00 94.75 522 LYS A N 1
ATOM 4187 C CA . LYS A 1 522 ? -30.281 -13.433 69.340 1.00 94.75 522 LYS A CA 1
ATOM 4188 C C . LYS A 1 522 ? -30.661 -12.689 70.623 1.00 94.75 522 LYS A C 1
ATOM 4190 O O . LYS A 1 522 ? -31.183 -13.303 71.551 1.00 94.75 522 LYS A O 1
ATOM 4195 N N . GLN A 1 523 ? -30.383 -11.387 70.707 1.00 95.94 523 GLN A N 1
ATOM 4196 C CA . GLN A 1 523 ? -30.787 -10.571 71.858 1.00 95.94 523 GLN A CA 1
ATOM 4197 C C . GLN A 1 523 ? -32.309 -10.412 71.935 1.00 95.94 523 GLN A C 1
ATOM 4199 O O . GLN A 1 523 ? -32.871 -10.521 73.023 1.00 95.94 523 GLN A O 1
ATOM 4204 N N . LEU A 1 524 ? -32.979 -10.207 70.798 1.00 95.00 524 LEU A N 1
ATOM 4205 C CA . LEU A 1 524 ? -34.439 -10.164 70.722 1.00 95.00 524 LEU A CA 1
ATOM 4206 C C . LEU A 1 524 ? -35.065 -11.489 71.160 1.00 95.00 524 LEU A C 1
ATOM 4208 O O . LEU A 1 524 ? -36.006 -11.467 71.944 1.00 95.00 524 LEU A O 1
ATOM 4212 N N . ASP A 1 525 ? -34.518 -12.630 70.741 1.00 95.12 525 ASP A N 1
ATOM 4213 C CA . ASP A 1 525 ? -34.995 -13.948 71.173 1.00 95.12 525 ASP A CA 1
ATOM 4214 C C . ASP A 1 525 ? -34.852 -14.159 72.687 1.00 95.12 525 ASP A C 1
ATOM 4216 O O . ASP A 1 525 ? -35.729 -14.750 73.322 1.00 95.12 525 ASP A O 1
ATOM 4220 N N . LEU A 1 526 ? -33.760 -13.674 73.287 1.00 94.94 526 LEU A N 1
ATOM 4221 C CA . LEU A 1 526 ? -33.577 -13.711 74.741 1.00 94.94 526 LEU A CA 1
ATOM 4222 C C . LEU A 1 526 ? -34.607 -12.831 75.455 1.00 94.94 526 LEU A C 1
ATOM 4224 O O . LEU A 1 526 ? -35.259 -13.300 76.386 1.00 94.94 526 LEU A O 1
ATOM 4228 N N . LEU A 1 527 ? -34.805 -11.596 74.988 1.00 94.31 527 LEU A N 1
ATOM 4229 C CA . LEU A 1 527 ? -35.812 -10.692 75.544 1.00 94.31 527 LEU A CA 1
ATOM 4230 C C . LEU A 1 527 ? -37.231 -11.247 75.376 1.00 94.31 527 LEU A C 1
ATOM 4232 O O . LEU A 1 527 ? -38.030 -11.163 76.305 1.00 94.31 527 LEU A O 1
ATOM 4236 N N . HIS A 1 528 ? -37.552 -11.863 74.236 1.00 95.25 528 HIS A N 1
ATOM 4237 C CA . HIS A 1 528 ? -38.834 -12.536 74.034 1.00 95.25 528 HIS A CA 1
ATOM 4238 C C . HIS A 1 528 ? -39.038 -13.677 75.033 1.00 95.25 528 HIS A C 1
ATOM 4240 O O . HIS A 1 528 ? -40.111 -13.759 75.625 1.00 95.25 528 HIS A O 1
ATOM 4246 N N . LYS A 1 529 ? -38.016 -14.505 75.291 1.00 95.44 529 LYS A N 1
ATOM 4247 C CA . LYS A 1 529 ? -38.082 -15.554 76.325 1.00 95.44 529 LYS A CA 1
ATOM 4248 C C . LYS A 1 529 ? -38.271 -14.985 77.728 1.00 95.44 529 LYS A C 1
ATOM 4250 O O . LYS A 1 529 ? -39.012 -15.559 78.521 1.00 95.44 529 LYS A O 1
ATOM 4255 N N . GLU A 1 530 ? -37.618 -13.871 78.055 1.00 95.31 530 GLU A N 1
ATOM 4256 C CA . GLU A 1 530 ? -37.821 -13.191 79.338 1.00 95.31 530 GLU A CA 1
ATOM 4257 C C . GLU A 1 530 ? -39.249 -12.657 79.469 1.00 95.31 530 GLU A C 1
ATOM 4259 O O . GLU A 1 530 ? -39.898 -12.890 80.488 1.00 95.31 530 GLU A O 1
ATOM 4264 N N . VAL A 1 531 ? -39.772 -11.999 78.430 1.00 94.56 531 VAL A N 1
ATOM 4265 C CA . VAL A 1 531 ? -41.161 -11.519 78.385 1.00 94.56 531 VAL A CA 1
ATOM 4266 C C . VAL A 1 531 ? -42.147 -12.679 78.498 1.00 94.56 531 VAL A C 1
ATOM 4268 O O . VAL A 1 531 ? -43.118 -12.576 79.246 1.00 94.56 531 VAL A O 1
ATOM 4271 N N . GLU A 1 532 ? -41.905 -13.793 77.809 1.00 95.38 532 GLU A N 1
ATOM 4272 C CA . GLU A 1 532 ? -42.723 -15.003 77.908 1.00 95.38 532 GLU A CA 1
ATOM 4273 C C . GLU A 1 532 ? -42.700 -15.563 79.336 1.00 95.38 532 GLU A C 1
ATOM 4275 O O . GLU A 1 532 ? -43.758 -15.796 79.919 1.00 95.38 532 GLU A O 1
ATOM 4280 N N . ASN A 1 533 ? -41.523 -15.664 79.961 1.00 95.06 533 ASN A N 1
ATOM 4281 C CA . ASN A 1 533 ? -41.389 -16.089 81.353 1.00 95.06 533 ASN A CA 1
ATOM 4282 C C . ASN A 1 533 ? -42.155 -15.154 82.307 1.00 95.06 533 ASN A C 1
ATOM 4284 O O . ASN A 1 533 ? -42.976 -15.619 83.097 1.00 95.06 533 ASN A O 1
ATOM 4288 N N . TYR A 1 534 ? -41.985 -13.833 82.193 1.00 94.12 534 TYR A N 1
ATOM 4289 C CA . TYR A 1 534 ? -42.760 -12.879 82.994 1.00 94.12 534 TYR A CA 1
ATOM 4290 C C . TYR A 1 534 ? -44.265 -13.000 82.747 1.00 94.12 534 TYR A C 1
ATOM 4292 O O . TYR A 1 534 ? -45.048 -12.912 83.691 1.00 94.12 534 TYR A O 1
ATOM 4300 N N . THR A 1 535 ? -44.685 -13.255 81.508 1.00 96.06 535 THR A N 1
ATOM 4301 C CA . THR A 1 535 ? -46.096 -13.479 81.170 1.00 96.06 535 THR A CA 1
ATOM 4302 C C . THR A 1 535 ? -46.628 -14.734 81.865 1.00 96.06 535 THR A C 1
ATOM 4304 O O . THR A 1 535 ? -47.673 -14.668 82.512 1.00 96.06 535 THR A O 1
ATOM 4307 N N . THR A 1 536 ? -45.881 -15.845 81.835 1.00 94.69 536 THR A N 1
ATOM 4308 C CA . THR A 1 536 ? -46.264 -17.079 82.544 1.00 94.69 536 THR A CA 1
ATOM 4309 C C . THR A 1 536 ? -46.334 -16.885 84.058 1.00 94.69 536 THR A C 1
ATOM 4311 O O . THR A 1 536 ? -47.315 -17.300 84.674 1.00 94.69 536 THR A O 1
ATOM 4314 N N . GLN A 1 537 ? -45.370 -16.175 84.657 1.00 95.25 537 GLN A N 1
ATOM 4315 C CA . GLN A 1 537 ? -45.388 -15.838 86.084 1.00 95.25 537 GLN A CA 1
ATOM 4316 C C . GLN A 1 537 ? -46.595 -14.969 86.443 1.00 95.25 537 GLN A C 1
ATOM 4318 O O . GLN A 1 537 ? -47.258 -15.206 87.452 1.00 95.25 537 GLN A O 1
ATOM 4323 N N . ILE A 1 538 ? -46.917 -13.970 85.616 1.00 94.31 538 ILE A N 1
ATOM 4324 C CA . ILE A 1 538 ? -48.104 -13.131 85.803 1.00 94.31 538 ILE A CA 1
ATOM 4325 C C . ILE A 1 538 ? -49.377 -13.980 85.743 1.00 94.31 538 ILE A C 1
ATOM 4327 O O . ILE A 1 538 ? -50.271 -13.793 86.571 1.00 94.31 538 ILE A O 1
ATOM 4331 N N . ASP A 1 539 ? -49.485 -14.910 84.799 1.00 94.94 539 ASP A N 1
ATOM 4332 C CA . ASP A 1 539 ? -50.668 -15.760 84.670 1.00 94.94 539 ASP A CA 1
ATOM 4333 C C . ASP A 1 539 ? -50.798 -16.777 85.811 1.00 94.94 539 ASP A C 1
ATOM 4335 O O . ASP A 1 539 ? -51.913 -17.015 86.290 1.00 94.94 539 ASP A O 1
ATOM 4339 N N . GLU A 1 540 ? -49.683 -17.299 86.322 1.00 94.88 540 GLU A N 1
ATOM 4340 C CA . GLU A 1 540 ? -49.651 -18.133 87.523 1.00 94.88 540 GLU A CA 1
ATOM 4341 C C . GLU A 1 540 ? -50.061 -17.339 88.771 1.00 94.88 540 GLU A C 1
ATOM 4343 O O . GLU A 1 540 ? -50.953 -17.763 89.508 1.00 94.88 540 GLU A O 1
ATOM 4348 N N . MET A 1 541 ? -49.525 -16.128 88.959 1.00 92.81 541 MET A N 1
ATOM 4349 C CA . MET A 1 541 ? -49.957 -15.225 90.032 1.00 92.81 541 MET A CA 1
ATOM 4350 C C . MET A 1 541 ? -51.448 -14.883 89.927 1.00 92.81 541 MET A C 1
ATOM 4352 O O . MET A 1 541 ? -52.155 -14.920 90.933 1.00 92.81 541 MET A O 1
ATOM 4356 N N . LYS A 1 542 ? -51.969 -14.606 88.723 1.00 94.62 542 LYS A N 1
ATOM 4357 C CA . LYS A 1 542 ? -53.411 -14.388 88.508 1.00 94.62 542 LYS A CA 1
ATOM 4358 C C . LYS A 1 542 ? -54.231 -15.633 88.846 1.00 94.62 542 LYS A C 1
ATOM 4360 O O . LYS A 1 542 ? -55.344 -15.502 89.351 1.00 94.62 542 LYS A O 1
ATOM 4365 N N . LYS A 1 543 ? -53.735 -16.835 88.536 1.00 94.69 543 LYS A N 1
ATOM 4366 C CA . LYS A 1 543 ? -54.400 -18.101 88.879 1.00 94.69 543 LYS A CA 1
ATOM 4367 C C . LYS A 1 543 ? -54.440 -18.307 90.394 1.00 94.69 543 LYS A C 1
ATOM 4369 O O . LYS A 1 543 ? -55.514 -18.590 90.915 1.00 94.69 543 LYS A O 1
ATOM 4374 N N . ASN A 1 544 ? -53.325 -18.083 91.085 1.00 94.19 544 ASN A N 1
ATOM 4375 C CA . ASN A 1 544 ? -53.251 -18.157 92.545 1.00 94.19 544 ASN A CA 1
ATOM 4376 C C . ASN A 1 544 ? -54.172 -17.123 93.200 1.00 94.19 544 ASN A C 1
ATOM 4378 O O . ASN A 1 544 ? -54.940 -17.467 94.091 1.00 94.19 544 ASN A O 1
ATOM 4382 N N . LEU A 1 545 ? -54.182 -15.883 92.702 1.00 93.69 545 LEU A N 1
ATOM 4383 C CA . LEU A 1 545 ? -55.091 -14.846 93.187 1.00 93.69 545 LEU A CA 1
ATOM 4384 C C . LEU A 1 545 ? -56.561 -15.240 92.992 1.00 93.69 545 LEU A C 1
ATOM 4386 O O . LEU A 1 545 ? -57.364 -15.045 93.897 1.00 93.69 545 LEU A O 1
ATOM 4390 N N . ARG A 1 546 ? -56.925 -15.811 91.835 1.00 93.38 546 ARG A N 1
ATOM 4391 C CA . ARG A 1 546 ? -58.284 -16.327 91.596 1.00 93.38 546 ARG A CA 1
ATOM 4392 C C . ARG A 1 546 ? -58.656 -17.431 92.580 1.00 93.38 546 ARG A C 1
ATOM 4394 O O . ARG A 1 546 ? -59.750 -17.382 93.124 1.00 93.38 546 ARG A O 1
ATOM 4401 N N . TYR A 1 547 ? -57.747 -18.371 92.826 1.00 93.25 547 TYR A N 1
ATOM 4402 C CA . TYR A 1 547 ? -57.956 -19.444 93.795 1.00 93.25 547 TYR A CA 1
ATOM 4403 C C . TYR A 1 547 ? -58.153 -18.902 95.218 1.00 93.25 547 TYR A C 1
ATOM 4405 O O . TYR A 1 547 ? -59.102 -19.289 95.890 1.00 93.25 547 TYR A O 1
ATOM 4413 N N . GLU A 1 548 ? -57.326 -17.951 95.658 1.00 90.31 548 GLU A N 1
ATOM 4414 C CA . GLU A 1 548 ? -57.480 -17.286 96.961 1.00 90.31 548 GLU A CA 1
ATOM 4415 C C . GLU A 1 548 ? -58.797 -16.504 97.066 1.00 90.31 548 GLU A C 1
ATOM 4417 O O . GLU A 1 548 ? -59.482 -16.566 98.086 1.00 90.31 548 GLU A O 1
ATOM 4422 N N . VAL A 1 549 ? -59.194 -15.791 96.007 1.00 92.12 549 VAL A N 1
ATOM 4423 C CA . VAL A 1 549 ? -60.491 -15.099 95.951 1.00 92.12 549 VAL A CA 1
ATOM 4424 C C . VAL A 1 549 ? -61.646 -16.097 96.041 1.00 92.12 549 VAL A C 1
ATOM 4426 O O . VAL A 1 549 ? -62.603 -15.849 96.767 1.00 92.12 549 VAL A O 1
ATOM 4429 N N . GLU A 1 550 ? -61.565 -17.229 95.346 1.00 92.69 550 GLU A N 1
ATOM 4430 C CA . GLU A 1 550 ? -62.585 -18.278 95.382 1.00 92.69 550 GLU A CA 1
ATOM 4431 C C . GLU A 1 550 ? -62.677 -18.939 96.764 1.00 92.69 550 GLU A C 1
ATOM 4433 O O . GLU A 1 550 ? -63.775 -19.061 97.306 1.00 92.69 550 GLU A O 1
ATOM 4438 N N . GLN A 1 551 ? -61.539 -19.253 97.388 1.00 90.75 551 GLN A N 1
ATOM 4439 C CA . GLN A 1 551 ? -61.481 -19.758 98.763 1.00 90.75 551 GLN A CA 1
ATOM 4440 C C . GLN A 1 551 ? -62.052 -18.755 99.768 1.00 90.75 551 GLN A C 1
ATOM 4442 O O . GLN A 1 551 ? -62.833 -19.119 100.649 1.00 90.75 551 GLN A O 1
ATOM 4447 N N . ARG A 1 552 ? -61.713 -17.470 99.622 1.00 89.44 552 ARG A N 1
ATOM 4448 C CA . ARG A 1 552 ? -62.256 -16.405 100.469 1.00 89.44 552 ARG A CA 1
ATOM 4449 C C . ARG A 1 552 ? -63.762 -16.257 100.287 1.00 89.44 552 ARG A C 1
ATOM 4451 O O . ARG A 1 552 ? -64.463 -16.151 101.285 1.00 89.44 552 ARG A O 1
ATOM 4458 N N . ASN A 1 553 ? -64.260 -16.297 99.053 1.00 90.69 553 ASN A N 1
ATOM 4459 C CA . ASN A 1 553 ? -65.693 -16.246 98.767 1.00 90.69 553 ASN A CA 1
ATOM 4460 C C . ASN A 1 553 ? -66.432 -17.466 99.336 1.00 90.69 553 ASN A C 1
ATOM 4462 O O . ASN A 1 553 ? -67.527 -17.312 99.871 1.00 90.69 553 ASN A O 1
ATOM 4466 N N . ALA A 1 554 ? -65.846 -18.665 99.257 1.00 89.94 554 ALA A N 1
ATOM 4467 C CA . ALA A 1 554 ? -66.410 -19.874 99.854 1.00 89.94 554 ALA A CA 1
ATOM 4468 C C . ALA A 1 554 ? -66.467 -19.772 101.387 1.00 89.94 554 ALA A C 1
ATOM 4470 O O . ALA A 1 554 ? -67.504 -20.059 101.983 1.00 89.94 554 ALA A O 1
ATOM 4471 N N . SER A 1 555 ? -65.389 -19.291 102.013 1.00 86.62 555 SER A N 1
ATOM 4472 C CA . SER A 1 555 ? -65.336 -19.017 103.454 1.00 86.62 555 SER A CA 1
ATOM 4473 C C . SER A 1 555 ? -66.366 -17.962 103.872 1.00 86.62 555 SER A C 1
ATOM 4475 O O . SER A 1 555 ? -67.135 -18.188 104.801 1.00 86.62 555 SER A O 1
ATOM 4477 N N . GLU A 1 556 ? -66.462 -16.848 103.140 1.00 89.44 556 GLU A N 1
ATOM 4478 C CA . GLU A 1 556 ? -67.445 -15.790 103.399 1.00 89.44 556 GLU A CA 1
ATOM 4479 C C . GLU A 1 556 ? -68.884 -16.293 103.205 1.00 89.44 556 GLU A C 1
ATOM 4481 O O . GLU A 1 556 ? -69.780 -15.933 103.966 1.00 89.44 556 GLU A O 1
ATOM 4486 N N . SER A 1 557 ? -69.129 -17.150 102.209 1.00 89.38 557 SER A N 1
ATOM 4487 C CA . SER A 1 557 ? -70.429 -17.798 102.014 1.00 89.38 557 SER A CA 1
ATOM 4488 C C . SER A 1 557 ? -70.779 -18.715 103.186 1.00 89.38 557 SER A C 1
ATOM 4490 O O . SER A 1 557 ? -71.907 -18.671 103.670 1.00 89.38 557 SER A O 1
ATOM 4492 N N . HIS A 1 558 ? -69.821 -19.512 103.666 1.00 88.06 558 HIS A N 1
ATOM 4493 C CA . HIS A 1 558 ? -70.013 -20.377 104.828 1.00 88.06 558 HIS A CA 1
ATOM 4494 C C . HIS A 1 558 ? -70.254 -19.566 106.111 1.00 88.06 558 HIS A C 1
ATOM 4496 O O . HIS A 1 558 ? -71.140 -19.889 106.898 1.00 88.06 558 HIS A O 1
ATOM 4502 N N . GLU A 1 559 ? -69.529 -18.462 106.301 1.00 86.44 559 GLU A N 1
ATOM 4503 C CA . GLU A 1 559 ? -69.759 -17.535 107.410 1.00 86.44 559 GLU A CA 1
ATOM 4504 C C . GLU A 1 559 ? -71.157 -16.903 107.333 1.00 86.44 559 GLU A C 1
ATOM 4506 O O . GLU A 1 559 ? -71.866 -16.856 108.339 1.00 86.44 559 GLU A O 1
ATOM 4511 N N . LYS A 1 560 ? -71.602 -16.476 106.143 1.00 88.94 560 LYS A N 1
ATOM 4512 C CA . LYS A 1 560 ? -72.972 -15.977 105.927 1.00 88.94 560 LYS A CA 1
ATOM 4513 C C . LYS A 1 560 ? -74.026 -17.030 106.258 1.00 88.94 560 LYS A C 1
ATOM 4515 O O . LYS A 1 560 ? -75.047 -16.679 106.846 1.00 88.94 560 LYS A O 1
ATOM 4520 N N . GLU A 1 561 ? -73.789 -18.292 105.913 1.00 88.69 561 GLU A N 1
ATOM 4521 C CA . GLU A 1 561 ? -74.682 -19.407 106.238 1.00 88.69 561 GLU A CA 1
ATOM 4522 C C . GLU A 1 561 ? -74.750 -19.650 107.754 1.00 88.69 561 GLU A C 1
ATOM 4524 O O . GLU A 1 561 ? -75.844 -19.691 108.313 1.00 88.69 561 GLU A O 1
ATOM 4529 N N . LEU A 1 562 ? -73.605 -19.663 108.447 1.00 85.44 562 LEU A N 1
ATOM 4530 C CA . LEU A 1 562 ? -73.541 -19.748 109.913 1.00 85.44 562 LEU A CA 1
ATOM 4531 C C . LEU A 1 562 ? -74.235 -18.565 110.604 1.00 85.44 562 LEU A C 1
ATOM 4533 O O . LEU A 1 562 ? -74.898 -18.741 111.628 1.00 85.44 562 LEU A O 1
ATOM 4537 N N . ILE A 1 563 ? -74.094 -17.349 110.067 1.00 87.00 563 ILE A N 1
ATOM 4538 C CA . ILE A 1 563 ? -74.803 -16.164 110.567 1.00 87.00 563 ILE A CA 1
ATOM 4539 C C . ILE A 1 563 ? -76.310 -16.311 110.337 1.00 87.00 563 ILE A C 1
ATOM 4541 O O . ILE A 1 563 ? -77.089 -16.011 111.241 1.00 87.00 563 ILE A O 1
ATOM 4545 N N . ALA A 1 564 ? -76.738 -16.776 109.161 1.00 86.44 564 ALA A N 1
ATOM 4546 C CA . ALA A 1 564 ? -78.148 -17.005 108.858 1.00 86.44 564 ALA A CA 1
ATOM 4547 C C . ALA A 1 564 ? -78.760 -18.071 109.779 1.00 86.44 564 ALA A C 1
ATOM 4549 O O . ALA A 1 564 ? -79.865 -17.877 110.284 1.00 86.44 564 ALA A O 1
ATOM 4550 N N . GLU A 1 565 ? -78.031 -19.153 110.055 1.00 85.81 565 GLU A N 1
ATOM 4551 C CA . GLU A 1 565 ? -78.450 -20.206 110.979 1.00 85.81 565 GLU A CA 1
ATOM 4552 C C . GLU A 1 565 ? -78.537 -19.687 112.419 1.00 85.81 565 GLU A C 1
ATOM 4554 O O . GLU A 1 565 ? -79.581 -19.822 113.054 1.00 85.81 565 GLU A O 1
ATOM 4559 N N . ARG A 1 566 ? -77.525 -18.947 112.894 1.00 84.50 566 ARG A N 1
ATOM 4560 C CA . ARG A 1 566 ? -77.588 -18.254 114.194 1.00 84.50 566 ARG A CA 1
ATOM 4561 C C . ARG A 1 566 ? -78.755 -17.279 114.298 1.00 84.50 566 ARG A C 1
ATOM 4563 O O . ARG A 1 566 ? -79.373 -17.184 115.356 1.00 84.50 566 ARG A O 1
ATOM 4570 N N . ASN A 1 567 ? -79.049 -16.534 113.235 1.00 85.44 567 ASN A N 1
ATOM 4571 C CA . ASN A 1 567 ? -80.179 -15.610 113.211 1.00 85.44 567 ASN A CA 1
ATOM 4572 C C . ASN A 1 567 ? -81.511 -16.363 113.257 1.00 85.44 567 ASN A C 1
ATOM 4574 O O . ASN A 1 567 ? -82.404 -15.950 113.988 1.00 85.44 567 ASN A O 1
ATOM 4578 N N . LYS A 1 568 ? -81.633 -17.487 112.546 1.00 87.31 568 LYS A N 1
ATOM 4579 C CA . LYS A 1 568 ? -82.818 -18.351 112.589 1.00 87.31 568 LYS A CA 1
ATOM 4580 C C . LYS A 1 568 ? -83.030 -18.953 113.978 1.00 87.31 568 LYS A C 1
ATOM 4582 O O . LYS A 1 568 ? -84.151 -18.930 114.482 1.00 87.31 568 LYS A O 1
ATOM 4587 N N . ASP A 1 569 ? -81.966 -19.434 114.613 1.00 83.88 569 ASP A N 1
ATOM 4588 C CA . ASP A 1 569 ? -82.013 -19.924 115.992 1.00 83.88 569 ASP A CA 1
ATOM 4589 C C . ASP A 1 569 ? -82.427 -18.808 116.952 1.00 83.88 569 ASP A C 1
ATOM 4591 O O . ASP A 1 569 ? -83.303 -18.999 117.795 1.00 83.88 569 ASP A O 1
ATOM 4595 N N . ARG A 1 570 ? -81.856 -17.610 116.790 1.00 85.06 570 ARG A N 1
ATOM 4596 C CA . ARG A 1 570 ? -82.242 -16.432 117.569 1.00 85.06 570 ARG A CA 1
ATOM 4597 C C . ARG A 1 570 ? -83.715 -16.068 117.367 1.00 85.06 570 ARG A C 1
ATOM 4599 O O . ARG A 1 570 ? -84.392 -15.806 118.353 1.00 85.06 570 ARG A O 1
ATOM 4606 N N . GLU A 1 571 ? -84.225 -16.075 116.137 1.00 84.62 571 GLU A N 1
ATOM 4607 C CA . GLU A 1 571 ? -85.645 -15.826 115.847 1.00 84.62 571 GLU A CA 1
ATOM 4608 C C . GLU A 1 571 ? -86.562 -16.878 116.485 1.00 84.62 571 GLU A C 1
ATOM 4610 O O . GLU A 1 571 ? -87.652 -16.545 116.952 1.00 84.62 571 GLU A O 1
ATOM 4615 N N . LEU A 1 572 ? -86.151 -18.150 116.509 1.00 84.12 572 LEU A N 1
ATOM 4616 C CA . LEU A 1 572 ? -86.891 -19.210 117.196 1.00 84.12 572 LEU A CA 1
ATOM 4617 C C . LEU A 1 572 ? -86.918 -18.969 118.707 1.00 84.12 572 LEU A C 1
ATOM 4619 O O . LEU A 1 572 ? -87.996 -19.004 119.299 1.00 84.12 572 LEU A O 1
ATOM 4623 N N . TYR A 1 573 ? -85.772 -18.638 119.306 1.00 82.88 573 TYR A N 1
ATOM 4624 C CA . TYR A 1 573 ? -85.691 -18.251 120.715 1.00 82.88 573 TYR A CA 1
ATOM 4625 C C . TYR A 1 573 ? -86.546 -17.017 121.030 1.00 82.88 573 TYR A C 1
ATOM 4627 O O . TYR A 1 573 ? -87.248 -17.004 122.039 1.00 82.88 573 TYR A O 1
ATOM 4635 N N . GLU A 1 574 ? -86.530 -15.988 120.177 1.00 82.69 574 GLU A N 1
ATOM 4636 C CA . GLU A 1 574 ? -87.364 -14.792 120.342 1.00 82.69 574 GLU A CA 1
ATOM 4637 C C . GLU A 1 574 ? -88.860 -15.140 120.252 1.00 82.69 574 GLU A C 1
ATOM 4639 O O . GLU A 1 574 ? -89.632 -14.700 121.101 1.00 82.69 574 GLU A O 1
ATOM 4644 N N . LYS A 1 575 ? -89.277 -16.003 119.313 1.00 84.38 575 LYS A N 1
ATOM 4645 C CA . LYS A 1 575 ? -90.668 -16.492 119.221 1.00 84.38 575 LYS A CA 1
ATOM 4646 C C . LYS A 1 575 ? -91.091 -17.314 120.436 1.00 84.38 575 LYS A C 1
ATOM 4648 O O . LYS A 1 575 ? -92.221 -17.177 120.908 1.00 84.38 575 LYS A O 1
ATOM 4653 N N . GLU A 1 576 ? -90.219 -18.183 120.937 1.00 83.56 576 GLU A N 1
ATOM 4654 C CA . GLU A 1 576 ? -90.478 -18.952 122.157 1.00 83.56 576 GLU A CA 1
ATOM 4655 C C . GLU A 1 576 ? -90.598 -18.034 123.378 1.00 83.56 576 GLU A C 1
ATOM 4657 O O . GLU A 1 576 ? -91.513 -18.205 124.189 1.00 83.56 576 GLU A O 1
ATOM 4662 N N . LEU A 1 577 ? -89.742 -17.013 123.472 1.00 82.31 577 LEU A N 1
ATOM 4663 C CA . LEU A 1 577 ? -89.797 -16.001 124.521 1.00 82.31 577 LEU A CA 1
ATOM 4664 C C . LEU A 1 577 ? -91.076 -15.153 124.431 1.00 82.31 577 LEU A C 1
ATOM 4666 O O . LEU A 1 577 ? -91.731 -14.932 125.448 1.00 82.31 577 LEU A O 1
ATOM 4670 N N . GLU A 1 578 ? -91.474 -14.714 123.234 1.00 83.88 578 GLU A N 1
ATOM 4671 C CA . GLU A 1 578 ? -92.733 -13.991 123.008 1.00 83.88 578 GLU A CA 1
ATOM 4672 C C . GLU A 1 578 ? -93.950 -14.831 123.398 1.00 83.88 578 GLU A C 1
ATOM 4674 O O . GLU A 1 578 ? -94.866 -14.330 124.056 1.00 83.88 578 GLU A O 1
ATOM 4679 N N . LYS A 1 579 ? -93.957 -16.120 123.038 1.00 86.06 579 LYS A N 1
ATOM 4680 C CA . LYS A 1 579 ? -95.012 -17.052 123.441 1.00 86.06 579 LYS A CA 1
ATOM 4681 C C . LYS A 1 579 ? -95.074 -17.181 124.964 1.00 86.06 579 LYS A C 1
ATOM 4683 O O . LYS A 1 579 ? -96.149 -17.023 125.533 1.00 86.06 579 LYS A O 1
ATOM 4688 N N . ALA A 1 580 ? -93.933 -17.369 125.626 1.00 79.12 580 ALA A N 1
ATOM 4689 C CA . ALA A 1 580 ? -93.863 -17.442 127.083 1.00 79.12 580 ALA A CA 1
ATOM 4690 C C . ALA A 1 580 ? -94.334 -16.142 127.765 1.00 79.12 580 ALA A C 1
ATOM 4692 O O . ALA A 1 580 ? -95.039 -16.190 128.774 1.00 79.12 580 ALA A O 1
ATOM 4693 N N . LEU A 1 581 ? -93.998 -14.972 127.207 1.00 80.31 581 LEU A N 1
ATOM 4694 C CA . LEU A 1 581 ? -94.480 -13.676 127.697 1.00 80.31 581 LEU A CA 1
ATOM 4695 C C . LEU A 1 581 ? -95.992 -13.512 127.512 1.00 80.31 581 LEU A C 1
ATOM 4697 O O . LEU A 1 581 ? -96.660 -12.967 128.393 1.00 80.31 581 LEU A O 1
ATOM 4701 N N . LYS A 1 582 ? -96.547 -13.989 126.394 1.00 82.69 582 LYS A N 1
ATOM 4702 C CA . LYS A 1 582 ? -97.991 -13.975 126.144 1.00 82.69 582 LYS A CA 1
ATOM 4703 C C . LYS A 1 582 ? -98.733 -14.896 127.110 1.00 82.69 582 LYS A C 1
ATOM 4705 O O . LYS A 1 582 ? -99.682 -14.446 127.745 1.00 82.69 582 LYS A O 1
ATOM 4710 N N . ASP A 1 583 ? -98.242 -16.117 127.295 1.00 81.94 583 ASP A N 1
ATOM 4711 C CA . ASP A 1 583 ? -98.797 -17.084 128.246 1.00 81.94 583 ASP A CA 1
ATOM 4712 C C . ASP A 1 583 ? -98.738 -16.537 129.685 1.00 81.94 583 ASP A C 1
ATOM 4714 O O . ASP A 1 583 ? -99.696 -16.665 130.451 1.00 81.94 583 ASP A O 1
ATOM 4718 N N . LYS A 1 584 ? -97.649 -15.843 130.051 1.00 82.38 584 LYS A N 1
ATOM 4719 C CA . LYS A 1 584 ? -97.536 -15.137 131.336 1.00 82.38 584 LYS A CA 1
ATOM 4720 C C . LYS A 1 584 ? -98.582 -14.026 131.473 1.00 82.38 584 LYS A C 1
ATOM 4722 O O . LYS A 1 584 ? -99.243 -13.949 132.504 1.00 82.38 584 LYS A O 1
ATOM 4727 N N . LYS A 1 585 ? -98.756 -13.190 130.447 1.00 83.25 585 LYS A N 1
ATOM 4728 C CA . LYS A 1 585 ? -99.725 -12.081 130.448 1.00 83.25 585 LYS A CA 1
ATOM 4729 C C . LYS A 1 585 ? -101.174 -12.569 130.520 1.00 83.25 585 LYS A C 1
ATOM 4731 O O . LYS A 1 585 ? -102.002 -11.945 131.180 1.00 83.25 585 LYS A O 1
ATOM 4736 N N . ASP A 1 586 ? -101.494 -13.669 129.845 1.00 80.56 586 ASP A N 1
ATOM 4737 C CA . ASP A 1 586 ? -102.829 -14.267 129.894 1.00 80.56 586 ASP A CA 1
ATOM 4738 C C . ASP A 1 586 ? -103.096 -14.925 131.261 1.00 80.56 586 ASP A C 1
ATOM 4740 O O . ASP A 1 586 ? -104.198 -14.785 131.795 1.00 80.56 586 ASP A O 1
ATOM 4744 N N . ASN A 1 587 ? -102.078 -15.531 131.888 1.00 77.44 587 ASN A N 1
ATOM 4745 C CA . ASN A 1 587 ? -102.151 -15.970 133.286 1.00 77.44 587 ASN A CA 1
ATOM 4746 C C . ASN A 1 587 ? -102.357 -14.798 134.258 1.00 77.44 587 ASN A C 1
ATOM 4748 O O . ASN A 1 587 ? -103.225 -14.888 135.122 1.00 77.44 587 ASN A O 1
ATOM 4752 N N . GLU A 1 588 ? -101.619 -13.692 134.101 1.00 76.62 588 GLU A N 1
ATOM 4753 C CA . GLU A 1 588 ? -101.793 -12.476 134.914 1.00 76.62 588 GLU A CA 1
ATOM 4754 C C . GLU A 1 588 ? -103.223 -11.921 134.791 1.00 76.62 588 GLU A C 1
ATOM 4756 O O . GLU A 1 588 ? -103.881 -11.660 135.798 1.00 76.62 588 GLU A O 1
ATOM 4761 N N . LYS A 1 589 ? -103.778 -11.858 133.573 1.00 78.06 589 LYS A N 1
ATOM 4762 C CA . LYS A 1 589 ? -105.185 -11.479 133.364 1.00 78.06 589 LYS A CA 1
ATOM 4763 C C . LYS A 1 589 ? -106.167 -12.415 134.066 1.00 78.06 589 LYS A C 1
ATOM 4765 O O . LYS A 1 589 ? -107.144 -11.940 134.639 1.00 78.06 589 LYS A O 1
ATOM 4770 N N . GLN A 1 590 ? -105.945 -13.729 134.011 1.00 77.31 590 GLN A N 1
ATOM 4771 C CA . GLN A 1 590 ? -106.804 -14.690 134.710 1.00 77.31 590 GLN A CA 1
ATOM 4772 C C . GLN A 1 590 ? -106.714 -14.530 136.232 1.00 77.31 590 GLN A C 1
ATOM 4774 O O . GLN A 1 590 ? -107.728 -14.655 136.924 1.00 77.31 590 GLN A O 1
ATOM 4779 N N . THR A 1 591 ? -105.527 -14.233 136.770 1.00 73.88 591 THR A N 1
ATOM 4780 C CA . THR A 1 591 ? -105.367 -13.950 138.201 1.00 73.88 591 THR A CA 1
ATOM 4781 C C . THR A 1 591 ? -106.035 -12.639 138.606 1.00 73.88 591 THR A C 1
ATOM 4783 O O . THR A 1 591 ? -106.716 -12.617 139.629 1.00 73.88 591 THR A O 1
ATOM 4786 N N . ASP A 1 592 ? -105.940 -11.592 137.784 1.00 77.88 592 ASP A N 1
ATOM 4787 C CA . ASP A 1 592 ? -106.583 -10.297 138.037 1.00 77.88 592 ASP A CA 1
ATOM 4788 C C . ASP A 1 592 ? -108.114 -10.399 137.981 1.00 77.88 592 ASP A C 1
ATOM 4790 O O . ASP A 1 592 ? -108.814 -9.823 138.814 1.00 77.88 592 ASP A O 1
ATOM 4794 N N . GLN A 1 593 ? -108.658 -11.185 137.045 1.00 78.44 593 GLN A N 1
ATOM 4795 C CA . GLN A 1 593 ? -110.096 -11.469 136.985 1.00 78.44 593 GLN A CA 1
ATOM 4796 C C . GLN A 1 593 ? -110.585 -12.182 138.251 1.00 78.44 593 GLN A C 1
ATOM 4798 O O . GLN A 1 593 ? -111.567 -11.751 138.855 1.00 78.44 593 GLN A O 1
ATOM 4803 N N . ARG A 1 594 ? -109.866 -13.216 138.710 1.00 77.62 594 ARG A N 1
ATOM 4804 C CA . ARG A 1 594 ? -110.181 -13.901 139.977 1.00 77.62 594 ARG A CA 1
ATOM 4805 C C . ARG A 1 594 ? -110.086 -12.974 141.186 1.00 77.62 594 ARG A C 1
ATOM 4807 O O . ARG A 1 594 ? -110.891 -13.095 142.108 1.00 77.62 594 ARG A O 1
ATOM 4814 N N . LEU A 1 595 ? -109.110 -12.068 141.199 1.00 78.38 595 LEU A N 1
ATOM 4815 C CA . LEU A 1 595 ? -108.945 -11.089 142.270 1.00 78.38 595 LEU A CA 1
ATOM 4816 C C . LEU A 1 595 ? -110.136 -10.121 142.316 1.00 78.38 595 LEU A C 1
ATOM 4818 O O . LEU A 1 595 ? -110.683 -9.884 143.391 1.00 78.38 595 LEU A O 1
ATOM 4822 N N . ASN A 1 596 ? -110.595 -9.632 141.162 1.00 78.00 596 ASN A N 1
ATOM 4823 C CA . ASN A 1 596 ? -111.757 -8.745 141.077 1.00 78.00 596 ASN A CA 1
ATOM 4824 C C . ASN A 1 596 ? -113.064 -9.433 141.503 1.00 78.00 596 ASN A C 1
ATOM 4826 O O . ASN A 1 596 ? -113.834 -8.843 142.259 1.00 78.00 596 ASN A O 1
ATOM 4830 N N . GLU A 1 597 ? -113.290 -10.694 141.121 1.00 77.06 597 GLU A N 1
ATOM 4831 C CA . GLU A 1 597 ? -114.447 -11.468 141.605 1.00 77.06 597 GLU A CA 1
ATOM 4832 C C . GLU A 1 597 ? -114.443 -11.638 143.136 1.00 77.06 597 GLU A C 1
ATOM 4834 O O . GLU A 1 597 ? -115.495 -11.634 143.781 1.00 77.06 597 GLU A O 1
ATOM 4839 N N . LEU A 1 598 ? -113.261 -11.803 143.740 1.00 76.81 598 LEU A N 1
ATOM 4840 C CA . LEU A 1 598 ? -113.115 -11.875 145.195 1.00 76.81 598 LEU A CA 1
ATOM 4841 C C . LEU A 1 598 ? -113.373 -10.518 145.865 1.00 76.81 598 LEU A C 1
ATOM 4843 O O . LEU A 1 598 ? -113.980 -10.487 146.935 1.00 76.81 598 LEU A O 1
ATOM 4847 N N . ILE A 1 599 ? -112.969 -9.413 145.234 1.00 78.12 599 ILE A N 1
ATOM 4848 C CA . ILE A 1 599 ? -113.237 -8.048 145.713 1.00 78.12 599 ILE A CA 1
ATOM 4849 C C . ILE A 1 599 ? -114.741 -7.742 145.686 1.00 78.12 599 ILE A C 1
ATOM 4851 O O . ILE A 1 599 ? -115.269 -7.228 146.672 1.00 78.12 599 ILE A O 1
ATOM 4855 N N . GLU A 1 600 ? -115.461 -8.108 144.622 1.00 78.62 600 GLU A N 1
ATOM 4856 C CA . GLU A 1 600 ? -116.922 -7.939 144.564 1.00 78.62 600 GLU A CA 1
ATOM 4857 C C . GLU A 1 600 ? -117.639 -8.759 145.643 1.00 78.62 600 GLU A C 1
ATOM 4859 O O . GLU A 1 600 ? -118.518 -8.244 146.338 1.00 78.62 600 GLU A O 1
ATOM 4864 N N . LYS A 1 601 ? -117.225 -10.018 145.853 1.00 80.31 601 LYS A N 1
ATOM 4865 C CA . LYS A 1 601 ? -117.768 -10.864 146.931 1.00 80.31 601 LYS A CA 1
ATOM 4866 C C . LYS A 1 601 ? -117.507 -10.272 148.318 1.00 80.31 601 LYS A C 1
ATOM 4868 O O . LYS A 1 601 ? -118.381 -10.339 149.181 1.00 80.31 601 LYS A O 1
ATOM 4873 N N . LEU A 1 602 ? -116.332 -9.677 148.533 1.00 78.44 602 LEU A N 1
ATOM 4874 C CA . LEU A 1 602 ? -115.984 -8.997 149.782 1.00 78.44 602 LEU A CA 1
ATOM 4875 C C . LEU A 1 602 ? -116.856 -7.749 150.006 1.00 78.44 602 LEU A C 1
ATOM 4877 O O . LEU A 1 602 ? -117.370 -7.553 151.106 1.00 78.44 602 LEU A O 1
ATOM 4881 N N . SER A 1 603 ? -117.065 -6.941 148.964 1.00 77.75 603 SER A N 1
ATOM 4882 C CA . SER A 1 603 ? -117.909 -5.742 149.017 1.00 77.75 603 SER A CA 1
ATOM 4883 C C . SER A 1 603 ? -119.372 -6.083 149.323 1.00 77.75 603 SER A C 1
ATOM 4885 O O . SER A 1 603 ? -119.979 -5.453 150.189 1.00 77.75 603 SER A O 1
ATOM 4887 N N . ALA A 1 604 ? -119.917 -7.135 148.704 1.00 73.38 604 ALA A N 1
ATOM 4888 C CA . ALA A 1 604 ? -121.273 -7.609 148.985 1.00 73.38 604 ALA A CA 1
ATOM 4889 C C . ALA A 1 604 ? -121.442 -8.071 150.446 1.00 73.38 604 ALA A C 1
ATOM 4891 O O . ALA A 1 604 ? -122.447 -7.759 151.088 1.00 73.38 604 ALA A O 1
ATOM 4892 N N . ALA A 1 605 ? -120.440 -8.763 151.000 1.00 71.94 605 ALA A N 1
ATOM 4893 C CA . ALA A 1 605 ? -120.443 -9.178 152.402 1.00 71.94 605 ALA A CA 1
ATOM 4894 C C . ALA A 1 605 ? -120.344 -7.979 153.366 1.00 71.94 605 ALA A C 1
ATOM 4896 O O . ALA A 1 605 ? -121.020 -7.952 154.394 1.00 71.94 605 ALA A O 1
ATOM 4897 N N . GLN A 1 606 ? -119.545 -6.961 153.031 1.00 73.44 606 GLN A N 1
ATOM 4898 C CA . GLN A 1 606 ? -119.446 -5.727 153.819 1.00 73.44 606 GLN A CA 1
ATOM 4899 C C . GLN A 1 606 ? -120.765 -4.939 153.838 1.00 73.44 606 GLN A C 1
ATOM 4901 O O . GLN A 1 606 ? -121.151 -4.434 154.892 1.00 73.44 606 GLN A O 1
ATOM 4906 N N . GLN A 1 607 ? -121.489 -4.893 152.715 1.00 77.88 607 GLN A N 1
ATOM 4907 C CA . GLN A 1 607 ? -122.813 -4.268 152.632 1.00 77.88 607 GLN A CA 1
ATOM 4908 C C . GLN A 1 607 ? -123.825 -4.973 153.556 1.00 77.88 607 GLN A C 1
ATOM 4910 O O . GLN A 1 607 ? -124.508 -4.319 154.341 1.00 77.88 607 GLN A O 1
ATOM 4915 N N . GLN A 1 608 ? -123.850 -6.313 153.547 1.00 78.00 608 GLN A N 1
ATOM 4916 C CA . GLN A 1 608 ? -124.728 -7.104 154.422 1.00 78.00 608 GLN A CA 1
ATOM 4917 C C . GLN A 1 608 ? -124.442 -6.889 155.916 1.00 78.00 608 GLN A C 1
ATOM 4919 O O . GLN A 1 608 ? -125.368 -6.835 156.724 1.00 78.00 608 GLN A O 1
ATOM 4924 N N . ILE A 1 609 ? -123.169 -6.747 156.294 1.00 75.31 609 ILE A N 1
ATOM 4925 C CA . ILE A 1 609 ? -122.776 -6.442 157.679 1.00 75.31 609 ILE A CA 1
ATOM 4926 C C . ILE A 1 609 ? -123.273 -5.048 158.094 1.00 75.31 609 ILE A C 1
ATOM 4928 O O . ILE A 1 609 ? -123.718 -4.865 159.229 1.00 75.31 609 ILE A O 1
ATOM 4932 N N . SER A 1 610 ? -123.230 -4.071 157.184 1.00 77.00 610 SER A N 1
ATOM 4933 C CA . SER A 1 610 ? -123.727 -2.715 157.442 1.00 77.00 610 SER A CA 1
ATOM 4934 C C . SER A 1 610 ? -125.240 -2.689 157.698 1.00 77.00 610 SER A C 1
ATOM 4936 O O . SER A 1 610 ? -125.686 -2.061 158.660 1.00 77.00 610 SER A O 1
ATOM 4938 N N . ASP A 1 611 ? -126.026 -3.413 156.900 1.00 75.12 611 ASP A N 1
ATOM 4939 C CA . ASP A 1 611 ? -127.490 -3.461 157.041 1.00 75.12 611 ASP A CA 1
ATOM 4940 C C . ASP A 1 611 ? -127.928 -4.163 158.341 1.00 75.12 611 ASP A C 1
ATOM 4942 O O . ASP A 1 611 ? -128.849 -3.718 159.038 1.00 75.12 611 ASP A O 1
ATOM 4946 N N . LEU A 1 612 ? -127.221 -5.229 158.733 1.00 76.25 612 LEU A N 1
ATOM 4947 C CA . LEU A 1 612 ? -127.455 -5.911 160.010 1.00 76.25 612 LEU A CA 1
ATOM 4948 C C . LEU A 1 612 ? -127.165 -4.999 161.212 1.00 76.25 612 LEU A C 1
ATOM 4950 O O . LEU A 1 612 ? -127.924 -5.013 162.182 1.00 76.25 612 LEU A O 1
ATOM 4954 N N . ASN A 1 613 ? -126.125 -4.164 161.141 1.00 74.88 613 ASN A N 1
ATOM 4955 C CA . ASN A 1 613 ? -125.810 -3.202 162.202 1.00 74.88 613 ASN A CA 1
ATOM 4956 C C . ASN A 1 613 ? -126.891 -2.122 162.370 1.00 74.88 613 ASN A C 1
ATOM 4958 O O . ASN A 1 613 ? -127.230 -1.782 163.504 1.00 74.88 613 ASN A O 1
ATOM 4962 N N . MET A 1 614 ? -127.476 -1.626 161.275 1.00 74.81 614 MET A N 1
ATOM 4963 C CA . MET A 1 614 ? -128.598 -0.676 161.341 1.00 74.81 614 MET A CA 1
ATOM 4964 C C . MET A 1 614 ? -129.830 -1.293 162.014 1.00 74.81 614 MET A C 1
ATOM 4966 O O . MET A 1 614 ? -130.472 -0.663 162.852 1.00 74.81 614 MET A O 1
ATOM 4970 N N . THR A 1 615 ? -130.103 -2.565 161.719 1.00 75.19 615 THR A N 1
ATOM 4971 C CA . THR A 1 615 ? -131.239 -3.300 162.297 1.00 75.19 615 THR A CA 1
ATOM 4972 C C . THR A 1 615 ? -131.084 -3.508 163.812 1.00 75.19 615 THR A C 1
ATOM 4974 O O . THR A 1 615 ? -132.062 -3.477 164.563 1.00 75.19 615 THR A O 1
ATOM 4977 N N . ILE A 1 616 ? -129.850 -3.711 164.285 1.00 74.31 616 ILE A N 1
ATOM 4978 C CA . ILE A 1 616 ? -129.542 -3.842 165.718 1.00 74.31 616 ILE A CA 1
ATOM 4979 C C . ILE A 1 616 ? -129.739 -2.502 166.441 1.00 74.31 616 ILE A C 1
ATOM 4981 O O . ILE A 1 616 ? -130.334 -2.478 167.518 1.00 74.31 616 ILE A O 1
ATOM 4985 N N . GLN A 1 617 ? -129.319 -1.385 165.838 1.00 74.69 617 GLN A N 1
ATOM 4986 C CA . GLN A 1 617 ? -129.493 -0.057 166.437 1.00 74.69 617 GLN A CA 1
ATOM 4987 C C . GLN A 1 617 ? -130.969 0.336 166.619 1.00 74.69 617 GLN A C 1
ATOM 4989 O O . GLN A 1 617 ? -131.317 0.911 167.651 1.00 74.69 617 GLN A O 1
ATOM 4994 N N . GLU A 1 618 ? -131.853 -0.012 165.679 1.00 72.12 618 GLU A N 1
ATOM 4995 C CA . GLU A 1 618 ? -133.300 0.222 165.834 1.00 72.12 618 GLU A CA 1
ATOM 4996 C C . GLU A 1 618 ? -133.907 -0.621 166.968 1.00 72.12 618 GLU A C 1
ATOM 4998 O O . GLU A 1 618 ? -134.687 -0.121 167.780 1.00 72.12 618 GLU A O 1
ATOM 5003 N N . ARG A 1 619 ? -133.493 -1.889 167.089 1.00 71.94 619 ARG A N 1
ATOM 5004 C CA . ARG A 1 619 ? -133.937 -2.801 168.160 1.00 71.94 619 ARG A CA 1
ATOM 5005 C C . ARG A 1 619 ? -133.523 -2.325 169.557 1.00 71.94 619 ARG A C 1
ATOM 5007 O O . ARG A 1 619 ? -134.292 -2.487 170.507 1.00 71.94 619 ARG A O 1
ATOM 5014 N N . ASP A 1 620 ? -132.342 -1.725 169.685 1.00 75.81 620 ASP A N 1
ATOM 5015 C CA . ASP A 1 620 ? -131.857 -1.168 170.952 1.00 75.81 620 ASP A CA 1
ATOM 5016 C C . ASP A 1 620 ? -132.621 0.101 171.370 1.00 75.81 620 ASP A C 1
ATOM 5018 O O . ASP A 1 620 ? -132.886 0.298 172.562 1.00 75.81 620 ASP A O 1
ATOM 5022 N N . ALA A 1 621 ? -133.047 0.928 170.409 1.00 72.38 621 ALA A N 1
ATOM 5023 C CA . ALA A 1 621 ? -133.883 2.101 170.672 1.00 72.38 621 ALA A CA 1
ATOM 5024 C C . ALA A 1 621 ? -135.285 1.707 171.183 1.00 72.38 621 ALA A C 1
ATOM 5026 O O . ALA A 1 621 ? -135.772 2.268 172.172 1.00 72.38 621 ALA A O 1
ATOM 5027 N N . ASP A 1 622 ? -135.894 0.679 170.585 1.00 72.12 622 ASP A N 1
ATOM 5028 C CA . ASP A 1 622 ? -137.195 0.147 171.011 1.00 72.12 622 ASP A CA 1
ATOM 5029 C C . ASP A 1 622 ? -137.145 -0.435 172.436 1.00 72.12 622 ASP A C 1
ATOM 5031 O O . ASP A 1 622 ? -138.042 -0.211 173.259 1.00 72.12 622 ASP A O 1
ATOM 5035 N N . LEU A 1 623 ? -136.064 -1.147 172.775 1.00 72.25 623 LEU A N 1
ATOM 5036 C CA . LEU A 1 623 ? -135.865 -1.710 174.114 1.00 72.25 623 LEU A CA 1
ATOM 5037 C C . LEU A 1 623 ? -135.700 -0.631 175.192 1.00 72.25 623 LEU A C 1
ATOM 5039 O O . LEU A 1 623 ? -136.180 -0.811 176.319 1.00 72.25 623 LEU A O 1
ATOM 5043 N N . GLN A 1 624 ? -135.058 0.495 174.871 1.00 71.31 624 GLN A N 1
ATOM 5044 C CA . GLN A 1 624 ? -134.952 1.626 175.797 1.00 71.31 624 GLN A CA 1
ATOM 5045 C C . GLN A 1 624 ? -136.314 2.279 176.067 1.00 71.31 624 GLN A C 1
ATOM 5047 O O . GLN A 1 624 ? -136.626 2.581 177.223 1.00 71.31 624 GLN A O 1
ATOM 5052 N N . TYR A 1 625 ? -137.166 2.406 175.047 1.00 71.31 625 TYR A N 1
ATOM 5053 C CA . TYR A 1 625 ? -138.512 2.966 175.193 1.00 71.31 625 TYR A CA 1
ATOM 5054 C C . TYR A 1 625 ? -139.416 2.103 176.096 1.00 71.31 625 TYR A C 1
ATOM 5056 O O . TYR A 1 625 ? -140.100 2.616 176.989 1.00 71.31 625 TYR A O 1
ATOM 5064 N N . VAL A 1 626 ? -139.362 0.774 175.943 1.00 67.44 626 VAL A N 1
ATOM 5065 C CA . VAL A 1 626 ? -140.150 -0.169 176.763 1.00 67.44 626 VAL A CA 1
ATOM 5066 C C . VAL A 1 626 ? -139.691 -0.178 178.227 1.00 67.44 626 VAL A C 1
ATOM 5068 O O . VAL A 1 626 ? -140.522 -0.223 179.140 1.00 67.44 626 VAL A O 1
ATOM 5071 N N . ARG A 1 627 ? -138.380 -0.065 178.483 1.00 64.88 627 ARG A N 1
ATOM 5072 C CA . ARG A 1 627 ? -137.839 0.025 179.852 1.00 64.88 627 ARG A CA 1
ATOM 5073 C C . ARG A 1 627 ? -138.328 1.270 180.596 1.00 64.88 627 ARG A C 1
ATOM 5075 O O . ARG A 1 627 ? -138.601 1.191 181.794 1.00 64.88 627 ARG A O 1
ATOM 5082 N N . GLN A 1 628 ? -138.492 2.396 179.904 1.00 66.25 628 GLN A N 1
ATOM 5083 C CA . GLN A 1 628 ? -138.916 3.648 180.532 1.00 66.25 628 GLN A CA 1
ATOM 5084 C C . GLN A 1 628 ? -140.409 3.657 180.908 1.00 66.25 628 GLN A C 1
ATOM 5086 O O . GLN A 1 628 ? -140.777 4.202 181.950 1.00 66.25 628 GLN A O 1
ATOM 5091 N N . GLN A 1 629 ? -141.266 2.982 180.135 1.00 61.91 629 GLN A N 1
ATOM 5092 C CA . GLN A 1 629 ? -142.698 2.860 180.447 1.00 61.91 629 GLN A CA 1
ATOM 5093 C C . GLN A 1 629 ? -142.970 1.958 181.665 1.00 61.91 629 GLN A C 1
ATOM 5095 O O . GLN A 1 629 ? -143.825 2.274 182.496 1.00 61.91 629 GLN A O 1
ATOM 5100 N N . LEU A 1 630 ? -142.193 0.882 181.838 1.00 58.34 630 LEU A N 1
ATOM 5101 C CA . LEU A 1 630 ? -142.288 -0.008 183.005 1.00 58.34 630 LEU A CA 1
ATOM 5102 C C . LEU A 1 630 ? -141.868 0.675 184.320 1.00 58.34 630 LEU A C 1
ATOM 5104 O O . LEU A 1 630 ? -142.424 0.371 185.378 1.00 58.34 630 LEU A O 1
ATOM 5108 N N . SER A 1 631 ? -140.949 1.645 184.264 1.00 58.00 631 SER A N 1
ATOM 5109 C CA . SER A 1 631 ? -140.517 2.416 185.440 1.00 58.00 631 SER A CA 1
ATOM 5110 C C . SER A 1 631 ? -141.590 3.377 185.972 1.00 58.00 631 SER A C 1
ATOM 5112 O O . SER A 1 631 ? -141.580 3.711 187.155 1.00 58.00 631 SER A O 1
ATOM 5114 N N . ASN A 1 632 ? -142.535 3.817 185.135 1.00 57.91 632 ASN A N 1
ATOM 5115 C CA . ASN A 1 632 ? -143.575 4.770 185.538 1.00 57.91 632 ASN A CA 1
ATOM 5116 C C . ASN A 1 632 ? -144.814 4.093 186.157 1.00 57.91 632 ASN A C 1
ATOM 5118 O O . ASN A 1 632 ? -145.577 4.746 186.872 1.00 57.91 632 ASN A O 1
ATOM 5122 N N . GLN A 1 633 ? -145.012 2.785 185.942 1.00 56.81 633 GLN A N 1
ATOM 5123 C CA . GLN A 1 633 ? -146.119 2.029 186.548 1.00 56.81 633 GLN A CA 1
ATOM 5124 C C . GLN A 1 633 ? -145.797 1.468 187.943 1.00 56.81 633 GLN A C 1
ATOM 5126 O O . GLN A 1 633 ? -146.705 1.284 188.752 1.00 56.81 633 GLN A O 1
ATOM 5131 N N . THR A 1 634 ? -144.524 1.265 188.285 1.00 56.50 634 THR A N 1
ATOM 5132 C CA . THR A 1 634 ? -144.114 0.728 189.597 1.00 56.50 634 THR A CA 1
ATOM 5133 C C . THR A 1 634 ? -144.172 1.753 190.737 1.00 56.50 634 THR A C 1
ATOM 5135 O O . THR A 1 634 ? -144.293 1.359 191.896 1.00 56.50 634 THR A O 1
ATOM 5138 N N . GLY A 1 635 ? -144.192 3.058 190.440 1.00 53.94 635 GLY A N 1
ATOM 5139 C CA . GLY A 1 635 ? -144.335 4.119 191.448 1.00 53.94 635 GLY A CA 1
ATOM 5140 C C . GLY A 1 635 ? -145.762 4.324 191.979 1.00 53.94 635 GLY A C 1
ATOM 5141 O O . GLY A 1 635 ? -145.931 4.723 193.127 1.00 53.94 635 GLY A O 1
ATOM 5142 N N . ARG A 1 636 ? -146.803 4.005 191.192 1.00 53.91 636 ARG A N 1
ATOM 5143 C CA . ARG A 1 636 ? -148.215 4.197 191.598 1.00 53.91 636 ARG A CA 1
ATOM 5144 C C . ARG A 1 636 ? -148.769 3.083 192.500 1.00 53.91 636 ARG A C 1
ATOM 5146 O O . ARG A 1 636 ? -149.778 3.300 193.157 1.00 53.91 636 ARG A O 1
ATOM 5153 N N . ASN A 1 637 ? -148.090 1.936 192.597 1.00 47.88 637 ASN A N 1
ATOM 5154 C CA . ASN A 1 637 ? -148.546 0.771 193.375 1.00 47.88 637 ASN A CA 1
ATOM 5155 C C . ASN A 1 637 ? -148.048 0.721 194.836 1.00 47.88 637 ASN A C 1
ATOM 5157 O O . ASN A 1 637 ? -148.409 -0.204 195.565 1.00 47.88 637 ASN A O 1
ATOM 5161 N N . LYS A 1 638 ? -147.239 1.685 195.302 1.00 52.53 638 LYS A N 1
ATOM 5162 C CA . LYS A 1 638 ? -146.828 1.750 196.722 1.00 52.53 638 LYS A CA 1
ATOM 5163 C C . LYS A 1 638 ? -147.749 2.606 197.604 1.00 52.53 638 LYS A C 1
ATOM 5165 O O . LYS A 1 638 ? -147.852 2.315 198.790 1.00 52.53 638 LYS A O 1
ATOM 5170 N N . ASP A 1 639 ? -148.504 3.546 197.030 1.00 52.97 639 ASP A N 1
ATOM 5171 C CA . ASP A 1 639 ? -149.446 4.416 197.765 1.00 52.97 639 ASP A CA 1
ATOM 5172 C C . ASP A 1 639 ? -150.756 3.714 198.192 1.00 52.97 639 ASP A C 1
ATOM 5174 O O . ASP A 1 639 ? -151.484 4.198 199.061 1.00 52.97 639 ASP A O 1
ATOM 5178 N N . THR A 1 640 ? -151.063 2.542 197.626 1.00 53.09 640 THR A N 1
ATOM 5179 C CA . THR A 1 640 ? -152.286 1.770 197.923 1.00 53.09 640 THR A CA 1
ATOM 5180 C C . THR A 1 640 ? -152.091 0.666 198.964 1.00 53.09 640 THR A C 1
ATOM 5182 O O . THR A 1 640 ? -153.068 0.215 199.557 1.00 53.09 640 THR A O 1
ATOM 5185 N N . THR A 1 641 ? -150.852 0.248 199.233 1.00 51.84 641 THR A N 1
ATOM 5186 C CA . THR A 1 641 ? -150.581 -0.953 200.047 1.00 51.84 641 THR A CA 1
ATOM 5187 C C . THR A 1 641 ? -150.344 -0.629 201.528 1.00 51.84 641 THR A C 1
ATOM 5189 O O . THR A 1 641 ? -150.737 -1.407 202.392 1.00 51.84 641 THR A O 1
ATOM 5192 N N . GLU A 1 642 ? -149.829 0.556 201.875 1.00 50.25 642 GLU A N 1
ATOM 5193 C CA . GLU A 1 642 ? -149.678 0.949 203.292 1.00 50.25 642 GLU A CA 1
ATOM 5194 C C . GLU A 1 642 ? -150.944 1.567 203.913 1.00 50.25 642 GLU A C 1
ATOM 5196 O O . GLU A 1 642 ? -151.096 1.546 205.136 1.00 50.25 642 GLU A O 1
ATOM 5201 N N . ARG A 1 643 ? -151.918 2.012 203.100 1.00 51.72 643 ARG A N 1
ATOM 5202 C CA . ARG A 1 643 ? -153.261 2.398 203.584 1.00 51.72 643 ARG A CA 1
ATOM 5203 C C . ARG A 1 643 ? -154.148 1.198 203.956 1.00 51.72 643 ARG A C 1
ATOM 5205 O O . ARG A 1 643 ? -155.148 1.399 204.631 1.00 51.72 643 ARG A O 1
ATOM 5212 N N . TYR A 1 644 ? -153.766 -0.032 203.589 1.00 50.03 644 TYR A N 1
ATOM 5213 C CA . TYR A 1 644 ? -154.510 -1.259 203.926 1.00 50.03 644 TYR A CA 1
ATOM 5214 C C . TYR A 1 644 ? -153.963 -2.009 205.155 1.00 50.03 644 TYR A C 1
ATOM 5216 O O . TYR A 1 644 ? -154.690 -2.792 205.758 1.00 50.03 644 TYR A O 1
ATOM 5224 N N . SER A 1 645 ? -152.720 -1.750 205.585 1.00 49.16 645 SER A N 1
ATOM 5225 C CA . SER A 1 645 ? -152.148 -2.418 206.770 1.00 49.16 645 SER A CA 1
ATOM 5226 C C . SER A 1 645 ? -152.330 -1.631 208.078 1.00 49.16 645 SER A C 1
ATOM 5228 O O . SER A 1 645 ? -152.136 -2.200 209.148 1.00 49.16 645 SER A O 1
ATOM 5230 N N . LYS A 1 646 ? -152.745 -0.354 208.007 1.00 49.69 646 LYS A N 1
ATOM 5231 C CA . LYS A 1 646 ? -153.129 0.487 209.163 1.00 49.69 646 LYS A CA 1
ATOM 5232 C C . LYS A 1 646 ? -154.615 0.401 209.552 1.00 49.69 646 LYS A C 1
ATOM 5234 O O . LYS A 1 646 ? -154.988 0.941 210.585 1.00 49.69 646 LYS A O 1
ATOM 5239 N N . GLU A 1 647 ? -155.434 -0.323 208.786 1.00 48.00 647 GLU A N 1
ATOM 5240 C CA . GLU A 1 647 ? -156.849 -0.603 209.108 1.00 48.00 647 GLU A CA 1
ATOM 5241 C C . GLU A 1 647 ? -157.069 -2.074 209.553 1.00 48.00 647 GLU A C 1
ATOM 5243 O O . GLU A 1 647 ? -158.191 -2.484 209.835 1.00 48.00 647 GLU A O 1
ATOM 5248 N N . GLN A 1 648 ? -155.992 -2.875 209.666 1.00 46.75 648 GLN A N 1
ATOM 5249 C CA . GLN A 1 648 ? -155.976 -4.192 210.341 1.00 46.75 648 GLN A CA 1
ATOM 5250 C C . GLN A 1 648 ? -155.390 -4.126 211.761 1.00 46.75 648 GLN A C 1
ATOM 5252 O O . GLN A 1 648 ? -154.800 -5.065 212.287 1.00 46.75 648 GLN A O 1
ATOM 5257 N N . GLU A 1 649 ? -155.633 -3.006 212.422 1.00 46.75 649 GLU A N 1
ATOM 5258 C CA . GLU A 1 649 ? -155.675 -2.905 213.871 1.00 46.75 649 GLU A CA 1
ATOM 5259 C C . GLU A 1 649 ? -157.170 -2.896 214.248 1.00 46.75 649 GLU A C 1
ATOM 5261 O O . GLU A 1 649 ? -157.888 -2.085 213.672 1.00 46.75 649 GLU A O 1
ATOM 5266 N N . ARG A 1 650 ? -157.644 -3.768 215.174 1.00 45.53 650 ARG A N 1
ATOM 5267 C CA . ARG A 1 650 ? -158.828 -3.576 216.084 1.00 45.53 650 ARG A CA 1
ATOM 5268 C C . ARG A 1 650 ? -159.812 -4.736 216.370 1.00 45.53 650 ARG A C 1
ATOM 5270 O O . ARG A 1 650 ? -160.809 -4.486 217.049 1.00 45.53 650 ARG A O 1
ATOM 5277 N N . LEU A 1 651 ? -159.559 -6.004 216.030 1.00 38.91 651 LEU A N 1
ATOM 5278 C CA . LEU A 1 651 ? -160.370 -7.124 216.573 1.00 38.91 651 LEU A CA 1
ATOM 5279 C C . LEU A 1 651 ? -159.479 -8.249 217.121 1.00 38.91 651 LEU A C 1
ATOM 5281 O O . LEU A 1 651 ? -158.956 -9.064 216.379 1.00 38.91 651 LEU A O 1
ATOM 5285 N N . ARG A 1 652 ? -159.167 -8.170 218.421 1.00 41.50 652 ARG A N 1
ATOM 5286 C CA . ARG A 1 652 ? -159.718 -9.027 219.496 1.00 41.50 652 ARG A CA 1
ATOM 5287 C C . ARG A 1 652 ? -159.097 -10.439 219.537 1.00 41.50 652 ARG A C 1
ATOM 5289 O O . ARG A 1 652 ? -159.391 -11.256 218.686 1.00 41.50 652 ARG A O 1
ATOM 5296 N N . VAL A 1 653 ? -158.152 -10.721 220.444 1.00 40.72 653 VAL A N 1
ATOM 5297 C CA . VAL A 1 653 ? -158.330 -10.973 221.901 1.00 40.72 653 VAL A CA 1
ATOM 5298 C C . VAL A 1 653 ? -158.570 -12.469 222.190 1.00 40.72 653 VAL A C 1
ATOM 5300 O O . VAL A 1 653 ? -159.688 -12.937 222.026 1.00 40.72 653 VAL A O 1
ATOM 5303 N N . VAL A 1 654 ? -157.516 -13.113 222.747 1.00 36.47 654 VAL A N 1
ATOM 5304 C CA . VAL A 1 654 ? -157.539 -13.989 223.961 1.00 36.47 654 VAL A CA 1
ATOM 5305 C C . VAL A 1 654 ? -158.026 -15.448 223.769 1.00 36.47 654 VAL A C 1
ATOM 5307 O O . VAL A 1 654 ? -158.950 -15.666 222.996 1.00 36.47 654 VAL A O 1
ATOM 5310 N N . PRO A 1 655 ? -157.562 -16.459 224.549 1.00 56.38 655 PRO A N 1
ATOM 5311 C CA . PRO A 1 655 ? -156.253 -16.729 225.185 1.00 56.38 655 PRO A CA 1
ATOM 5312 C C . PRO A 1 655 ? -155.907 -18.262 225.206 1.00 56.38 655 PRO A C 1
ATOM 5314 O O . PRO A 1 655 ? -156.466 -19.030 224.433 1.00 56.38 655 PRO A O 1
ATOM 5317 N N . TYR A 1 656 ? -155.072 -18.681 226.175 1.00 34.19 656 TYR A N 1
ATOM 5318 C CA . TYR A 1 656 ? -154.658 -20.041 226.609 1.00 34.19 656 TYR A CA 1
ATOM 5319 C C . TYR A 1 656 ? -153.411 -20.600 225.894 1.00 34.19 656 TYR A C 1
ATOM 5321 O O . TYR A 1 656 ? -153.369 -20.669 224.675 1.00 34.19 656 TYR A O 1
ATOM 5329 N N . LEU A 1 657 ? -152.267 -20.789 226.573 1.00 35.56 657 LEU A N 1
ATOM 5330 C CA . LEU A 1 657 ? -151.912 -21.716 227.675 1.00 35.56 657 LEU A CA 1
ATOM 5331 C C . LEU A 1 657 ? -151.768 -23.184 227.228 1.00 35.56 657 LEU A C 1
ATOM 5333 O O . LEU A 1 657 ? -152.764 -23.812 226.893 1.00 35.56 657 LEU A O 1
ATOM 5337 N N . SER A 1 658 ? -150.529 -23.677 227.390 1.00 41.25 658 SER A N 1
ATOM 5338 C CA . SER A 1 658 ? -150.074 -25.051 227.703 1.00 41.25 658 SER A CA 1
ATOM 5339 C C . SER A 1 658 ? -150.378 -26.163 226.682 1.00 41.25 658 SER A C 1
ATOM 5341 O O . SER A 1 658 ? -151.528 -26.400 226.337 1.00 41.25 658 SER A O 1
ATOM 5343 N N . ASN A 1 659 ? -149.407 -26.945 226.191 1.00 39.59 659 ASN A N 1
ATOM 5344 C CA . ASN A 1 659 ? -148.043 -27.247 226.672 1.00 39.59 659 ASN A CA 1
ATOM 5345 C C . ASN A 1 659 ? -146.905 -26.498 225.978 1.00 39.59 659 ASN A C 1
ATOM 5347 O O . ASN A 1 659 ? -147.031 -26.216 224.767 1.00 39.59 659 ASN A O 1
#

Solvent-accessible surface area (backbone atoms only — not comparable to full-atom values): 39027 Å² total; per-residue (Å²): 134,93,82,84,83,84,88,80,85,82,84,81,87,78,87,88,87,85,81,90,78,80,88,80,69,85,70,62,68,68,60,54,67,66,53,60,63,60,56,64,70,67,69,75,79,79,83,82,90,83,85,89,84,84,90,86,80,86,84,86,79,88,82,91,86,88,82,87,85,88,86,89,83,80,88,87,87,82,85,82,78,86,86,79,88,86,84,83,88,79,88,81,89,79,92,81,89,82,80,86,85,88,85,91,90,80,95,71,92,74,79,86,82,80,65,98,82,64,87,68,51,72,70,55,49,52,50,51,50,51,51,50,49,52,50,50,52,51,50,50,50,50,50,50,54,49,51,54,50,54,72,70,40,54,71,73,52,49,53,49,56,50,49,50,52,50,53,52,49,51,53,48,51,50,52,52,52,53,49,53,53,49,54,51,52,48,52,53,51,49,51,50,51,49,52,50,52,51,53,67,69,68,66,79,79,78,94,70,60,70,74,58,50,54,49,49,52,51,49,51,55,44,51,52,49,52,49,56,47,50,53,50,52,51,53,47,51,52,50,52,49,52,51,48,53,52,50,52,52,52,50,52,49,51,52,52,50,51,52,50,56,49,51,50,52,50,48,55,51,51,50,53,52,50,56,49,52,52,50,52,50,51,52,50,52,54,50,49,50,55,50,52,54,52,50,51,50,53,50,50,55,48,52,50,52,51,51,53,50,52,52,52,51,52,52,51,52,52,51,52,50,52,49,52,52,50,53,48,51,53,50,53,52,52,50,55,52,51,57,58,62,71,72,65,92,85,80,88,88,87,84,88,87,84,90,86,76,92,70,60,58,61,58,48,49,51,46,53,48,50,50,49,49,50,51,51,49,50,50,50,52,52,51,49,52,50,49,53,52,49,49,52,51,49,52,55,49,50,53,54,49,49,56,48,49,55,49,48,56,50,51,52,51,54,52,50,54,51,50,52,52,52,51,54,51,51,51,52,52,52,52,52,49,50,53,51,49,53,53,50,52,54,50,49,53,52,50,49,53,51,51,52,52,49,52,51,51,53,50,51,52,51,53,50,50,54,54,48,52,53,50,52,52,52,49,51,53,51,51,54,52,48,53,50,50,56,48,52,49,51,51,49,51,51,52,52,49,52,51,50,52,53,47,53,54,50,51,52,49,50,53,52,52,49,53,52,47,56,53,49,51,53,49,50,54,51,52,50,50,50,51,50,49,52,50,52,51,51,52,50,51,51,48,52,49,48,51,52,51,49,52,49,51,52,50,50,50,52,50,51,50,54,51,50,49,52,50,51,52,47,51,51,51,50,51,52,51,50,50,52,52,49,55,48,51,54,49,49,50,54,51,52,53,54,49,50,56,51,50,53,55,49,50,55,52,52,51,54,54,52,56,54,52,54,56,50,55,54,54,54,54,54,54,52,56,55,55,56,57,59,61,64,58,64,67,68,63,60,75,64,57,64,69,58,65,71,66,74,66,88,81,84,84,88,84,85,84,85,134